Protein AF-0000000073406372 (afdb_homodimer)

Organism: Sulfolobus acidocaldarius (strain ATCC 33909 / DSM 639 / JCM 8929 / NBRC 15157 / NCIMB 11770) (NCBI:txid330779)

pLDDT: mean 92.08, std 7.54, range [37.84, 97.88]

Solvent-accessible surface area (backbone atoms only — not comparable to full-atom values): 21773 Å² total; per-residue (Å²): 127,89,70,39,40,26,34,39,38,36,35,29,38,41,55,79,32,44,52,53,70,27,79,40,62,33,34,54,60,42,52,47,81,35,71,93,77,46,26,26,40,40,31,35,40,30,46,40,91,48,53,75,44,52,61,48,56,73,65,21,53,90,17,42,32,74,42,80,74,44,76,48,76,52,90,64,33,30,38,40,34,30,33,27,42,21,76,95,28,70,69,39,52,41,41,74,67,48,40,47,37,51,46,42,33,34,54,36,43,27,40,37,41,33,33,35,37,47,54,78,49,48,61,54,52,54,57,52,45,52,73,44,26,51,70,75,42,78,48,79,43,77,51,67,53,45,66,52,81,77,68,53,73,65,23,48,52,44,45,51,48,34,59,75,53,24,42,47,40,88,78,62,69,35,54,64,65,60,50,11,57,76,68,72,49,53,48,67,57,46,52,50,34,34,36,51,42,47,39,52,53,50,50,52,48,47,64,72,71,96,127,91,71,38,39,26,34,39,38,35,34,29,39,44,56,79,31,44,52,53,71,27,79,39,61,34,36,54,61,40,52,46,81,34,72,93,77,46,27,27,38,40,30,36,39,31,48,38,90,48,54,75,45,52,59,48,56,73,65,20,53,88,16,42,34,73,43,79,74,46,76,48,79,52,92,64,33,31,39,39,34,30,33,28,43,21,75,95,28,68,67,38,52,42,40,73,68,50,41,46,37,52,46,41,34,36,53,35,43,28,40,37,40,33,33,38,38,48,54,79,50,48,61,56,51,54,57,54,46,53,72,44,29,50,70,76,43,78,47,78,43,76,52,66,53,45,66,53,82,78,67,54,71,65,23,47,51,42,46,50,48,35,58,76,54,24,42,48,40,85,78,61,68,36,54,62,65,59,52,13,56,77,68,71,48,51,48,69,58,44,52,51,34,34,36,53,42,49,38,52,52,49,49,52,47,47,67,72,70,96

Structure (mmCIF, N/CA/C/O backbone):
data_AF-0000000073406372-model_v1
#
loop_
_entity.id
_entity.type
_entity.pdbx_description
1 polymer 'Conserved Archaeal HTH DNA-binding domain protein'
#
loop_
_atom_site.group_PDB
_atom_site.id
_atom_site.type_symbol
_atom_site.label_atom_id
_atom_site.label_alt_id
_atom_site.label_comp_id
_atom_site.label_asym_id
_atom_site.label_entity_id
_atom_site.label_seq_id
_atom_site.pdbx_PDB_ins_code
_atom_site.Cartn_x
_atom_site.Cartn_y
_atom_site.Cartn_z
_atom_site.occupancy
_atom_site.B_iso_or_equiv
_atom_site.auth_seq_id
_atom_site.auth_comp_id
_atom_site.auth_asym_id
_atom_site.auth_atom_id
_atom_site.pdbx_PDB_model_num
ATOM 1 N N . MET A 1 1 ? -19.609 -1.073 17.766 1 37.97 1 MET A N 1
ATOM 2 C CA . MET A 1 1 ? -18.594 -1.944 17.203 1 37.97 1 MET A CA 1
ATOM 3 C C . MET A 1 1 ? -17.594 -1.144 16.359 1 37.97 1 MET A C 1
ATOM 5 O O . MET A 1 1 ? -18 -0.279 15.578 1 37.97 1 MET A O 1
ATOM 9 N N . LYS A 1 2 ? -16.359 -1.004 16.812 1 50.5 2 LYS A N 1
ATOM 10 C CA . LYS A 1 2 ? -15.273 -0.23 16.234 1 50.5 2 LYS A CA 1
ATOM 11 C C . LYS A 1 2 ? -15.133 -0.521 14.742 1 50.5 2 LYS A C 1
ATOM 13 O O . LYS A 1 2 ? -14.836 -1.653 14.352 1 50.5 2 LYS A O 1
ATOM 18 N N . LYS A 1 3 ? -16.078 0.186 13.844 1 57.66 3 LYS A N 1
ATOM 19 C CA . LYS A 1 3 ? -16.031 -0.003 12.398 1 57.66 3 LYS A CA 1
ATOM 20 C C . LYS A 1 3 ? -14.688 0.425 11.828 1 57.66 3 LYS A C 1
ATOM 22 O O . LYS A 1 3 ? -14.383 1.616 11.781 1 57.66 3 LYS A O 1
ATOM 27 N N . HIS A 1 4 ? -13.742 -0.7 11.781 1 79 4 HIS A N 1
ATOM 28 C CA . HIS A 1 4 ? -12.398 -0.463 11.266 1 79 4 HIS A CA 1
ATOM 29 C C . HIS A 1 4 ? -12.039 -1.478 10.18 1 79 4 HIS A C 1
ATOM 31 O O . HIS A 1 4 ? -12.664 -2.533 10.086 1 79 4 HIS A O 1
ATOM 37 N N . LEU A 1 5 ? -11.367 -0.959 9.273 1 90.56 5 LEU A N 1
ATOM 38 C CA . LEU A 1 5 ? -10.812 -1.874 8.281 1 90.56 5 LEU A CA 1
ATOM 39 C C . LEU A 1 5 ? -9.93 -2.93 8.945 1 90.56 5 LEU A C 1
ATOM 41 O O . LEU A 1 5 ? -9.234 -2.637 9.914 1 90.56 5 LEU A O 1
ATOM 45 N N . ASN A 1 6 ? -10.125 -4.094 8.461 1 93.5 6 ASN A N 1
ATOM 46 C CA . ASN A 1 6 ? -9.305 -5.195 8.953 1 93.5 6 ASN A CA 1
ATOM 47 C C . ASN A 1 6 ? -8.453 -5.805 7.844 1 93.5 6 ASN A C 1
ATOM 49 O O . ASN A 1 6 ? -8.914 -5.945 6.707 1 93.5 6 ASN A O 1
ATOM 53 N N . ARG A 1 7 ? -7.254 -6.117 8.164 1 92.56 7 ARG A N 1
ATOM 54 C CA . ARG A 1 7 ? -6.414 -6.969 7.328 1 92.56 7 ARG A CA 1
ATOM 55 C C . ARG A 1 7 ? -6.551 -8.438 7.73 1 92.56 7 ARG A C 1
ATOM 57 O O . ARG A 1 7 ? -6.441 -8.773 8.906 1 92.56 7 AR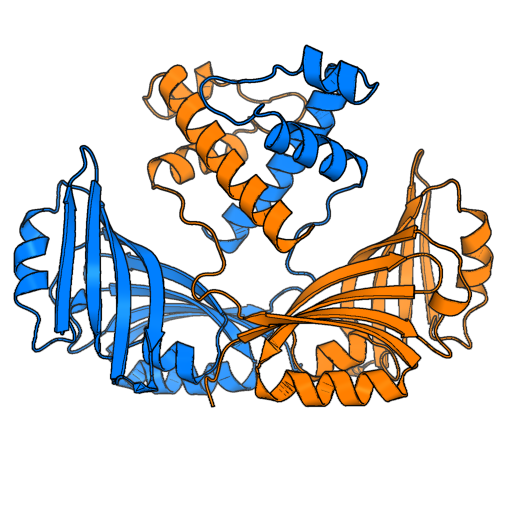G A O 1
ATOM 64 N N . VAL A 1 8 ? -6.797 -9.281 6.793 1 95.81 8 VAL A N 1
ATOM 65 C CA . VAL A 1 8 ? -7.035 -10.695 7.055 1 95.81 8 VAL A CA 1
ATOM 66 C C . VAL A 1 8 ? -6.035 -11.547 6.273 1 95.81 8 VAL A C 1
ATOM 68 O O . VAL A 1 8 ? -5.859 -11.352 5.066 1 95.81 8 VAL A O 1
ATOM 71 N N . LYS A 1 9 ? -5.344 -12.398 6.941 1 95.31 9 LYS A N 1
ATOM 72 C CA . LYS A 1 9 ? -4.484 -13.414 6.34 1 95.31 9 LYS A CA 1
ATOM 73 C C . LYS A 1 9 ? -5.059 -14.812 6.551 1 95.31 9 LYS A C 1
ATOM 75 O O . LYS A 1 9 ? -5.348 -15.211 7.684 1 95.31 9 LYS A O 1
ATOM 80 N N . VAL A 1 10 ? -5.184 -15.547 5.469 1 97.44 10 VAL A N 1
ATOM 81 C CA . VAL A 1 10 ? -5.785 -16.875 5.555 1 97.44 10 VAL A CA 1
ATOM 82 C C . VAL A 1 10 ? -4.902 -17.891 4.836 1 97.44 10 VAL A C 1
ATOM 84 O O . VAL A 1 10 ? -4.457 -17.641 3.709 1 97.44 10 VAL A O 1
ATOM 87 N N . LEU A 1 11 ? -4.559 -18.906 5.5 1 97.5 11 LEU A N 1
ATOM 88 C CA . LEU A 1 11 ? -3.992 -20.109 4.883 1 97.5 11 LEU A CA 1
ATOM 89 C C . LEU A 1 11 ? -5.047 -21.203 4.742 1 97.5 11 LEU A C 1
ATOM 91 O O . LEU A 1 11 ? -5.637 -21.625 5.738 1 97.5 11 LEU A O 1
ATOM 95 N N . ILE A 1 12 ? -5.25 -21.672 3.512 1 97.81 12 ILE A N 1
ATOM 96 C CA . ILE A 1 12 ? -6.371 -22.578 3.303 1 97.81 12 ILE A CA 1
ATOM 97 C C . ILE A 1 12 ? -5.961 -23.688 2.33 1 97.81 12 ILE A C 1
ATOM 99 O O . ILE A 1 12 ? -5.266 -23.438 1.345 1 97.81 12 ILE A O 1
ATOM 103 N N . ALA A 1 13 ? -6.324 -24.844 2.676 1 97.06 13 ALA A N 1
ATOM 104 C CA . ALA A 1 13 ? -6.336 -25.953 1.712 1 97.06 13 ALA A CA 1
ATOM 105 C C . ALA A 1 13 ? -7.668 -26.016 0.97 1 97.06 13 ALA A C 1
ATOM 107 O O . ALA A 1 13 ? -8.656 -26.516 1.506 1 97.06 13 ALA A O 1
ATOM 108 N N . HIS A 1 14 ? -7.711 -25.438 -0.203 1 96.31 14 HIS A N 1
ATOM 109 C CA . HIS A 1 14 ? -8.938 -25.234 -0.962 1 96.31 14 HIS A CA 1
ATOM 110 C C . HIS A 1 14 ? -9.344 -26.5 -1.705 1 96.31 14 HIS A C 1
ATOM 112 O O . HIS A 1 14 ? -8.625 -26.969 -2.592 1 96.31 14 HIS A O 1
ATOM 118 N N . ASP A 1 15 ? -10.555 -26.953 -1.403 1 90.12 15 ASP A N 1
ATOM 119 C CA . ASP A 1 15 ? -11.062 -28.203 -1.968 1 90.12 15 ASP A CA 1
ATOM 120 C C . ASP A 1 15 ? -11.484 -28.016 -3.424 1 90.12 15 ASP A C 1
ATOM 122 O O . ASP A 1 15 ? -12.039 -26.969 -3.785 1 90.12 15 ASP A O 1
ATOM 126 N N . LYS A 1 16 ? -11.266 -29.016 -4.191 1 87.38 16 LYS A N 1
ATOM 127 C CA . LYS A 1 16 ? -11.734 -29.047 -5.574 1 87.38 16 LYS A CA 1
ATOM 128 C C . LYS A 1 16 ? -11.172 -27.875 -6.375 1 87.38 16 LYS A C 1
ATOM 130 O O . LYS A 1 16 ? -11.875 -27.297 -7.203 1 87.38 16 LYS A O 1
ATOM 135 N N . CYS A 1 17 ? -10.062 -27.422 -6.012 1 94.12 17 CYS A N 1
ATOM 136 C CA . CYS A 1 17 ? -9.312 -26.359 -6.68 1 94.12 17 CYS A CA 1
ATOM 137 C C . CYS A 1 17 ? -8.016 -26.906 -7.273 1 94.12 17 CYS A C 1
ATOM 139 O O . CYS A 1 17 ? -7.453 -27.875 -6.766 1 94.12 17 CYS A O 1
ATOM 141 N N . TRP A 1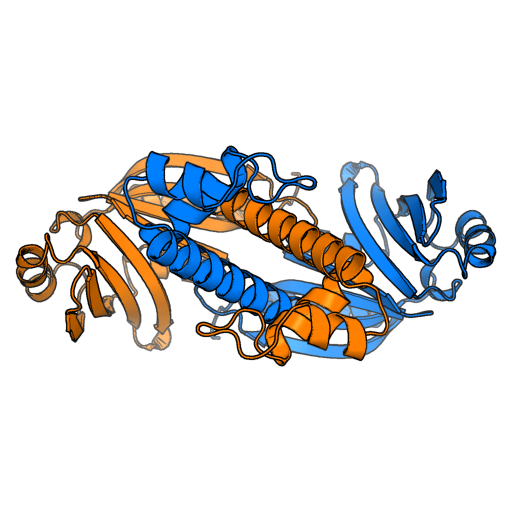 18 ? -7.625 -26.297 -8.305 1 94.88 18 TRP A N 1
ATOM 142 C CA . TRP A 1 18 ? -6.414 -26.75 -8.969 1 94.88 18 TRP A CA 1
ATOM 143 C C . TRP A 1 18 ? -5.215 -26.688 -8.031 1 94.88 18 TRP A C 1
ATOM 145 O O . TRP A 1 18 ? -4.281 -27.484 -8.148 1 94.88 18 TRP A O 1
ATOM 155 N N . THR A 1 19 ? -5.262 -25.812 -7.07 1 94.44 19 THR A N 1
ATOM 156 C CA . THR A 1 19 ? -4.125 -25.641 -6.172 1 94.44 19 THR A CA 1
ATOM 157 C C . THR A 1 19 ? -3.945 -26.859 -5.285 1 94.44 19 THR A C 1
ATOM 159 O O . THR A 1 19 ? -2.852 -27.109 -4.777 1 94.44 19 THR A O 1
ATOM 162 N N . SER A 1 20 ? -4.953 -27.625 -5.074 1 91.94 20 SER A N 1
ATOM 163 C CA . SER A 1 20 ? -4.859 -28.828 -4.262 1 91.94 20 SER A CA 1
ATOM 164 C C . SER A 1 20 ? -4.215 -29.969 -5.039 1 91.94 20 SER A C 1
ATOM 166 O O . SER A 1 20 ? -3.807 -30.984 -4.457 1 91.94 20 SER A O 1
ATOM 168 N N . SER A 1 21 ? -4.094 -29.797 -6.332 1 90.12 21 SER A N 1
ATOM 169 C CA . SER A 1 21 ? -3.58 -30.859 -7.188 1 90.12 21 SER A CA 1
ATOM 170 C C . SER A 1 21 ? -2.127 -30.609 -7.57 1 90.12 21 SER A C 1
ATOM 172 O O . SER A 1 21 ? -1.51 -31.438 -8.258 1 90.12 21 SER A O 1
ATOM 174 N N . VAL A 1 22 ? -1.708 -29.453 -7.16 1 91.81 22 VAL A N 1
ATOM 175 C CA . VAL A 1 22 ? -0.357 -29.094 -7.578 1 91.81 22 VAL A CA 1
ATOM 176 C C . VAL A 1 22 ? 0.499 -28.781 -6.348 1 91.81 22 VAL A C 1
ATOM 178 O O . VAL A 1 22 ? 0.015 -28.203 -5.375 1 91.81 22 VAL A O 1
ATOM 181 N N . ASP A 1 23 ? 1.746 -29.281 -6.434 1 90.75 23 ASP A N 1
ATOM 182 C CA . ASP A 1 23 ? 2.73 -28.953 -5.406 1 90.75 23 ASP A CA 1
ATOM 183 C C . ASP A 1 23 ? 3.637 -27.812 -5.852 1 90.75 23 ASP A C 1
ATOM 185 O O . ASP A 1 23 ? 4.762 -28.047 -6.305 1 90.75 23 ASP A O 1
ATOM 189 N N . LEU A 1 24 ? 3.104 -26.594 -5.715 1 90.56 24 LEU A N 1
ATOM 190 C CA . LEU A 1 24 ? 3.822 -25.422 -6.188 1 90.56 24 LEU A CA 1
ATOM 191 C C . LEU A 1 24 ? 4.086 -24.453 -5.039 1 90.56 24 LEU A C 1
ATOM 193 O O . LEU A 1 24 ? 3.279 -24.344 -4.113 1 90.56 24 LEU A O 1
ATOM 197 N N . SER A 1 25 ? 5.273 -23.984 -5.027 1 90.56 25 SER A N 1
ATOM 198 C CA . SER A 1 25 ? 5.566 -22.797 -4.234 1 90.56 25 SER A CA 1
ATOM 199 C C . SER A 1 25 ? 5.75 -21.562 -5.125 1 90.56 25 SER A C 1
ATOM 201 O O . SER A 1 25 ? 6.723 -21.484 -5.871 1 90.56 25 SER A O 1
ATOM 203 N N . GLY A 1 26 ? 4.73 -20.719 -5.172 1 91 26 GLY A N 1
ATOM 204 C CA . GLY A 1 26 ? 4.766 -19.562 -6.059 1 91 26 GLY A CA 1
ATOM 205 C C . GLY A 1 26 ? 3.863 -18.438 -5.602 1 91 26 GLY A C 1
ATOM 206 O O . GLY A 1 26 ? 3.488 -18.375 -4.43 1 91 26 GLY A O 1
ATOM 207 N N . TYR A 1 27 ? 3.705 -17.484 -6.543 1 91.25 27 TYR A N 1
ATOM 208 C CA . TYR A 1 27 ? 2.906 -16.297 -6.219 1 91.25 27 TYR A CA 1
ATOM 209 C C . TYR A 1 27 ? 2.023 -15.898 -7.395 1 91.25 27 TYR A C 1
ATOM 211 O O . TYR A 1 27 ? 2.365 -16.156 -8.555 1 91.25 27 TYR A O 1
ATOM 219 N N . THR A 1 28 ? 0.905 -15.297 -6.996 1 92.38 28 THR A N 1
ATOM 220 C CA . THR A 1 28 ? 0.093 -14.656 -8.023 1 92.38 28 THR A CA 1
ATOM 221 C C . THR A 1 28 ? 0.571 -13.234 -8.281 1 92.38 28 THR A C 1
ATOM 223 O O . THR A 1 28 ? 0.705 -12.438 -7.352 1 92.38 28 THR A O 1
ATOM 226 N N . ILE A 1 29 ? 0.809 -12.945 -9.5 1 89.38 29 ILE A N 1
ATOM 227 C CA . ILE A 1 29 ? 1.337 -11.648 -9.906 1 89.38 29 ILE A CA 1
ATOM 228 C C . ILE A 1 29 ? 0.187 -10.664 -10.109 1 89.38 29 ILE A C 1
ATOM 230 O O . ILE A 1 29 ? 0.305 -9.484 -9.766 1 89.38 29 ILE A O 1
ATOM 234 N N . ASN A 1 30 ? -0.823 -11.188 -10.703 1 88.56 30 ASN A N 1
ATOM 235 C CA . ASN A 1 30 ? -1.949 -10.32 -11.039 1 88.56 30 ASN A CA 1
ATOM 236 C C . ASN A 1 30 ? -3.23 -11.125 -11.25 1 88.56 30 ASN A C 1
ATOM 238 O O . ASN A 1 30 ? -3.178 -12.305 -11.594 1 88.56 30 ASN A O 1
ATOM 242 N N . TYR A 1 31 ? -4.281 -10.406 -10.953 1 89.31 31 TYR A N 1
ATOM 243 C CA . TYR A 1 31 ? -5.605 -10.922 -11.281 1 89.31 31 TYR A CA 1
ATOM 244 C C . TYR A 1 31 ? -6.383 -9.914 -12.117 1 89.31 31 TYR A C 1
ATOM 246 O O . TYR A 1 31 ? -6.219 -8.703 -11.953 1 89.31 31 TYR A O 1
ATOM 254 N N . HIS A 1 32 ? -7.129 -10.398 -13.008 1 90.88 32 HIS A N 1
ATOM 255 C CA . HIS A 1 32 ? -8.25 -9.672 -13.594 1 90.88 32 HIS A CA 1
ATOM 256 C C . HIS A 1 32 ? -9.547 -10.461 -13.469 1 90.88 32 HIS A C 1
ATOM 258 O O . HIS A 1 32 ? -9.664 -11.562 -14 1 90.88 32 HIS A O 1
ATOM 264 N N . VAL A 1 33 ? -10.484 -9.875 -12.75 1 90.75 33 VAL A N 1
ATOM 265 C CA . VAL A 1 33 ? -11.719 -10.609 -12.453 1 90.75 33 VAL A CA 1
ATOM 266 C C . VAL A 1 33 ? -12.836 -10.125 -13.367 1 90.75 33 VAL A C 1
ATOM 268 O O . VAL A 1 33 ? -13.047 -8.922 -13.516 1 90.75 33 VAL A O 1
ATOM 271 N N . TYR A 1 34 ? -13.461 -11.031 -13.984 1 92.44 34 TYR A N 1
ATOM 272 C CA . TYR A 1 34 ? -14.594 -10.773 -14.867 1 92.44 34 TYR A CA 1
ATOM 273 C C . TYR A 1 34 ? -15.828 -11.539 -14.422 1 92.44 34 TYR A C 1
ATOM 275 O O . TYR A 1 34 ? -16.219 -12.531 -15.055 1 92.44 34 TYR A O 1
ATOM 283 N N . PRO A 1 35 ? -16.469 -10.992 -13.461 1 91.25 35 PRO A N 1
ATOM 284 C CA . PRO A 1 35 ? -17.609 -11.727 -12.922 1 91.25 35 PRO A CA 1
ATOM 285 C C . PRO A 1 35 ? -18.703 -11.961 -13.953 1 91.25 35 PRO A C 1
ATOM 287 O O . PRO A 1 35 ? -19.328 -13.023 -13.977 1 91.25 35 PRO A O 1
ATOM 290 N N . GLU A 1 36 ? -18.938 -11 -14.773 1 92.94 36 GLU A N 1
ATOM 291 C CA . GLU A 1 36 ? -20 -11.078 -15.773 1 92.94 36 GLU A CA 1
ATOM 292 C C . GLU A 1 36 ? -19.719 -12.164 -16.797 1 92.94 36 GLU A C 1
ATOM 294 O O . GLU A 1 36 ? -20.641 -12.703 -17.422 1 92.94 36 GLU A O 1
ATOM 299 N N . LYS A 1 37 ? -18.5 -12.523 -16.969 1 95.69 37 LYS A N 1
ATOM 300 C CA . LYS A 1 37 ? -18.094 -13.562 -17.906 1 95.69 37 LYS A CA 1
ATOM 301 C C . LYS A 1 37 ? -17.922 -14.906 -17.219 1 95.69 37 LYS A C 1
ATOM 303 O O . LYS A 1 37 ? -17.703 -15.93 -17.875 1 95.69 37 LYS A O 1
ATOM 308 N N . GLY A 1 38 ? -17.938 -14.875 -15.906 1 96.19 38 GLY A N 1
ATOM 309 C CA . GLY A 1 38 ? -17.875 -16.094 -15.117 1 96.19 38 GLY A CA 1
ATOM 310 C C . GLY A 1 38 ? -16.453 -16.609 -14.914 1 96.19 38 GLY A C 1
ATOM 311 O O . GLY A 1 38 ? -16.25 -17.766 -14.57 1 96.19 38 GLY A O 1
ATOM 312 N N . TYR A 1 39 ? -15.484 -15.742 -15.242 1 97 39 TYR A N 1
ATOM 313 C CA . TYR A 1 39 ? -14.117 -16.203 -15.047 1 97 39 TYR A CA 1
ATOM 314 C C . TYR A 1 39 ? -13.219 -15.07 -14.57 1 97 39 TYR A C 1
ATOM 316 O O . TYR A 1 39 ? -13.664 -13.93 -14.445 1 97 39 TYR A O 1
ATOM 324 N N . LEU A 1 40 ? -12.008 -15.438 -14.125 1 95.75 40 LEU A N 1
ATOM 325 C CA . LEU A 1 40 ? -10.938 -14.477 -13.883 1 95.75 40 LEU A CA 1
ATOM 326 C C . LEU A 1 40 ? -9.656 -14.914 -14.586 1 95.75 40 LEU A C 1
ATOM 328 O O . LEU A 1 40 ? -9.516 -16.078 -14.977 1 95.75 40 LEU A O 1
ATOM 332 N N . ARG A 1 41 ? -8.875 -13.984 -14.836 1 96.19 41 ARG A N 1
ATOM 333 C CA . ARG A 1 41 ? -7.555 -14.227 -15.406 1 96.19 41 ARG A CA 1
ATOM 334 C C . ARG A 1 41 ? -6.465 -14.055 -14.352 1 96.19 41 ARG A C 1
ATOM 336 O O . ARG A 1 41 ? -6.371 -13.008 -13.711 1 96.19 41 ARG A O 1
ATOM 343 N N . ALA A 1 42 ? -5.734 -15.141 -14.164 1 95.94 42 ALA A N 1
ATOM 344 C CA . ALA A 1 42 ? -4.664 -15.109 -13.172 1 95.94 42 ALA A CA 1
ATOM 345 C C . ALA A 1 42 ? -3.301 -15.305 -13.828 1 95.94 42 ALA A C 1
ATOM 347 O O . ALA A 1 42 ? -3.182 -16.031 -14.82 1 95.94 42 ALA A O 1
ATOM 348 N N . ARG A 1 43 ? -2.336 -14.609 -13.344 1 95.19 43 ARG A N 1
ATOM 349 C CA . ARG A 1 43 ? -0.933 -14.797 -13.703 1 95.19 43 ARG A CA 1
ATOM 350 C C . ARG A 1 43 ? -0.112 -15.211 -12.484 1 95.19 43 ARG A C 1
ATOM 352 O O . ARG A 1 43 ? -0.039 -14.469 -11.5 1 95.19 43 ARG A O 1
ATOM 359 N N . VAL A 1 44 ? 0.488 -16.406 -12.617 1 95.25 44 VAL A N 1
ATOM 360 C CA . VAL A 1 44 ? 1.253 -16.906 -11.484 1 95.25 44 VAL A CA 1
ATOM 361 C C . VAL A 1 44 ? 2.699 -17.156 -11.906 1 95.25 44 VAL A C 1
ATOM 363 O O . VAL A 1 44 ? 2.988 -17.297 -13.094 1 95.25 44 VAL A O 1
ATOM 366 N N . ILE A 1 45 ? 3.57 -17.125 -10.961 1 93.62 45 ILE A N 1
ATOM 367 C CA . ILE A 1 45 ? 4.984 -17.406 -11.18 1 93.62 45 ILE A CA 1
ATOM 368 C C . ILE A 1 45 ? 5.488 -18.391 -10.133 1 93.62 45 ILE A C 1
ATOM 370 O O . ILE A 1 45 ? 5.121 -18.312 -8.961 1 93.62 45 ILE A O 1
ATOM 374 N N . PHE A 1 46 ? 6.262 -19.391 -10.586 1 93.25 46 PHE A N 1
ATOM 375 C CA . PHE A 1 46 ? 6.852 -20.375 -9.68 1 93.25 46 PHE A CA 1
ATOM 376 C C . PHE A 1 46 ? 8.188 -20.875 -10.219 1 93.25 46 PHE A C 1
ATOM 378 O O . PHE A 1 46 ? 8.523 -20.641 -11.383 1 93.25 46 PHE A O 1
ATOM 385 N N . PRO A 1 47 ? 8.938 -21.5 -9.398 1 92.31 47 PRO A N 1
ATOM 386 C CA . PRO A 1 47 ? 10.281 -21.906 -9.812 1 92.31 47 PRO A CA 1
ATOM 387 C C . PRO A 1 47 ? 10.266 -22.922 -10.953 1 92.31 47 PRO A C 1
ATOM 389 O O . PRO A 1 47 ? 9.406 -23.812 -10.984 1 92.31 47 PRO A O 1
ATOM 392 N N . SER A 1 48 ? 11.273 -22.812 -11.82 1 93.88 48 SER A N 1
ATOM 393 C CA . SER A 1 48 ? 11.398 -23.703 -12.969 1 93.88 48 SER A CA 1
ATOM 394 C C . SER A 1 48 ? 11.625 -25.141 -12.539 1 93.88 48 SER A C 1
ATOM 396 O O . SER A 1 48 ? 11.336 -26.078 -13.289 1 93.88 48 SER A O 1
ATOM 398 N N . SER A 1 49 ? 12.117 -25.328 -11.375 1 92.69 49 SER A N 1
ATOM 399 C CA . SER A 1 49 ? 12.344 -26.672 -10.844 1 92.69 49 SER A CA 1
ATOM 400 C C . SER A 1 49 ? 11.031 -27.438 -10.703 1 92.69 49 SER A C 1
ATOM 402 O O . SER A 1 49 ? 11.023 -28.656 -10.57 1 92.69 49 SER A O 1
ATOM 404 N N . LYS A 1 50 ? 9.945 -26.719 -10.75 1 93.88 50 LYS A N 1
ATOM 405 C CA . LYS A 1 50 ? 8.633 -27.359 -10.602 1 93.88 50 LYS A CA 1
ATOM 406 C C . LYS A 1 50 ? 7.918 -27.453 -11.945 1 93.88 50 LYS A C 1
ATOM 408 O O . LYS A 1 50 ? 6.688 -27.469 -12 1 93.88 50 LYS A O 1
ATOM 413 N N . LYS A 1 51 ? 8.609 -27.5 -12.992 1 94.25 51 LYS A N 1
ATOM 414 C CA . LYS A 1 51 ? 8.062 -27.531 -14.344 1 94.25 51 LYS A CA 1
ATOM 415 C C . LYS A 1 51 ? 7.094 -28.703 -14.508 1 94.25 51 LYS A C 1
ATOM 417 O O . LYS A 1 51 ? 6.102 -28.594 -15.234 1 94.25 51 LYS A O 1
ATOM 422 N N . ASN A 1 52 ? 7.328 -29.766 -13.867 1 93.69 52 ASN A N 1
ATOM 423 C CA . ASN A 1 52 ? 6.496 -30.953 -13.992 1 93.69 52 ASN A CA 1
ATOM 424 C C . ASN A 1 52 ? 5.078 -30.703 -13.492 1 93.69 52 ASN A C 1
ATOM 426 O O . ASN A 1 52 ? 4.145 -31.406 -13.883 1 93.69 52 ASN A O 1
ATOM 430 N N . GLU A 1 53 ? 4.906 -29.719 -12.648 1 94.31 53 GLU A N 1
ATOM 431 C CA . GLU A 1 53 ? 3.592 -29.406 -12.094 1 94.31 53 GLU A CA 1
ATOM 432 C C . GLU A 1 53 ? 2.697 -28.75 -13.141 1 94.31 53 GLU A C 1
ATOM 434 O O . GLU A 1 53 ? 1.476 -28.703 -12.984 1 94.31 53 GLU A O 1
ATOM 439 N N . LEU A 1 54 ? 3.26 -28.234 -14.18 1 93.5 54 LEU A N 1
ATOM 440 C CA . LEU A 1 54 ? 2.521 -27.547 -15.242 1 93.5 54 LEU A CA 1
ATOM 441 C C . LEU A 1 54 ? 1.514 -28.5 -15.891 1 93.5 54 LEU A C 1
ATOM 443 O O . LEU A 1 54 ? 0.402 -28.078 -16.234 1 93.5 54 LEU A O 1
ATOM 447 N N . SER A 1 55 ? 1.932 -29.719 -16.078 1 93.88 55 SER A N 1
ATOM 448 C CA . SER A 1 55 ? 1.037 -30.703 -16.688 1 93.88 55 SER A CA 1
ATOM 449 C C . SER A 1 55 ? -0.215 -30.906 -15.836 1 93.88 55 SER A C 1
ATOM 451 O O . SER A 1 55 ? -1.316 -31.047 -16.375 1 93.88 55 SER A O 1
ATOM 453 N N . LYS A 1 56 ? -0.001 -30.922 -14.578 1 93.56 56 LYS A N 1
ATOM 454 C CA . LYS A 1 56 ? -1.138 -31.078 -13.68 1 93.56 56 LYS A CA 1
ATOM 455 C C . LYS A 1 56 ? -2.078 -29.875 -13.781 1 93.56 56 LYS A C 1
ATOM 457 O O . LYS A 1 56 ? -3.301 -30.031 -13.758 1 93.56 56 LYS A O 1
ATOM 462 N N . MET A 1 57 ? -1.527 -28.688 -13.922 1 93.12 57 MET A N 1
ATOM 463 C CA . MET A 1 57 ? -2.336 -27.484 -14.086 1 93.12 57 MET A CA 1
ATOM 464 C C . MET A 1 57 ? -3.174 -27.562 -15.359 1 93.12 57 MET A C 1
ATOM 466 O O . MET A 1 57 ? -4.367 -27.266 -15.336 1 93.12 57 MET A O 1
ATOM 470 N N . LYS A 1 58 ? -2.578 -28.062 -16.391 1 92.81 58 LYS A N 1
ATOM 471 C CA . LYS A 1 58 ? -3.24 -28.125 -17.703 1 92.81 58 LYS A CA 1
ATOM 472 C C . LYS A 1 58 ? -4.375 -29.141 -17.688 1 92.81 58 LYS A C 1
ATOM 474 O O . LYS A 1 58 ? -5.359 -29 -18.422 1 92.81 58 LYS A O 1
ATOM 479 N N . ARG A 1 59 ? -4.262 -30.094 -16.766 1 91.81 59 ARG A N 1
ATOM 480 C CA . ARG A 1 59 ? -5.254 -31.156 -16.703 1 91.81 59 ARG A CA 1
ATOM 481 C C . ARG A 1 59 ? -6.328 -30.859 -15.664 1 91.81 59 ARG A C 1
ATOM 483 O O . ARG A 1 59 ? -7.254 -31.656 -15.477 1 91.81 59 ARG A O 1
ATOM 490 N N . ALA A 1 60 ? -6.176 -29.766 -15.008 1 92.31 60 ALA A N 1
ATOM 491 C CA . ALA A 1 60 ? -7.066 -29.469 -13.891 1 92.31 60 ALA A CA 1
ATOM 492 C C . ALA A 1 60 ? -8.32 -28.734 -14.367 1 92.31 60 ALA A C 1
ATOM 494 O O . ALA A 1 60 ? -8.766 -27.781 -13.727 1 92.31 60 ALA A O 1
ATOM 495 N N . LYS A 1 61 ? -8.93 -29.062 -15.453 1 89.94 61 LYS A N 1
ATOM 496 C CA . LYS A 1 61 ? -10.133 -28.438 -16 1 89.94 61 LYS A CA 1
ATOM 497 C C . LYS A 1 61 ? -11.32 -28.609 -15.07 1 89.94 61 LYS A C 1
ATOM 499 O O . LYS A 1 61 ? -12.164 -27.719 -14.945 1 89.94 61 LYS A O 1
ATOM 504 N N . ASP A 1 62 ? -11.305 -29.734 -14.406 1 90.81 62 ASP A N 1
ATOM 505 C CA . ASP A 1 62 ? -12.406 -30.047 -13.5 1 90.81 62 ASP A CA 1
ATOM 506 C C . ASP A 1 62 ? -12.18 -29.406 -12.133 1 90.81 62 ASP A C 1
ATOM 508 O O . ASP A 1 62 ? -13.023 -29.5 -11.242 1 90.81 62 ASP A O 1
ATOM 512 N N . LYS A 1 63 ? -11.07 -28.719 -12.016 1 94.69 63 LYS A N 1
ATOM 513 C CA . LYS A 1 63 ? -10.719 -28.125 -10.727 1 94.69 63 LYS A CA 1
ATOM 514 C C . LYS A 1 63 ? -10.523 -26.625 -10.852 1 94.69 63 LYS A C 1
ATOM 516 O O . LYS A 1 63 ? -9.711 -26.031 -10.133 1 94.69 63 LYS A O 1
ATOM 521 N N . GLY A 1 64 ? -11.203 -26 -11.812 1 94.94 64 GLY A N 1
ATOM 522 C CA . GLY A 1 64 ? -11.32 -24.547 -11.812 1 94.94 64 GLY A CA 1
ATOM 523 C C . GLY A 1 64 ? -10.5 -23.891 -12.898 1 94.94 64 GLY A C 1
ATOM 524 O O . GLY A 1 64 ? -10.711 -22.719 -13.219 1 94.94 64 GLY A O 1
ATOM 525 N N . ILE A 1 65 ? -9.531 -24.625 -13.555 1 96.81 65 ILE A N 1
ATOM 526 C CA . ILE A 1 65 ? -8.781 -24.016 -14.648 1 96.81 65 ILE A CA 1
ATOM 527 C C . ILE A 1 65 ? -9.555 -24.188 -15.953 1 96.81 65 ILE A C 1
ATOM 529 O O . ILE A 1 65 ? -9.828 -25.297 -16.391 1 96.81 65 ILE A O 1
ATOM 533 N N . LEU A 1 66 ? -9.844 -23.094 -16.547 1 97 66 LEU A N 1
ATOM 534 C CA . LEU A 1 66 ? -10.609 -23.125 -17.781 1 97 66 LEU A CA 1
ATOM 535 C C . LEU A 1 66 ? -9.688 -23.234 -19 1 97 66 LEU A C 1
ATOM 537 O O . LEU A 1 66 ? -9.984 -23.969 -19.938 1 97 66 LEU A O 1
ATOM 541 N N . ARG A 1 67 ? -8.625 -22.469 -18.969 1 96.56 67 ARG A N 1
ATOM 542 C CA . ARG A 1 67 ? -7.715 -22.438 -20.109 1 96.56 67 ARG A CA 1
ATOM 543 C C . ARG A 1 67 ? -6.371 -21.828 -19.719 1 96.56 67 ARG A C 1
ATOM 545 O O . ARG A 1 67 ? -6.324 -20.781 -19.047 1 96.56 67 ARG A O 1
ATOM 552 N N . VAL A 1 68 ? -5.344 -22.531 -20.109 1 96.81 68 VAL A N 1
ATOM 553 C CA . VAL A 1 68 ? -4.02 -21.938 -20 1 96.81 68 VAL A CA 1
ATOM 554 C C . VAL A 1 68 ? -3.725 -21.125 -21.266 1 96.81 68 VAL A C 1
ATOM 556 O O . VAL A 1 68 ? -3.686 -21.672 -22.375 1 96.81 68 VAL A O 1
ATOM 559 N N . LEU A 1 69 ? -3.521 -19.859 -21.078 1 97.44 69 LEU A N 1
ATOM 560 C CA . LEU A 1 69 ? -3.369 -18.953 -22.203 1 97.44 69 LEU A CA 1
ATOM 561 C C . LEU A 1 69 ? -1.915 -18.891 -22.656 1 97.44 69 LEU A C 1
ATOM 563 O O . LEU A 1 69 ? -1.637 -18.828 -23.859 1 97.44 69 LEU A O 1
ATOM 567 N N . GLN A 1 70 ? -1.071 -18.797 -21.75 1 97.5 70 GLN A N 1
ATOM 568 C CA . GLN A 1 70 ? 0.339 -18.625 -22.078 1 97.5 70 GLN A CA 1
ATOM 569 C C . GLN A 1 70 ? 1.234 -19.188 -20.984 1 97.5 70 GLN A C 1
ATOM 571 O O . GLN A 1 70 ? 0.914 -19.078 -19.797 1 97.5 70 GLN A O 1
ATOM 576 N N . VAL A 1 71 ? 2.33 -19.828 -21.406 1 97.12 71 VAL A N 1
ATOM 577 C CA . VAL A 1 71 ? 3.391 -20.266 -20.5 1 97.12 71 VAL A CA 1
ATOM 578 C C . VAL A 1 71 ? 4.734 -19.719 -20.984 1 97.12 71 VAL A C 1
ATOM 580 O O . VAL A 1 71 ? 5.129 -19.938 -22.125 1 97.12 71 VAL A O 1
ATOM 583 N N . ASN A 1 72 ? 5.352 -18.953 -20.156 1 96.12 72 ASN A N 1
ATOM 584 C CA . ASN A 1 72 ? 6.699 -18.469 -20.422 1 96.12 72 ASN A CA 1
ATOM 585 C C . ASN A 1 72 ? 7.711 -19.031 -19.438 1 96.12 72 ASN A C 1
ATOM 587 O O . ASN A 1 72 ? 7.59 -18.828 -18.234 1 96.12 72 ASN A O 1
ATOM 591 N N . GLN A 1 73 ? 8.617 -19.75 -19.953 1 93.06 73 GLN A N 1
ATOM 592 C CA . GLN A 1 73 ? 9.664 -20.312 -19.109 1 93.06 73 GLN A CA 1
ATOM 593 C C . GLN A 1 73 ? 10.93 -19.469 -19.156 1 93.06 73 GLN A C 1
ATOM 595 O O . GLN A 1 73 ? 11.461 -19.203 -20.234 1 93.06 73 GLN A O 1
ATOM 600 N N . PHE A 1 74 ? 11.312 -19.031 -18.047 1 89 74 PHE A N 1
ATOM 601 C CA . PHE A 1 74 ? 12.578 -18.328 -17.875 1 89 74 PHE A CA 1
ATOM 602 C C . PHE A 1 74 ? 13.617 -19.219 -17.203 1 89 74 PHE A C 1
ATOM 604 O O . PHE A 1 74 ? 13.375 -20.422 -17 1 89 74 PHE A O 1
ATOM 611 N N . ASP A 1 75 ? 14.773 -18.703 -16.984 1 86.44 75 ASP A N 1
ATOM 612 C CA . ASP A 1 75 ? 15.844 -19.516 -16.406 1 86.44 75 ASP A CA 1
ATOM 613 C C . ASP A 1 75 ? 15.469 -20.016 -15.016 1 86.44 75 ASP A C 1
ATOM 615 O O . ASP A 1 75 ? 15.602 -21.203 -14.719 1 86.44 75 ASP A O 1
ATOM 619 N N . SER A 1 76 ? 14.922 -19.188 -14.172 1 87.38 76 SER A N 1
ATOM 620 C CA . SER A 1 76 ? 14.711 -19.562 -12.781 1 87.38 76 SER A CA 1
ATOM 621 C C . SER A 1 76 ? 13.227 -19.75 -12.477 1 87.38 76 SER A C 1
ATOM 623 O O . SER A 1 76 ? 12.867 -20.344 -11.453 1 87.38 76 SER A O 1
ATOM 625 N N . ASP A 1 77 ? 12.445 -19.25 -13.445 1 91.75 77 ASP A N 1
ATOM 626 C CA . ASP A 1 77 ? 11.023 -19.219 -13.094 1 91.75 77 ASP A CA 1
ATOM 627 C C . ASP A 1 77 ? 10.156 -19.562 -14.297 1 91.75 77 ASP A C 1
ATOM 629 O O . ASP A 1 77 ? 10.609 -19.484 -15.445 1 91.75 77 ASP A O 1
ATOM 633 N N . ILE A 1 78 ? 8.977 -19.969 -13.969 1 95.12 78 ILE A N 1
ATOM 634 C CA . ILE A 1 78 ? 7.934 -20.203 -14.969 1 95.12 78 ILE A CA 1
ATOM 635 C C . ILE A 1 78 ? 6.754 -19.266 -14.703 1 95.12 78 ILE A C 1
ATOM 637 O O . ILE A 1 78 ? 6.328 -19.109 -13.555 1 95.12 78 ILE A O 1
ATOM 641 N N . TYR A 1 79 ? 6.355 -18.594 -15.727 1 94.81 79 TYR A N 1
ATOM 642 C CA . TYR A 1 79 ? 5.207 -17.688 -15.719 1 94.81 79 TYR A CA 1
ATOM 643 C C . TYR A 1 79 ? 4.023 -18.312 -16.453 1 94.81 79 TYR A C 1
ATOM 645 O O . TYR A 1 79 ? 4.148 -18.75 -17.594 1 94.81 79 TYR A O 1
ATOM 653 N N . VAL A 1 80 ? 2.879 -18.422 -15.734 1 96.94 80 VAL A N 1
ATOM 654 C CA . VAL A 1 80 ? 1.699 -19.031 -16.344 1 96.94 80 VAL A CA 1
ATOM 655 C C . VAL A 1 80 ? 0.536 -18.031 -16.312 1 96.94 80 VAL A C 1
ATOM 657 O O . VAL A 1 80 ? 0.213 -17.484 -15.258 1 96.94 80 VAL A O 1
ATOM 660 N N . ASP A 1 81 ? 0.016 -17.75 -17.438 1 97.5 81 ASP A N 1
ATOM 661 C CA . ASP A 1 81 ? -1.19 -16.953 -17.656 1 97.5 81 ASP A CA 1
ATOM 662 C C . ASP A 1 81 ? -2.387 -17.844 -17.969 1 97.5 81 ASP A C 1
ATOM 664 O O . ASP A 1 81 ? -2.357 -18.609 -18.938 1 97.5 81 ASP A O 1
ATOM 668 N N . PHE A 1 82 ? -3.455 -17.797 -17.156 1 97.81 82 PHE A N 1
ATOM 669 C CA . PHE A 1 82 ? -4.539 -18.75 -17.359 1 97.81 82 PHE A CA 1
ATOM 670 C C . PHE A 1 82 ? -5.867 -18.172 -16.906 1 97.81 82 PHE A C 1
ATOM 672 O O . PHE A 1 82 ? -5.898 -17.188 -16.156 1 97.81 82 PHE A O 1
ATOM 679 N N . LEU A 1 83 ? -6.934 -18.703 -17.375 1 97.69 83 LEU A N 1
ATOM 680 C CA . LEU A 1 83 ? -8.297 -18.391 -16.969 1 97.69 83 LEU A CA 1
ATOM 681 C C . LEU A 1 83 ? -8.797 -19.406 -15.945 1 97.69 83 LEU A C 1
ATOM 683 O O . LEU A 1 83 ? -8.617 -20.609 -16.125 1 97.69 83 LEU A O 1
ATOM 687 N N . ASN A 1 84 ? -9.344 -18.984 -14.922 1 96.31 84 ASN A N 1
ATOM 688 C CA . ASN A 1 84 ? -9.977 -19.859 -13.945 1 96.31 84 ASN A CA 1
ATOM 689 C C . ASN A 1 84 ? -11.422 -19.453 -13.664 1 96.31 84 ASN A C 1
ATOM 691 O O . ASN A 1 84 ? -11.82 -18.328 -13.992 1 96.31 84 ASN A O 1
ATOM 695 N N . THR A 1 85 ? -12.164 -20.359 -13.117 1 96.69 85 THR A N 1
ATOM 696 C CA . THR A 1 85 ? -13.57 -20.094 -12.836 1 96.69 85 THR A CA 1
ATOM 697 C C . THR A 1 85 ? -13.727 -19.031 -11.758 1 96.69 85 THR A C 1
ATOM 699 O O . THR A 1 85 ? -12.906 -18.938 -10.844 1 96.69 85 THR A O 1
ATOM 702 N N . TYR A 1 86 ? -14.734 -18.25 -11.992 1 95.81 86 TYR A N 1
ATOM 703 C CA . TYR A 1 86 ? -15.078 -17.25 -11 1 95.81 86 TYR A CA 1
ATOM 704 C C . TYR A 1 86 ? -15.773 -17.891 -9.805 1 95.81 86 TYR A C 1
ATOM 706 O O . TYR A 1 86 ? -15.375 -17.672 -8.656 1 95.81 86 TYR A O 1
ATOM 714 N N . ARG A 1 87 ? -16.766 -18.688 -10.133 1 93.88 87 ARG A N 1
ATOM 715 C CA . ARG A 1 87 ? -17.531 -19.344 -9.086 1 93.88 87 ARG A CA 1
ATOM 716 C C . ARG A 1 87 ? -16.688 -20.391 -8.367 1 93.88 87 ARG A C 1
ATOM 718 O O . ARG A 1 87 ? -15.914 -21.109 -8.992 1 93.88 87 ARG A O 1
ATOM 725 N N . ASN A 1 88 ? -16.766 -20.438 -7.09 1 92.38 88 ASN A N 1
ATOM 726 C CA . ASN A 1 88 ? -16.094 -21.391 -6.215 1 92.38 88 ASN A CA 1
ATOM 727 C C . ASN A 1 88 ? -14.586 -21.109 -6.152 1 92.38 88 ASN A C 1
ATOM 729 O O . ASN A 1 88 ? -13.805 -22 -5.816 1 92.38 88 ASN A O 1
ATOM 733 N N . SER A 1 89 ? -14.18 -20 -6.617 1 95.69 89 SER A N 1
ATOM 734 C CA . SER A 1 89 ? -12.797 -19.578 -6.402 1 95.69 89 SER A CA 1
ATOM 735 C C . SER A 1 89 ? -12.68 -18.625 -5.219 1 95.69 89 SER A C 1
ATOM 737 O O . SER A 1 89 ? -13.617 -17.875 -4.93 1 95.69 89 SER A O 1
ATOM 739 N N . ILE A 1 90 ? -11.547 -18.688 -4.609 1 96.88 90 ILE A N 1
ATOM 740 C CA . ILE A 1 90 ? -11.336 -17.781 -3.477 1 96.88 90 ILE A CA 1
ATOM 741 C C . ILE A 1 90 ? -11.211 -16.344 -3.969 1 96.88 90 ILE A C 1
ATOM 743 O O . ILE A 1 90 ? -11.758 -15.43 -3.357 1 96.88 90 ILE A O 1
ATOM 747 N N . ALA A 1 91 ? -10.5 -16.141 -5.09 1 95.06 91 ALA A N 1
ATOM 748 C CA . ALA A 1 91 ? -10.406 -14.82 -5.684 1 95.06 91 ALA A CA 1
ATOM 749 C C . ALA A 1 91 ? -11.781 -14.25 -5.992 1 95.06 91 ALA A C 1
ATOM 751 O O . ALA A 1 91 ? -12.047 -13.07 -5.742 1 95.06 91 ALA A O 1
ATOM 752 N N . GLY A 1 92 ? -12.641 -15.07 -6.566 1 94.5 92 GLY A N 1
ATOM 753 C CA . GLY A 1 92 ? -14 -14.641 -6.848 1 94.5 92 GLY A CA 1
ATOM 754 C C . GLY A 1 92 ? -14.773 -14.242 -5.605 1 94.5 92 GLY A C 1
ATOM 755 O O . GLY A 1 92 ? -15.469 -13.227 -5.598 1 94.5 92 GLY A O 1
ATOM 756 N N . LEU A 1 93 ? -14.648 -15.07 -4.598 1 95.94 93 LEU A N 1
ATOM 757 C CA . LEU A 1 93 ? -15.305 -14.781 -3.33 1 95.94 93 LEU A CA 1
ATOM 758 C C . LEU A 1 93 ? -14.852 -13.438 -2.779 1 95.94 93 LEU A C 1
ATOM 760 O O . LEU A 1 93 ? -15.68 -12.602 -2.406 1 95.94 93 LEU A O 1
ATOM 764 N N . LEU A 1 94 ? -13.562 -13.273 -2.729 1 95.19 94 LEU A N 1
ATOM 765 C CA . LEU A 1 94 ? -13 -12.047 -2.166 1 95.19 94 LEU A CA 1
ATOM 766 C C . LEU A 1 94 ? -13.391 -10.836 -3.004 1 95.19 94 LEU A C 1
ATOM 768 O O . LEU A 1 94 ? -13.602 -9.75 -2.467 1 95.19 94 LEU A O 1
ATOM 772 N N . TYR A 1 95 ? -13.398 -11.062 -4.273 1 93.44 95 TYR A N 1
ATOM 773 C CA . TYR A 1 95 ? -13.867 -10.008 -5.168 1 93.44 95 TYR A CA 1
ATOM 774 C C . TYR A 1 95 ? -15.305 -9.617 -4.852 1 93.44 95 TYR A C 1
ATOM 776 O O . TYR A 1 95 ? -15.641 -8.43 -4.801 1 93.44 95 TYR A O 1
ATOM 784 N N . ASP A 1 96 ? -16.156 -10.562 -4.617 1 93.31 96 ASP A N 1
ATOM 785 C CA . ASP A 1 96 ? -17.578 -10.336 -4.324 1 93.31 96 ASP A CA 1
ATOM 786 C C . ASP A 1 96 ? -17.734 -9.477 -3.074 1 93.31 96 ASP A C 1
ATOM 788 O O . ASP A 1 96 ? -18.672 -8.68 -2.982 1 93.31 96 ASP A O 1
ATOM 792 N N . TYR A 1 97 ? -16.844 -9.648 -2.229 1 93.12 97 TYR A N 1
ATOM 793 C CA . TYR A 1 97 ? -16.938 -8.891 -0.987 1 93.12 97 TYR A CA 1
ATOM 794 C C . TYR A 1 97 ? -16.188 -7.574 -1.099 1 93.12 97 TYR A C 1
ATOM 796 O O . TYR A 1 97 ? -16.016 -6.859 -0.107 1 93.12 97 TYR A O 1
ATOM 804 N N . GLU A 1 98 ? -15.703 -7.262 -2.266 1 91.38 98 GLU A N 1
ATOM 805 C CA . GLU A 1 98 ? -15.008 -6.008 -2.543 1 91.38 98 GLU A CA 1
ATOM 806 C C . GLU A 1 98 ? -13.836 -5.809 -1.589 1 91.38 98 GLU A C 1
ATOM 808 O O . GLU A 1 98 ? -13.695 -4.742 -0.986 1 91.38 98 GLU A O 1
ATOM 813 N N . THR A 1 99 ? -13.023 -6.855 -1.425 1 93.5 99 THR A N 1
ATOM 814 C CA . THR A 1 99 ? -11.82 -6.777 -0.603 1 93.5 99 THR A CA 1
ATOM 815 C C . THR A 1 99 ? -10.648 -6.215 -1.406 1 93.5 99 THR A C 1
ATOM 817 O O . THR A 1 99 ? -10.664 -6.254 -2.639 1 93.5 99 THR A O 1
ATOM 820 N N . LEU A 1 100 ? -9.758 -5.605 -0.768 1 91.69 100 LEU A N 1
ATOM 821 C CA . LEU A 1 100 ? -8.508 -5.199 -1.398 1 91.69 100 LEU A CA 1
ATOM 822 C C . LEU A 1 100 ? -7.473 -6.32 -1.326 1 91.69 100 LEU A C 1
ATOM 824 O O . LEU A 1 100 ? -6.984 -6.652 -0.244 1 91.69 100 LEU A O 1
ATOM 828 N N . PHE A 1 101 ? -7.098 -6.816 -2.488 1 90.94 101 PHE A N 1
ATOM 829 C CA . PHE A 1 101 ? -6.082 -7.859 -2.545 1 90.94 101 PHE A CA 1
ATOM 830 C C . PHE A 1 101 ? -4.699 -7.285 -2.258 1 90.94 101 PHE A C 1
ATOM 832 O O . PHE A 1 101 ? -4.281 -6.316 -2.893 1 90.94 101 PHE A O 1
ATOM 839 N N . LEU A 1 102 ? -4.098 -7.977 -1.297 1 88.88 102 LEU A N 1
ATOM 840 C CA . LEU A 1 102 ? -2.723 -7.559 -1.042 1 88.88 102 LEU A CA 1
ATOM 841 C C . LEU A 1 102 ? -1.733 -8.562 -1.62 1 88.88 102 LEU A C 1
ATOM 843 O O . LEU A 1 102 ? -0.748 -8.18 -2.254 1 88.88 102 LEU A O 1
ATOM 847 N N . ARG A 1 103 ? -2.041 -9.906 -1.368 1 89.25 103 ARG A N 1
ATOM 848 C CA . ARG A 1 103 ? -1.107 -10.945 -1.789 1 89.25 103 ARG A CA 1
ATOM 849 C C . ARG A 1 103 ? -1.799 -12.305 -1.863 1 89.25 103 ARG A C 1
ATOM 851 O O . ARG A 1 103 ? -2.719 -12.586 -1.091 1 89.25 103 ARG A O 1
ATOM 858 N N . ASN A 1 104 ? -1.348 -13.023 -2.754 1 93 104 ASN A N 1
ATOM 859 C CA . ASN A 1 104 ? -1.711 -14.43 -2.859 1 93 104 ASN A CA 1
ATOM 860 C C . ASN A 1 104 ? -0.49 -15.305 -3.131 1 93 104 ASN A C 1
ATOM 862 O O . ASN A 1 104 ? 0.263 -15.055 -4.074 1 93 104 ASN A O 1
ATOM 866 N N . GLU A 1 105 ? -0.286 -16.25 -2.281 1 92.31 105 GLU A N 1
ATOM 867 C CA . GLU A 1 105 ? 0.83 -17.172 -2.426 1 92.31 105 GLU A CA 1
ATOM 868 C C . GLU A 1 105 ? 0.342 -18.625 -2.49 1 92.31 105 GLU A C 1
ATOM 870 O O . GLU A 1 105 ? -0.579 -19 -1.765 1 92.31 105 GLU A O 1
ATOM 875 N N . LEU A 1 106 ? 1.021 -19.281 -3.381 1 94 106 LEU A N 1
ATOM 876 C CA . LEU A 1 106 ? 0.835 -20.734 -3.434 1 94 106 LEU A CA 1
ATOM 877 C C . LEU A 1 106 ? 1.872 -21.438 -2.57 1 94 106 LEU A C 1
ATOM 879 O O . LEU A 1 106 ? 3.076 -21.266 -2.771 1 94 106 LEU A O 1
ATOM 883 N N . LYS A 1 107 ? 1.389 -22.156 -1.584 1 93.12 107 LYS A N 1
ATOM 884 C CA . LYS A 1 107 ? 2.254 -22.891 -0.676 1 93.12 107 LYS A CA 1
ATOM 885 C C . LYS A 1 107 ? 1.957 -24.391 -0.739 1 93.12 107 LYS A C 1
ATOM 887 O O . LYS A 1 107 ? 1.21 -24.922 0.089 1 93.12 107 LYS A O 1
ATOM 892 N N . GLU A 1 108 ? 2.688 -25.016 -1.693 1 91.44 108 GLU A N 1
ATOM 893 C CA . GLU A 1 108 ? 2.41 -26.422 -1.957 1 91.44 108 GLU A CA 1
ATOM 894 C C . GLU A 1 108 ? 0.945 -26.641 -2.328 1 91.44 108 GLU A C 1
ATOM 896 O O . GLU A 1 108 ? 0.453 -26.047 -3.297 1 91.44 108 GLU A O 1
ATOM 901 N N . GLU A 1 109 ? 0.189 -27.312 -1.479 1 92.81 109 GLU A N 1
ATOM 902 C CA . GLU A 1 109 ? -1.199 -27.609 -1.829 1 92.81 109 GLU A CA 1
ATOM 903 C C . GLU A 1 109 ? -2.154 -26.641 -1.139 1 92.81 109 GLU A C 1
ATOM 905 O O . GLU A 1 109 ? -3.359 -26.891 -1.063 1 92.81 109 GLU A O 1
ATOM 910 N N . LYS A 1 110 ? -1.531 -25.547 -0.608 1 96.38 110 LYS A N 1
ATOM 911 C CA . LYS A 1 110 ? -2.33 -24.547 0.103 1 96.38 110 LYS A CA 1
ATOM 912 C C . LYS A 1 110 ? -2.232 -23.188 -0.569 1 96.38 110 LYS A C 1
ATOM 914 O O . LYS A 1 110 ? -1.359 -22.969 -1.412 1 96.38 110 LYS A O 1
ATOM 919 N N . GLU A 1 111 ? -3.203 -22.344 -0.219 1 96.44 111 GLU A N 1
ATOM 920 C CA . GLU A 1 111 ? -3.234 -20.953 -0.679 1 96.44 111 GLU A CA 1
ATOM 921 C C . GLU A 1 111 ? -3.154 -19.984 0.494 1 96.44 111 GLU A C 1
ATOM 923 O O . GLU A 1 111 ? -3.881 -20.125 1.479 1 96.44 111 GLU A O 1
ATOM 928 N N . LEU A 1 112 ? -2.236 -19.078 0.396 1 95.38 112 LEU A N 1
ATOM 929 C CA . LEU A 1 112 ? -2.174 -17.984 1.35 1 95.38 112 LEU A CA 1
ATOM 930 C C . LEU A 1 112 ? -2.766 -16.703 0.75 1 95.38 112 LEU A C 1
ATOM 932 O O . LEU A 1 112 ? -2.318 -16.25 -0.304 1 95.38 112 LEU A O 1
ATOM 936 N N . TRP A 1 113 ? -3.785 -16.188 1.388 1 95.44 113 TRP A N 1
ATOM 937 C CA . TRP A 1 113 ? -4.434 -14.953 0.955 1 95.44 113 TRP A CA 1
ATOM 938 C C . TRP A 1 113 ? -4.262 -13.852 1.995 1 95.44 113 TRP A C 1
ATOM 940 O O . TRP A 1 113 ? -4.402 -14.094 3.195 1 95.44 113 TRP A O 1
ATOM 950 N N . ASP A 1 114 ? -3.887 -12.688 1.548 1 94.19 114 ASP A N 1
ATOM 951 C CA . ASP A 1 114 ? -3.762 -11.469 2.342 1 94.19 114 ASP A CA 1
ATOM 952 C C . ASP A 1 114 ? -4.605 -10.344 1.752 1 94.19 114 ASP A C 1
ATOM 954 O O . ASP A 1 114 ? -4.402 -9.945 0.601 1 94.19 114 ASP A O 1
ATOM 958 N N . PHE A 1 115 ? -5.617 -9.844 2.516 1 93.75 115 PHE A N 1
ATOM 959 C CA . PHE A 1 115 ? -6.539 -8.859 1.958 1 93.75 115 PHE A CA 1
ATOM 960 C C . PHE A 1 115 ? -7.078 -7.945 3.051 1 93.75 115 PHE A C 1
ATOM 962 O O . PHE A 1 115 ? -6.996 -8.266 4.238 1 93.75 115 PHE A O 1
ATOM 969 N N . ILE A 1 116 ? -7.516 -6.805 2.645 1 92.94 116 ILE A N 1
ATOM 970 C CA . ILE A 1 116 ? -8.156 -5.848 3.541 1 92.94 116 ILE A CA 1
ATOM 971 C C . ILE A 1 116 ? -9.664 -5.824 3.275 1 92.94 116 ILE A C 1
ATOM 973 O O . ILE A 1 116 ? -10.094 -5.836 2.119 1 92.94 116 ILE A O 1
ATOM 977 N N . THR A 1 117 ? -10.453 -5.824 4.355 1 94.12 117 THR A N 1
ATOM 978 C CA . THR A 1 117 ? -11.906 -5.773 4.246 1 94.12 117 THR A CA 1
ATOM 979 C C . THR A 1 117 ? -12.516 -5.066 5.453 1 94.12 117 THR A C 1
ATOM 981 O O . THR A 1 117 ? -11.797 -4.613 6.344 1 94.12 117 THR A O 1
ATOM 984 N N . THR A 1 118 ? -13.805 -4.902 5.352 1 91.38 118 THR A N 1
ATOM 985 C CA . THR A 1 118 ? -14.508 -4.258 6.453 1 91.38 118 THR A CA 1
ATOM 986 C C . THR A 1 118 ? -14.703 -5.227 7.613 1 91.38 118 THR A C 1
ATOM 988 O O . THR A 1 118 ? -14.719 -6.445 7.418 1 91.38 118 THR A O 1
ATOM 991 N N . SER A 1 119 ? -14.906 -4.68 8.773 1 89.56 119 SER A N 1
ATOM 992 C CA . SER A 1 119 ? -15.086 -5.496 9.969 1 89.56 119 SER A CA 1
ATOM 993 C C . SER A 1 119 ? -16.312 -6.391 9.852 1 89.56 119 SER A C 1
ATOM 995 O O . SER A 1 119 ? -16.297 -7.531 10.312 1 89.56 119 SER A O 1
ATOM 997 N N . THR A 1 120 ? -17.281 -5.922 9.211 1 89.31 120 THR A N 1
ATOM 998 C CA . THR A 1 120 ? -18.531 -6.676 9.109 1 89.31 120 THR A CA 1
ATOM 999 C C . THR A 1 120 ? -18.375 -7.828 8.117 1 89.31 120 THR A C 1
ATOM 1001 O O . THR A 1 120 ? -19.031 -8.859 8.25 1 89.31 120 THR A O 1
ATOM 1004 N N . ALA A 1 121 ? -17.5 -7.66 7.191 1 94.12 121 ALA A N 1
ATOM 1005 C CA . ALA A 1 121 ? -17.359 -8.672 6.145 1 94.12 121 ALA A CA 1
ATOM 1006 C C . ALA A 1 121 ? -16.453 -9.805 6.598 1 94.12 121 ALA A C 1
ATOM 1008 O O . ALA A 1 121 ? -16.484 -10.906 6.035 1 94.12 121 ALA A O 1
ATOM 1009 N N . VAL A 1 122 ? -15.609 -9.578 7.598 1 96.31 122 VAL A N 1
ATOM 1010 C CA . VAL A 1 122 ? -14.586 -10.531 8 1 96.31 122 VAL A CA 1
ATOM 1011 C C . VAL A 1 122 ? -15.234 -11.867 8.359 1 96.31 122 VAL A C 1
ATOM 1013 O O . VAL A 1 122 ? -14.891 -12.906 7.785 1 96.31 122 VAL A O 1
ATOM 1016 N N . ASN A 1 123 ? -16.203 -11.812 9.227 1 96.19 123 ASN A N 1
ATOM 1017 C CA . ASN A 1 123 ? -16.812 -13.055 9.695 1 96.19 123 ASN A CA 1
ATOM 1018 C C . ASN A 1 123 ? -17.547 -13.781 8.57 1 96.19 123 ASN A C 1
ATOM 1020 O O . ASN A 1 123 ? -17.484 -15.008 8.477 1 96.19 123 ASN A O 1
ATOM 1024 N N . GLU A 1 124 ? -18.172 -13 7.766 1 97.25 124 GLU A N 1
ATOM 1025 C CA . GLU A 1 124 ? -18.891 -13.609 6.645 1 97.25 124 GLU A CA 1
ATOM 1026 C C . GLU A 1 124 ? -17.938 -14.297 5.684 1 97.25 124 GLU A C 1
ATOM 1028 O O . GLU A 1 124 ? -18.188 -15.422 5.238 1 97.25 124 GLU A O 1
ATOM 1033 N N . ILE A 1 125 ? -16.875 -13.688 5.363 1 97.81 125 ILE A N 1
ATOM 1034 C CA . ILE A 1 125 ? -15.883 -14.234 4.441 1 97.81 125 ILE A CA 1
ATOM 1035 C C . ILE A 1 125 ? -15.281 -15.508 5.035 1 97.81 125 ILE A C 1
ATOM 1037 O O . ILE A 1 125 ? -15.195 -16.531 4.355 1 97.81 125 ILE A O 1
ATOM 1041 N N . VAL A 1 126 ? -14.898 -15.438 6.293 1 97.81 126 VAL A N 1
ATOM 1042 C CA . VAL A 1 126 ? -14.273 -16.578 6.965 1 97.81 126 VAL A CA 1
ATOM 1043 C C . VAL A 1 126 ? -15.234 -17.75 6.984 1 97.81 126 VAL A C 1
ATOM 1045 O O . VAL A 1 126 ? -14.836 -18.891 6.727 1 97.81 126 VAL A O 1
ATOM 1048 N N . ASP A 1 127 ? -16.484 -17.453 7.273 1 97.19 127 ASP A N 1
ATOM 1049 C CA . ASP A 1 127 ? -17.5 -18.516 7.293 1 97.19 127 ASP A CA 1
ATOM 1050 C C . ASP A 1 127 ? -17.641 -19.156 5.918 1 97.19 127 ASP A C 1
ATOM 1052 O O . ASP A 1 127 ? -17.766 -20.391 5.809 1 97.19 127 ASP A O 1
ATOM 1056 N N . GLN A 1 128 ? -17.672 -18.391 4.914 1 97.12 128 GLN A N 1
ATOM 1057 C CA . GLN A 1 128 ? -17.75 -18.922 3.559 1 97.12 128 GLN A CA 1
ATOM 1058 C C . GLN A 1 128 ? -16.516 -19.75 3.213 1 97.12 128 GLN A C 1
ATOM 1060 O O . GLN A 1 128 ? -16.625 -20.797 2.58 1 97.12 128 GLN A O 1
ATOM 1065 N N . LEU A 1 129 ? -15.359 -19.297 3.604 1 97.69 129 LEU A N 1
ATOM 1066 C CA . LEU A 1 129 ? -14.109 -19.984 3.311 1 97.69 129 LEU A CA 1
ATOM 1067 C C . LEU A 1 129 ? -14.102 -21.375 3.951 1 97.69 129 LEU A C 1
ATOM 1069 O O . LEU A 1 129 ? -13.516 -22.312 3.404 1 97.69 129 LEU A O 1
ATOM 1073 N N . LYS A 1 130 ? -14.773 -21.484 5.062 1 96.56 130 LYS A N 1
ATOM 1074 C CA . LYS A 1 130 ? -14.867 -22.781 5.73 1 96.56 130 LYS A CA 1
ATOM 1075 C C . LYS A 1 130 ? -15.547 -23.812 4.836 1 96.56 130 LYS A C 1
ATOM 1077 O O . LYS A 1 130 ? -15.266 -25.016 4.926 1 96.56 130 LYS A O 1
ATOM 1082 N N . SER A 1 131 ? -16.375 -23.281 4.035 1 95.94 131 SER A N 1
ATOM 1083 C CA . SER A 1 131 ? -17.094 -24.188 3.139 1 95.94 131 SER A CA 1
ATOM 1084 C C . SER A 1 131 ? -16.25 -24.531 1.912 1 95.94 131 SER A C 1
ATOM 1086 O O . SER A 1 131 ? -16.562 -25.469 1.172 1 95.94 131 SER A O 1
ATOM 1088 N N . TYR A 1 132 ? -15.258 -23.812 1.635 1 96 132 TYR A N 1
ATOM 1089 C CA . TYR A 1 132 ? -14.414 -24 0.462 1 96 132 TYR A CA 1
ATOM 1090 C C . TYR A 1 132 ? -13.32 -25.047 0.733 1 96 132 TYR A C 1
ATOM 1092 O O . TYR A 1 132 ? -12.758 -25.609 -0.2 1 96 132 TYR A O 1
ATOM 1100 N N . GLY A 1 133 ? -12.953 -25.203 1.962 1 96.12 133 GLY A N 1
ATOM 1101 C CA . GLY A 1 133 ? -11.898 -26.141 2.324 1 96.12 133 GLY A CA 1
ATOM 1102 C C . GLY A 1 133 ? -11.445 -26 3.766 1 96.12 133 GLY A C 1
ATOM 1103 O O . GLY A 1 133 ? -12.18 -25.469 4.602 1 96.12 133 GLY A O 1
ATOM 1104 N N . GLU A 1 134 ? -10.281 -26.578 4.023 1 96.69 134 GLU A N 1
ATOM 1105 C CA . GLU A 1 134 ? -9.742 -26.547 5.379 1 96.69 134 GLU A CA 1
ATOM 1106 C C . GLU A 1 134 ? -9.039 -25.219 5.652 1 96.69 134 GLU A C 1
ATOM 1108 O O . GLU A 1 134 ? -8.008 -24.922 5.043 1 96.69 134 GLU A O 1
ATOM 1113 N N . LEU A 1 135 ? -9.609 -24.484 6.547 1 96.69 135 LEU A N 1
ATOM 1114 C CA . LEU A 1 135 ? -8.984 -23.234 6.992 1 96.69 135 LEU A CA 1
ATOM 1115 C C . LEU A 1 135 ? -7.906 -23.516 8.031 1 96.69 135 LEU A C 1
ATOM 1117 O O . LEU A 1 135 ? -8.211 -23.797 9.195 1 96.69 135 LEU A O 1
ATOM 1121 N N . ILE A 1 136 ? -6.68 -23.422 7.648 1 97.44 136 ILE A N 1
ATOM 1122 C CA . ILE A 1 136 ? -5.543 -23.797 8.484 1 97.44 136 ILE A CA 1
ATOM 1123 C C . ILE A 1 136 ? -5.223 -22.656 9.453 1 97.44 136 ILE A C 1
ATOM 1125 O O . ILE A 1 136 ? -4.93 -22.906 10.625 1 97.44 136 ILE A O 1
ATOM 1129 N N . GLU A 1 137 ? -5.207 -21.5 8.977 1 97.5 137 GLU A N 1
ATOM 1130 C CA . GLU A 1 137 ? -4.895 -20.328 9.789 1 97.5 137 GLU A CA 1
ATOM 1131 C C . GLU A 1 137 ? -5.68 -19.094 9.328 1 97.5 137 GLU A C 1
ATOM 1133 O O . GLU A 1 137 ? -5.875 -18.906 8.125 1 97.5 137 GLU A O 1
ATOM 1138 N N . VAL A 1 138 ? -6.184 -18.391 10.312 1 97.56 138 VAL A N 1
ATOM 1139 C CA . VAL A 1 138 ? -6.793 -17.078 10.062 1 97.56 138 VAL A CA 1
ATOM 1140 C C . VAL A 1 138 ? -6.23 -16.062 11.047 1 97.56 138 VAL A C 1
ATOM 1142 O O . VAL A 1 138 ? -6.289 -16.266 12.258 1 97.56 138 VAL A O 1
ATOM 1145 N N . LYS A 1 139 ? -5.613 -15.07 10.492 1 96.19 139 LYS A N 1
ATOM 1146 C CA . LYS A 1 139 ? -5.141 -13.953 11.305 1 96.19 139 LYS A CA 1
ATOM 1147 C C . LYS A 1 139 ? -5.844 -12.656 10.914 1 96.19 139 LYS A C 1
ATOM 1149 O O . LYS A 1 139 ? -5.93 -12.32 9.734 1 96.19 139 LYS A O 1
ATOM 1154 N N . VAL A 1 140 ? -6.371 -11.961 11.867 1 94.88 140 VAL A N 1
ATOM 1155 C CA . VAL A 1 140 ? -7.07 -10.703 11.633 1 94.88 140 VAL A CA 1
ATOM 1156 C C . VAL A 1 140 ? -6.414 -9.586 12.445 1 94.88 140 VAL A C 1
ATOM 1158 O O . VAL A 1 140 ? -6.25 -9.711 13.664 1 94.88 140 VAL A O 1
ATOM 1161 N N . ASP A 1 141 ? -5.996 -8.539 11.734 1 91.31 141 ASP A N 1
ATOM 1162 C CA . ASP A 1 141 ? -5.414 -7.363 12.383 1 91.31 141 ASP A CA 1
ATOM 1163 C C . ASP A 1 141 ? -6.152 -6.09 11.977 1 91.31 141 ASP A C 1
ATOM 1165 O O . ASP A 1 141 ? -6.68 -5.996 10.867 1 91.31 141 ASP A O 1
ATOM 1169 N N . GLN A 1 142 ? -6.129 -5.172 12.852 1 87.06 142 GLN A N 1
ATOM 1170 C CA . GLN A 1 142 ? -6.691 -3.867 12.508 1 87.06 142 GLN A CA 1
ATOM 1171 C C . GLN A 1 142 ? -5.727 -3.062 11.648 1 87.06 142 GLN A C 1
ATOM 1173 O O . GLN A 1 142 ? -4.52 -3.053 11.898 1 87.06 142 GLN A O 1
ATOM 1178 N N . VAL A 1 143 ? -6.285 -2.477 10.578 1 86.06 143 VAL A N 1
ATOM 1179 C CA . VAL A 1 143 ? -5.473 -1.644 9.695 1 86.06 143 VAL A CA 1
ATOM 1180 C C . VAL A 1 143 ? -5.309 -0.254 10.305 1 86.06 143 VAL A C 1
ATOM 1182 O O . VAL A 1 143 ? -6.27 0.319 10.828 1 86.06 143 VAL A O 1
ATOM 1185 N N . ASP A 1 144 ? -4.09 0.179 10.203 1 75.88 144 ASP A N 1
ATOM 1186 C CA . ASP A 1 144 ? -3.838 1.544 10.656 1 75.88 144 ASP A CA 1
ATOM 1187 C C . ASP A 1 144 ? -4.633 2.553 9.836 1 75.88 144 ASP A C 1
ATOM 1189 O O . ASP A 1 144 ? -5.051 2.252 8.711 1 75.88 144 ASP A O 1
ATOM 1193 N N . ASP A 1 145 ? -4.789 3.65 10.383 1 71.62 145 ASP A N 1
ATOM 1194 C CA . ASP A 1 145 ? -5.598 4.676 9.734 1 71.62 145 ASP A CA 1
ATOM 1195 C C . ASP A 1 145 ? -4.898 5.223 8.484 1 71.62 145 ASP A C 1
ATOM 1197 O O . ASP A 1 145 ? -5.543 5.477 7.469 1 71.62 145 ASP A O 1
ATOM 1201 N N . MET A 1 146 ? -3.662 5.406 8.594 1 76.69 146 MET A N 1
ATOM 1202 C CA . MET A 1 146 ? -2.932 5.785 7.383 1 76.69 146 MET A CA 1
ATOM 1203 C C . MET A 1 146 ? -2.154 4.598 6.824 1 76.69 146 MET A C 1
ATOM 1205 O O . MET A 1 146 ? -1.308 4.023 7.512 1 76.69 146 MET A O 1
ATOM 1209 N N . PHE A 1 147 ? -2.432 4.324 5.578 1 80.62 147 PHE A N 1
ATOM 1210 C CA . PHE A 1 147 ? -1.912 3.084 5.012 1 80.62 147 PHE A CA 1
ATOM 1211 C C . PHE A 1 147 ? -0.456 3.248 4.594 1 80.62 147 PHE A C 1
ATOM 1213 O O . PHE A 1 147 ? 0.389 2.414 4.93 1 80.62 147 PHE A O 1
ATOM 1220 N N . PHE A 1 148 ? -0.111 4.375 3.898 1 83.75 148 PHE A N 1
ATOM 1221 C CA . PHE A 1 148 ? 1.243 4.59 3.4 1 83.75 148 PHE A CA 1
ATOM 1222 C C . PHE A 1 148 ? 2.092 5.32 4.434 1 83.75 148 PHE A C 1
ATOM 1224 O O . PHE A 1 148 ? 1.582 6.148 5.191 1 83.75 148 PHE A O 1
ATOM 1231 N N . PRO A 1 149 ? 3.363 5.027 4.359 1 85 149 PRO A N 1
ATOM 1232 C CA . PRO A 1 149 ? 4.242 5.797 5.242 1 85 149 PRO A CA 1
ATOM 1233 C C . PRO A 1 149 ? 4.402 7.25 4.805 1 85 149 PRO A C 1
ATOM 1235 O O . PRO A 1 149 ? 4.359 7.543 3.605 1 85 149 PRO A O 1
ATOM 1238 N N . TYR A 1 150 ? 4.617 8.055 5.773 1 83.19 150 TYR A N 1
ATOM 1239 C CA . TYR A 1 150 ? 4.891 9.453 5.496 1 83.19 150 TYR A CA 1
ATOM 1240 C C . TYR A 1 150 ? 6.316 9.648 4.992 1 83.19 150 TYR A C 1
ATOM 1242 O O . TYR A 1 150 ? 7.266 9.148 5.598 1 83.19 150 TYR A O 1
ATOM 1250 N N . LEU A 1 151 ? 6.418 10.32 3.893 1 89.38 151 LEU A N 1
ATOM 1251 C CA . LEU A 1 151 ? 7.703 10.82 3.408 1 89.38 151 LEU A CA 1
ATOM 1252 C C . LEU A 1 151 ? 7.734 12.344 3.424 1 89.38 151 LEU A C 1
ATOM 1254 O O . LEU A 1 151 ? 6.773 12.992 3.012 1 89.38 151 LEU A O 1
ATOM 1258 N N . SER A 1 152 ? 8.844 12.875 3.883 1 85.88 152 SER A N 1
ATOM 1259 C CA . SER A 1 152 ? 9 14.328 3.879 1 85.88 152 SER A CA 1
ATOM 1260 C C . SER A 1 152 ? 9.086 14.867 2.457 1 85.88 152 SER A C 1
ATOM 1262 O O . SER A 1 152 ? 9.383 14.125 1.521 1 85.88 152 SER A O 1
ATOM 1264 N N . PRO A 1 153 ? 8.805 16.156 2.316 1 84.38 153 PRO A N 1
ATOM 1265 C CA . PRO A 1 153 ? 8.922 16.766 0.989 1 84.38 153 PRO A CA 1
ATOM 1266 C C . PRO A 1 153 ? 10.289 16.531 0.348 1 84.38 153 PRO A C 1
ATOM 1268 O O . PRO A 1 153 ? 10.367 16.266 -0.854 1 84.38 153 PRO A O 1
ATOM 1271 N N . SER A 1 154 ? 11.336 16.625 1.149 1 90.44 154 SER A N 1
ATOM 1272 C CA . SER A 1 154 ? 12.672 16.375 0.625 1 90.44 154 SER A CA 1
ATOM 1273 C C . SER A 1 154 ? 12.836 14.938 0.156 1 90.44 154 SER A C 1
ATOM 1275 O O . SER A 1 154 ? 13.453 14.688 -0.881 1 90.44 154 SER A O 1
ATOM 1277 N N . GLN A 1 155 ? 12.258 14.039 0.909 1 92.44 155 GLN A N 1
ATOM 1278 C CA . GLN A 1 155 ? 12.32 12.625 0.539 1 92.44 155 GLN A CA 1
ATOM 1279 C C . GLN A 1 155 ? 11.57 12.367 -0.768 1 92.44 155 GLN A C 1
ATOM 1281 O O . GLN A 1 155 ? 12.086 11.68 -1.653 1 92.44 155 GLN A O 1
ATOM 1286 N N . VAL A 1 156 ? 10.461 12.93 -0.862 1 91.19 156 VAL A N 1
ATOM 1287 C CA . VAL A 1 156 ? 9.664 12.766 -2.072 1 91.19 156 VAL A CA 1
ATOM 1288 C C . VAL A 1 156 ? 10.398 13.375 -3.264 1 91.19 156 VAL A C 1
ATOM 1290 O O . VAL A 1 156 ? 10.438 12.781 -4.348 1 91.19 156 VAL A O 1
ATOM 1293 N N . ARG A 1 157 ? 10.898 14.531 -3.014 1 92.69 157 ARG A N 1
ATOM 1294 C CA . ARG A 1 157 ? 11.602 15.266 -4.062 1 92.69 157 ARG A CA 1
ATOM 1295 C C . ARG A 1 157 ? 12.75 14.438 -4.637 1 92.69 157 ARG A C 1
ATOM 1297 O O . ARG A 1 157 ? 12.867 14.289 -5.855 1 92.69 157 ARG A O 1
ATOM 1304 N N . VAL A 1 158 ? 13.547 13.883 -3.801 1 96.19 158 VAL A N 1
ATOM 1305 C CA . VAL A 1 158 ? 14.711 13.133 -4.277 1 96.19 158 VAL A CA 1
ATOM 1306 C C . VAL A 1 158 ? 14.258 11.812 -4.891 1 96.19 158 VAL A C 1
ATOM 1308 O O . VAL A 1 158 ? 14.867 11.32 -5.844 1 96.19 158 VAL A O 1
ATOM 1311 N N . LEU A 1 159 ? 13.25 11.18 -4.328 1 95.38 159 LEU A N 1
ATOM 1312 C CA . LEU A 1 159 ? 12.711 9.938 -4.875 1 95.38 159 LEU A CA 1
ATOM 1313 C C . LEU A 1 159 ? 12.219 10.141 -6.301 1 95.38 159 LEU A C 1
ATOM 1315 O O . LEU A 1 159 ? 12.492 9.32 -7.18 1 95.38 159 LEU A O 1
ATOM 1319 N N . LYS A 1 160 ? 11.477 11.211 -6.508 1 95 160 LYS A N 1
ATOM 1320 C CA . LYS A 1 160 ? 10.969 11.539 -7.836 1 95 160 LYS A CA 1
ATOM 1321 C C . LYS A 1 160 ? 12.109 11.727 -8.836 1 95 160 LYS A C 1
ATOM 1323 O O . LYS A 1 160 ? 12.062 11.188 -9.945 1 95 160 LYS A O 1
ATOM 1328 N N . ALA A 1 161 ? 13.078 12.469 -8.461 1 96.12 161 ALA A N 1
ATOM 1329 C CA . ALA A 1 161 ? 14.227 12.703 -9.336 1 96.12 161 ALA A CA 1
ATOM 1330 C C . ALA A 1 161 ? 14.945 11.398 -9.664 1 96.12 161 ALA A C 1
ATOM 1332 O O . ALA A 1 161 ? 15.281 11.141 -10.82 1 96.12 161 ALA A O 1
ATOM 1333 N N . ALA A 1 162 ? 15.211 10.609 -8.609 1 96 162 ALA A N 1
ATOM 1334 C CA . ALA A 1 162 ? 15.906 9.336 -8.797 1 96 162 ALA A CA 1
ATOM 1335 C C . ALA A 1 162 ? 15.156 8.445 -9.789 1 96 162 ALA A C 1
ATOM 1337 O O . ALA A 1 162 ? 15.781 7.777 -10.609 1 96 162 ALA A O 1
ATOM 1338 N N . PHE A 1 163 ? 13.883 8.461 -9.695 1 95.06 163 PHE A N 1
ATOM 1339 C CA . PHE A 1 163 ? 13.055 7.637 -10.57 1 95.06 163 PHE A CA 1
ATOM 1340 C C . PHE A 1 163 ? 13.016 8.219 -11.977 1 95.06 163 PHE A C 1
ATOM 1342 O O . PHE A 1 163 ? 13.234 7.5 -12.961 1 95.06 163 PHE A O 1
ATOM 1349 N N . GLU A 1 164 ? 12.758 9.445 -12.094 1 93.88 164 GLU A N 1
ATOM 1350 C CA . GLU A 1 164 ? 12.539 10.117 -13.367 1 93.88 164 GLU A CA 1
ATOM 1351 C C . GLU A 1 164 ? 13.812 10.148 -14.203 1 93.88 164 GLU A C 1
ATOM 1353 O O . GLU A 1 164 ? 13.766 9.992 -15.43 1 93.88 164 GLU A O 1
ATOM 1358 N N . TYR A 1 165 ? 14.906 10.32 -13.555 1 95.62 165 TYR A N 1
ATOM 1359 C CA . TYR A 1 165 ? 16.141 10.523 -14.297 1 95.62 165 TYR A CA 1
ATOM 1360 C C . TYR A 1 165 ? 16.969 9.234 -14.359 1 95.62 165 TYR A C 1
ATOM 1362 O O . TYR A 1 165 ? 18.109 9.242 -14.82 1 95.62 165 TYR A O 1
ATOM 1370 N N . GLY A 1 166 ? 16.469 8.156 -13.789 1 94.31 166 GLY A N 1
ATOM 1371 C CA . GLY A 1 166 ? 17.016 6.836 -14.055 1 94.31 166 GLY A CA 1
ATOM 1372 C C . GLY A 1 166 ? 18.109 6.438 -13.078 1 94.31 166 GLY A C 1
ATOM 1373 O O . GLY A 1 166 ? 19 5.656 -13.414 1 94.31 166 GLY A O 1
ATOM 1374 N N . TYR A 1 167 ? 18.188 7.074 -11.953 1 94.25 167 TYR A N 1
ATOM 1375 C CA . TYR A 1 167 ? 19.125 6.664 -10.906 1 94.25 167 TYR A CA 1
ATOM 1376 C C . TYR A 1 167 ? 18.859 5.227 -10.477 1 94.25 167 TYR A C 1
ATOM 1378 O O . TYR A 1 167 ? 19.781 4.504 -10.109 1 94.25 167 TYR A O 1
ATOM 1386 N N . LEU A 1 168 ? 17.719 4.738 -10.57 1 92.94 168 LEU A N 1
ATOM 1387 C CA . LEU A 1 168 ? 17.312 3.416 -10.102 1 92.94 168 LEU A CA 1
ATOM 1388 C C . LEU A 1 168 ? 17.328 2.404 -11.242 1 92.94 168 LEU A C 1
ATOM 1390 O O . LEU A 1 168 ? 16.969 1.237 -11.047 1 92.94 168 LEU A O 1
ATOM 1394 N N . ASP A 1 169 ? 17.719 2.861 -12.305 1 90.62 169 ASP A N 1
ATOM 1395 C CA . ASP A 1 169 ? 17.781 1.967 -13.461 1 90.62 169 ASP A CA 1
ATOM 1396 C C . ASP A 1 169 ? 19.047 1.122 -13.422 1 90.62 169 ASP A C 1
ATOM 1398 O O . ASP A 1 169 ? 19.984 1.432 -12.68 1 90.62 169 ASP A O 1
ATOM 1402 N N . TYR A 1 170 ? 19.047 0.055 -14.109 1 83.31 170 TYR A N 1
ATOM 1403 C CA . TYR A 1 170 ? 20.219 -0.786 -14.297 1 83.31 170 TYR A CA 1
ATOM 1404 C C . TYR A 1 170 ? 20.469 -1.063 -15.773 1 83.31 170 TYR A C 1
ATOM 1406 O O . TYR A 1 170 ? 19.672 -1.76 -16.422 1 83.31 170 TYR A O 1
ATOM 1414 N N . PRO A 1 171 ? 21.703 -0.579 -16.375 1 85.25 171 PRO A N 1
ATOM 1415 C CA . PRO A 1 171 ? 22.672 0.27 -15.688 1 85.25 171 PRO A CA 1
ATOM 1416 C C . PRO A 1 171 ? 22.125 1.648 -15.336 1 85.25 171 PRO A C 1
ATOM 1418 O O . PRO A 1 171 ? 21.078 2.043 -15.859 1 85.25 171 PRO A O 1
ATOM 1421 N N . ARG A 1 172 ? 22.734 2.32 -14.367 1 87.25 172 ARG A N 1
ATOM 1422 C CA . ARG A 1 172 ? 22.312 3.645 -13.922 1 87.25 172 ARG A CA 1
ATOM 1423 C C . ARG A 1 172 ? 22.422 4.664 -15.047 1 87.25 172 ARG A C 1
ATOM 1425 O O . ARG A 1 172 ? 23.422 4.688 -15.773 1 87.25 172 ARG A O 1
ATOM 1432 N N . GLU A 1 173 ? 21.391 5.441 -15.203 1 89.31 173 GLU A N 1
ATOM 1433 C CA . GLU A 1 173 ? 21.406 6.473 -16.234 1 89.31 173 GLU A CA 1
ATOM 1434 C C . GLU A 1 173 ? 2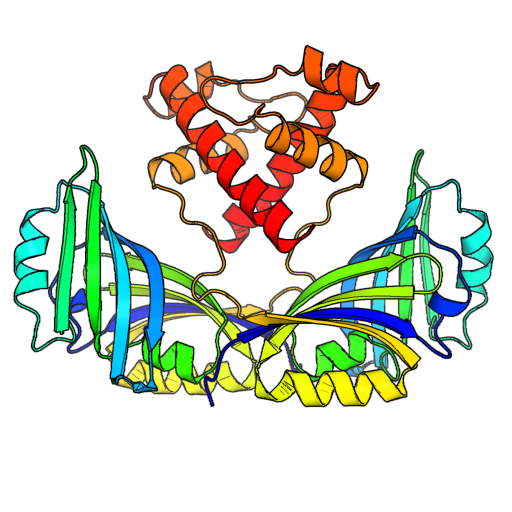1.953 7.789 -15.695 1 89.31 173 GLU A C 1
ATOM 1436 O O . GLU A 1 173 ? 22.5 8.594 -16.453 1 89.31 173 GLU A O 1
ATOM 1441 N N . ALA A 1 174 ? 21.672 8.094 -14.461 1 91.94 174 ALA A N 1
ATOM 1442 C CA . ALA A 1 174 ? 22.203 9.281 -13.797 1 91.94 174 ALA A CA 1
ATOM 1443 C C . ALA A 1 174 ? 22.797 8.922 -12.43 1 91.94 174 ALA A C 1
ATOM 1445 O O . ALA A 1 174 ? 22.25 8.078 -11.719 1 91.94 174 ALA A O 1
ATOM 1446 N N . ASN A 1 175 ? 23.859 9.562 -12.156 1 93.94 175 ASN A N 1
ATOM 1447 C CA . ASN A 1 175 ? 24.469 9.281 -10.859 1 93.94 175 ASN A CA 1
ATOM 1448 C C . ASN A 1 175 ? 24.078 10.336 -9.82 1 93.94 175 ASN A C 1
ATOM 1450 O O . ASN A 1 175 ? 23.375 11.289 -10.133 1 93.94 175 ASN A O 1
ATOM 1454 N N . ALA A 1 176 ? 24.516 10.07 -8.578 1 94.5 176 ALA A N 1
ATOM 1455 C CA . ALA A 1 176 ? 24.109 10.898 -7.449 1 94.5 176 ALA A CA 1
ATOM 1456 C C . ALA A 1 176 ? 24.625 12.328 -7.605 1 94.5 176 ALA A C 1
ATOM 1458 O O . ALA A 1 176 ? 23.938 13.281 -7.219 1 94.5 176 ALA A O 1
ATOM 1459 N N . ASP A 1 177 ? 25.828 12.453 -8.219 1 96.31 177 ASP A N 1
ATOM 1460 C CA . ASP A 1 177 ? 26.422 13.773 -8.406 1 96.31 177 ASP A CA 1
ATOM 1461 C C . ASP A 1 177 ? 25.562 14.641 -9.328 1 96.31 177 ASP A C 1
ATOM 1463 O O . ASP A 1 177 ? 25.281 15.797 -9.016 1 96.31 177 ASP A O 1
ATOM 1467 N N . ILE A 1 178 ? 25.156 14.055 -10.375 1 96.06 178 ILE A N 1
ATOM 1468 C CA . ILE A 1 178 ? 24.359 14.75 -11.383 1 96.06 178 ILE A CA 1
ATOM 1469 C C . ILE A 1 178 ? 23.016 15.148 -10.781 1 96.06 178 ILE A C 1
ATOM 1471 O O . ILE A 1 178 ? 22.562 16.281 -10.961 1 96.06 178 ILE A O 1
ATOM 1475 N N . LEU A 1 179 ? 22.359 14.281 -10.078 1 96.88 179 LEU A N 1
ATOM 1476 C CA . LEU A 1 179 ? 21.047 14.547 -9.523 1 96.88 179 LEU A CA 1
ATOM 1477 C C . LEU A 1 179 ? 21.109 15.594 -8.414 1 96.88 179 LEU A C 1
ATOM 1479 O O . LEU A 1 179 ? 20.234 16.453 -8.312 1 96.88 179 LEU A O 1
ATOM 1483 N N . ALA A 1 180 ? 22.141 15.453 -7.566 1 97.31 180 ALA A N 1
ATOM 1484 C CA . ALA A 1 180 ? 22.328 16.438 -6.512 1 97.31 180 ALA A CA 1
ATOM 1485 C C . ALA A 1 180 ? 22.453 17.844 -7.094 1 97.31 180 ALA A C 1
ATOM 1487 O O . ALA A 1 180 ? 21.859 18.797 -6.582 1 97.31 180 ALA A O 1
ATOM 1488 N N . GLU A 1 181 ? 23.203 17.969 -8.18 1 96.88 181 GLU A N 1
ATOM 1489 C CA . GLU A 1 181 ? 23.375 19.234 -8.859 1 96.88 181 GLU A CA 1
ATOM 1490 C C . GLU A 1 181 ? 22.062 19.766 -9.422 1 96.88 181 GLU A C 1
ATOM 1492 O O . GLU A 1 181 ? 21.734 20.938 -9.273 1 96.88 181 GLU A O 1
ATOM 1497 N N . LYS A 1 182 ? 21.297 18.922 -10.055 1 96.31 182 LYS A N 1
ATOM 1498 C CA . LYS A 1 182 ? 20.016 19.297 -10.641 1 96.31 182 LYS A CA 1
ATOM 1499 C C . LYS A 1 182 ? 19.062 19.812 -9.57 1 96.31 182 LYS A C 1
ATOM 1501 O O . LYS A 1 182 ? 18.234 20.688 -9.836 1 96.31 182 LYS A O 1
ATOM 1506 N N . LEU A 1 183 ? 19.141 19.25 -8.406 1 96.94 183 LEU A N 1
ATOM 1507 C CA . LEU A 1 183 ? 18.234 19.594 -7.32 1 96.94 183 LEU A CA 1
ATOM 1508 C C . LEU A 1 183 ? 18.812 20.703 -6.449 1 96.94 183 LEU A C 1
ATOM 1510 O O . LEU A 1 183 ? 18.172 21.172 -5.508 1 96.94 183 LEU A O 1
ATOM 1514 N N . ASN A 1 184 ? 20 21.078 -6.727 1 97.06 184 ASN A N 1
ATOM 1515 C CA . ASN A 1 184 ? 20.703 22.141 -6 1 97.06 184 ASN A CA 1
ATOM 1516 C C . ASN A 1 184 ? 20.875 21.781 -4.527 1 97.06 184 ASN A C 1
ATOM 1518 O O . ASN A 1 184 ? 20.547 22.578 -3.645 1 97.06 184 ASN A O 1
ATOM 1522 N N . ILE A 1 185 ? 21.344 20.531 -4.266 1 97.19 185 ILE A N 1
ATOM 1523 C CA . ILE A 1 185 ? 21.719 20.062 -2.936 1 97.19 185 ILE A CA 1
ATOM 1524 C C . ILE A 1 185 ? 23.031 19.281 -3.014 1 97.19 185 ILE A C 1
ATOM 1526 O O . ILE A 1 185 ? 23.516 18.984 -4.105 1 97.19 185 ILE A O 1
ATOM 1530 N N . SER A 1 186 ? 23.641 19.047 -1.862 1 97 186 SER A N 1
ATOM 1531 C CA . SER A 1 186 ? 24.875 18.266 -1.857 1 97 186 SER A CA 1
ATOM 1532 C C . SER A 1 186 ? 24.609 16.797 -2.146 1 97 186 SER A C 1
ATOM 1534 O O . SER A 1 186 ? 23.5 16.297 -1.901 1 97 186 SER A O 1
ATOM 1536 N N . LYS A 1 187 ? 25.594 16.156 -2.645 1 96.12 187 LYS A N 1
ATOM 1537 C CA . LYS A 1 187 ? 25.5 14.727 -2.889 1 96.12 187 LYS A CA 1
ATOM 1538 C C . LYS A 1 187 ? 25.172 13.969 -1.604 1 96.12 187 LYS A C 1
ATOM 1540 O O . LYS A 1 187 ? 24.359 13.055 -1.609 1 96.12 187 LYS A O 1
ATOM 1545 N N . VAL A 1 188 ? 25.797 14.352 -0.531 1 94.5 188 VAL A N 1
ATOM 1546 C CA . VAL A 1 188 ? 25.578 13.719 0.766 1 94.5 188 VAL A CA 1
ATOM 1547 C C . VAL A 1 188 ? 24.109 13.875 1.181 1 94.5 188 VAL A C 1
ATOM 1549 O O . VAL A 1 188 ? 23.484 12.914 1.613 1 94.5 188 VAL A O 1
ATOM 1552 N N . THR A 1 189 ? 23.594 15.031 1.025 1 95.06 189 THR A N 1
ATOM 1553 C CA . THR A 1 189 ? 22.203 15.312 1.362 1 95.06 189 THR A CA 1
ATOM 1554 C C . THR A 1 189 ? 21.25 14.508 0.48 1 95.06 189 THR A C 1
ATOM 1556 O O . THR A 1 189 ? 20.266 13.945 0.968 1 95.06 189 THR A O 1
ATOM 1559 N N . PHE A 1 190 ? 21.531 14.508 -0.809 1 96.38 190 PHE A N 1
ATOM 1560 C CA . PHE A 1 190 ? 20.734 13.719 -1.744 1 96.38 190 PHE A CA 1
ATOM 1561 C C . PHE A 1 190 ? 20.672 12.266 -1.311 1 96.38 190 PHE A C 1
ATOM 1563 O O . PHE A 1 190 ? 19.594 11.688 -1.189 1 96.38 190 PHE A O 1
ATOM 1570 N N . LEU A 1 191 ? 21.828 11.727 -1.051 1 93.69 191 LEU A N 1
ATOM 1571 C CA . LEU A 1 191 ? 21.922 10.312 -0.7 1 93.69 191 LEU A CA 1
ATOM 1572 C C . LEU A 1 191 ? 21.234 10.039 0.631 1 93.69 191 LEU A C 1
ATOM 1574 O O . LEU A 1 191 ? 20.609 8.992 0.803 1 93.69 191 LEU A O 1
ATOM 1578 N N . TYR A 1 192 ? 21.375 10.906 1.525 1 94.31 192 TYR A N 1
ATOM 1579 C CA . TYR A 1 192 ? 20.719 10.758 2.82 1 94.31 192 TYR A CA 1
ATOM 1580 C C . TYR A 1 192 ? 19.203 10.672 2.66 1 94.31 192 TYR A C 1
ATOM 1582 O O . TYR A 1 192 ? 18.562 9.742 3.168 1 94.31 192 TYR A O 1
ATOM 1590 N N . HIS A 1 193 ? 18.594 11.57 1.997 1 94.94 193 HIS A N 1
ATOM 1591 C CA . HIS A 1 193 ? 17.141 11.602 1.81 1 94.94 193 HIS A CA 1
ATOM 1592 C C . HIS A 1 193 ? 16.672 10.406 0.992 1 94.94 193 HIS A C 1
ATOM 1594 O O . HIS A 1 193 ? 15.609 9.836 1.275 1 94.94 193 HIS A O 1
ATOM 1600 N N . LEU A 1 194 ? 17.438 10.109 0.005 1 94.69 194 LEU A N 1
ATOM 1601 C CA . LEU A 1 194 ? 17.047 8.984 -0.843 1 94.69 194 LEU A CA 1
ATOM 1602 C C . LEU A 1 194 ? 17.031 7.684 -0.047 1 94.69 194 LEU A C 1
ATOM 1604 O O . LEU A 1 194 ? 16.047 6.941 -0.088 1 94.69 194 LEU A O 1
ATOM 1608 N N . ARG A 1 195 ? 18.031 7.426 0.653 1 93.06 195 ARG A N 1
ATOM 1609 C CA . ARG A 1 195 ? 18.141 6.203 1.44 1 93.06 195 ARG A CA 1
ATOM 1610 C C . ARG A 1 195 ? 17.078 6.152 2.531 1 93.06 195 ARG A C 1
ATOM 1612 O O . ARG A 1 195 ? 16.5 5.102 2.785 1 93.06 195 ARG A O 1
ATOM 1619 N N . SER A 1 196 ? 16.875 7.238 3.184 1 94.12 196 SER A N 1
ATOM 1620 C CA . SER A 1 196 ? 15.852 7.316 4.211 1 94.12 196 SER A CA 1
ATOM 1621 C C . SER A 1 196 ? 14.469 7.004 3.639 1 94.12 196 SER A C 1
ATOM 1623 O O . SER A 1 196 ? 13.688 6.27 4.25 1 94.12 196 SER A O 1
ATOM 1625 N N . ALA A 1 197 ? 14.227 7.562 2.496 1 94.56 197 ALA A N 1
ATOM 1626 C CA . ALA A 1 197 ? 12.953 7.305 1.824 1 94.56 197 ALA A CA 1
ATOM 1627 C C . ALA A 1 197 ? 12.828 5.832 1.438 1 94.56 197 ALA A C 1
ATOM 1629 O O . ALA A 1 197 ? 11.797 5.207 1.685 1 94.56 197 ALA A O 1
ATOM 1630 N N . GLU A 1 198 ? 13.836 5.328 0.85 1 95.06 198 GLU A N 1
ATOM 1631 C CA . GLU A 1 198 ? 13.844 3.926 0.437 1 95.06 198 GLU A CA 1
ATOM 1632 C C . GLU A 1 198 ? 13.656 2.998 1.634 1 95.06 198 GLU A C 1
ATOM 1634 O O . GLU A 1 198 ? 12.922 2.008 1.55 1 95.06 198 GLU A O 1
ATOM 1639 N N . LYS A 1 199 ? 14.344 3.303 2.686 1 94.94 199 LYS A N 1
ATOM 1640 C CA . LYS A 1 199 ? 14.227 2.477 3.885 1 94.94 199 LYS A CA 1
ATOM 1641 C C . LYS A 1 199 ? 12.781 2.426 4.379 1 94.94 199 LYS A C 1
ATOM 1643 O O . LYS A 1 199 ? 12.273 1.354 4.719 1 94.94 199 LYS A O 1
ATOM 1648 N N . LYS A 1 200 ? 12.148 3.531 4.43 1 93 200 LYS A N 1
ATOM 1649 C CA . LYS A 1 200 ? 10.758 3.596 4.867 1 93 200 LYS A CA 1
ATOM 1650 C C . LYS A 1 200 ? 9.852 2.77 3.955 1 93 200 LYS A C 1
ATOM 1652 O O . LYS A 1 200 ? 8.961 2.066 4.43 1 93 200 LYS A O 1
ATOM 1657 N N . LEU A 1 201 ? 10.109 2.887 2.652 1 93.31 201 LEU A N 1
ATOM 1658 C CA . LEU A 1 201 ? 9.305 2.137 1.691 1 93.31 201 LEU A CA 1
ATOM 1659 C C . LEU A 1 201 ? 9.547 0.638 1.832 1 93.31 201 LEU A C 1
ATOM 1661 O O . LEU A 1 201 ? 8.609 -0.157 1.766 1 93.31 201 LEU A O 1
ATOM 1665 N N . VAL A 1 202 ? 10.797 0.331 2.023 1 93.88 202 VAL A N 1
ATOM 1666 C CA . VAL A 1 202 ? 11.156 -1.075 2.182 1 93.88 202 VAL A CA 1
ATOM 1667 C C . VAL A 1 202 ? 10.539 -1.621 3.469 1 93.88 202 VAL A C 1
ATOM 1669 O O . VAL A 1 202 ? 9.953 -2.709 3.475 1 93.88 202 VAL A O 1
ATOM 1672 N N . GLU A 1 203 ? 10.641 -0.918 4.535 1 91.69 203 GLU A N 1
ATOM 1673 C CA . GLU A 1 203 ? 10.039 -1.325 5.801 1 91.69 203 GLU A CA 1
ATOM 1674 C C . GLU A 1 203 ? 8.531 -1.504 5.664 1 91.69 203 GLU A C 1
ATOM 1676 O O . GLU A 1 203 ? 7.969 -2.486 6.156 1 91.69 203 GLU A O 1
ATOM 1681 N N . PHE A 1 204 ? 7.941 -0.571 5.098 1 88.81 204 PHE A N 1
ATOM 1682 C CA . PHE A 1 204 ? 6.508 -0.637 4.855 1 88.81 204 PHE A CA 1
ATOM 1683 C C . PHE A 1 204 ? 6.145 -1.903 4.086 1 88.81 204 PHE A C 1
ATOM 1685 O O . PHE A 1 204 ? 5.238 -2.637 4.484 1 88.81 204 PHE A O 1
ATOM 1692 N N . TYR A 1 205 ? 6.793 -2.162 3.031 1 88.75 205 TYR A N 1
ATOM 1693 C CA . TYR A 1 205 ? 6.531 -3.328 2.195 1 88.75 205 TYR A CA 1
ATOM 1694 C C . TYR A 1 205 ? 6.738 -4.617 2.98 1 88.75 205 TYR A C 1
ATOM 1696 O O . TYR A 1 205 ? 5.879 -5.504 2.965 1 88.75 205 TYR A O 1
ATOM 1704 N N . LEU A 1 206 ? 7.875 -4.684 3.641 1 87.81 206 LEU A N 1
ATOM 1705 C CA . LEU A 1 206 ? 8.227 -5.91 4.352 1 87.81 206 LEU A CA 1
ATOM 1706 C C . LEU A 1 206 ? 7.27 -6.156 5.512 1 87.81 206 LEU A C 1
ATOM 1708 O O . LEU A 1 206 ? 6.973 -7.309 5.84 1 87.81 206 LEU A O 1
ATOM 1712 N N . THR A 1 207 ? 6.809 -5.109 6.145 1 80.62 207 THR A N 1
ATOM 1713 C CA . THR A 1 207 ? 5.871 -5.242 7.254 1 80.62 207 THR A CA 1
ATOM 1714 C C . THR A 1 207 ? 4.512 -5.723 6.758 1 80.62 207 THR A C 1
ATOM 1716 O O . THR A 1 207 ? 3.805 -6.445 7.465 1 80.62 207 THR A O 1
ATOM 1719 N N . HIS A 1 208 ? 4.18 -5.305 5.586 1 73.62 208 HIS A N 1
ATOM 1720 C CA . HIS A 1 208 ? 2.848 -5.629 5.094 1 73.62 208 HIS A CA 1
ATOM 1721 C C . HIS A 1 208 ? 2.883 -6.844 4.172 1 73.62 208 HIS A C 1
ATOM 1723 O O . HIS A 1 208 ? 1.846 -7.457 3.906 1 73.62 208 HIS A O 1
ATOM 1729 N N . LEU A 1 209 ? 3.988 -7.117 3.68 1 66.5 209 LEU A N 1
ATOM 1730 C CA . LEU A 1 209 ? 3.943 -8.203 2.711 1 66.5 209 LEU A CA 1
ATOM 1731 C C . LEU A 1 209 ? 4.656 -9.438 3.248 1 66.5 209 LEU A C 1
ATOM 1733 O O . LEU A 1 209 ? 4.488 -10.539 2.719 1 66.5 209 LEU A O 1
ATOM 1737 N N . THR A 1 210 ? 5.547 -9.266 4.199 1 57.28 210 THR A N 1
ATOM 1738 C CA . THR A 1 210 ? 6.18 -10.484 4.695 1 57.28 210 THR A CA 1
ATOM 1739 C C . THR A 1 210 ? 5.652 -10.844 6.078 1 57.28 210 THR A C 1
ATOM 1741 O O . THR A 1 210 ? 5.285 -9.969 6.859 1 57.28 210 THR A O 1
ATOM 1744 N N . MET B 1 1 ? -23.578 -4.246 -11.93 1 37.84 1 MET B N 1
ATOM 1745 C CA . MET B 1 1 ? -22.688 -3.125 -11.648 1 37.84 1 MET B CA 1
ATOM 1746 C C . MET B 1 1 ? -21.328 -3.615 -11.156 1 37.84 1 MET B C 1
ATOM 1748 O O . MET B 1 1 ? -21.266 -4.523 -10.328 1 37.84 1 MET B O 1
ATOM 1752 N N . LYS B 1 2 ? -20.266 -3.459 -11.969 1 50.09 2 LYS B N 1
ATOM 1753 C CA . LYS B 1 2 ? -18.891 -3.924 -11.75 1 50.09 2 LYS B CA 1
ATOM 1754 C C . LYS B 1 2 ? -18.406 -3.564 -10.352 1 50.09 2 LYS B C 1
ATOM 1756 O O . LYS B 1 2 ? -18.312 -2.387 -10.008 1 50.09 2 LYS B O 1
ATOM 1761 N N . LYS B 1 3 ? -18.875 -4.422 -9.219 1 57.38 3 LYS B N 1
ATOM 1762 C CA . LYS B 1 3 ? -18.484 -4.199 -7.828 1 57.38 3 LYS B CA 1
ATOM 1763 C C . LYS B 1 3 ? -16.969 -4.289 -7.656 1 57.38 3 LYS B C 1
ATOM 1765 O O . LYS B 1 3 ? -16.391 -5.371 -7.75 1 57.38 3 LYS B O 1
ATOM 1770 N N . HIS B 1 4 ? -16.297 -2.951 -7.871 1 78.88 4 HIS B N 1
ATOM 1771 C CA . HIS B 1 4 ? -14.844 -2.854 -7.746 1 78.88 4 HIS B CA 1
ATOM 1772 C C . HIS B 1 4 ? -14.445 -1.751 -6.77 1 78.88 4 HIS B C 1
ATOM 1774 O O . HIS B 1 4 ? -15.242 -0.859 -6.477 1 78.88 4 HIS B O 1
ATOM 1780 N N . LEU B 1 5 ? -13.461 -2.084 -6.086 1 90.44 5 LEU B N 1
ATOM 1781 C CA . LEU B 1 5 ? -12.883 -1.032 -5.258 1 90.44 5 LEU B CA 1
ATOM 1782 C C . LEU B 1 5 ? -12.5 0.177 -6.105 1 90.44 5 LEU B C 1
ATOM 1784 O O . LEU B 1 5 ? -12.055 0.026 -7.246 1 90.44 5 LEU B O 1
ATOM 1788 N N . ASN B 1 6 ? -12.82 1.279 -5.551 1 93.62 6 ASN B N 1
ATOM 1789 C CA . ASN B 1 6 ? -12.453 2.525 -6.215 1 93.62 6 ASN B CA 1
ATOM 1790 C C . ASN B 1 6 ? -11.5 3.354 -5.363 1 93.62 6 ASN B C 1
ATOM 1792 O O . ASN B 1 6 ? -11.641 3.416 -4.145 1 93.62 6 ASN B O 1
ATOM 1796 N N . ARG B 1 7 ? -10.547 3.922 -5.996 1 92.62 7 ARG B N 1
ATOM 1797 C CA . ARG B 1 7 ? -9.734 4.977 -5.398 1 92.62 7 ARG B CA 1
ATOM 1798 C C . ARG B 1 7 ? -10.32 6.352 -5.699 1 92.62 7 ARG B C 1
ATOM 1800 O O . ARG B 1 7 ? -10.633 6.668 -6.848 1 92.62 7 ARG B O 1
ATOM 1807 N N . VAL B 1 8 ? -10.484 7.152 -4.691 1 95.81 8 VAL B N 1
ATOM 1808 C CA . VAL B 1 8 ? -11.117 8.461 -4.832 1 95.81 8 VAL B CA 1
ATOM 1809 C C . VAL B 1 8 ? -10.172 9.547 -4.332 1 95.81 8 VAL B C 1
ATOM 1811 O O . VAL B 1 8 ? -9.625 9.445 -3.23 1 95.81 8 VAL B O 1
ATOM 1814 N N . LYS B 1 9 ? -9.914 10.523 -5.141 1 95.38 9 LYS B N 1
ATOM 1815 C CA . LYS B 1 9 ? -9.188 11.734 -4.77 1 95.38 9 LYS B CA 1
ATOM 1816 C C . LYS B 1 9 ? -10.109 12.945 -4.762 1 95.38 9 LYS B C 1
ATOM 1818 O O . LYS B 1 9 ? -10.789 13.227 -5.754 1 95.38 9 LYS B O 1
ATOM 1823 N N . VAL B 1 10 ? -10.094 13.672 -3.652 1 97.5 10 VAL B N 1
ATOM 1824 C CA . VAL B 1 10 ? -10.992 14.812 -3.516 1 97.5 10 VAL B CA 1
ATOM 1825 C C . VAL B 1 10 ? -10.211 16.031 -3.039 1 97.5 10 VAL B C 1
ATOM 1827 O O . VAL B 1 10 ? -9.43 15.945 -2.09 1 97.5 10 VAL B O 1
ATOM 1830 N N . LEU B 1 11 ? -10.32 17.078 -3.742 1 97.5 11 LEU B N 1
ATOM 1831 C CA . LEU B 1 11 ? -9.906 18.391 -3.266 1 97.5 11 LEU B CA 1
ATOM 1832 C C . LEU B 1 11 ? -11.109 19.203 -2.797 1 97.5 11 LEU B C 1
ATOM 1834 O O . LEU B 1 11 ? -12.039 19.453 -3.572 1 97.5 11 LEU B O 1
ATOM 1838 N N . ILE B 1 12 ? -11.062 19.656 -1.534 1 97.81 12 ILE B N 1
ATOM 1839 C CA . ILE B 1 12 ? -12.266 20.281 -0.987 1 97.81 12 ILE B CA 1
ATOM 1840 C C . ILE B 1 12 ? -11.875 21.484 -0.13 1 97.81 12 ILE B C 1
ATOM 1842 O O . ILE B 1 12 ? -10.891 21.438 0.61 1 97.81 12 ILE B O 1
ATOM 1846 N N . ALA B 1 13 ? -12.578 22.516 -0.328 1 97.12 13 ALA B N 1
ATOM 1847 C CA . ALA B 1 13 ? -12.578 23.609 0.637 1 97.12 13 ALA B CA 1
ATOM 1848 C C . ALA B 1 13 ? -13.633 23.375 1.722 1 97.12 13 ALA B C 1
ATOM 1850 O O . ALA B 1 13 ? -14.82 23.609 1.498 1 97.12 13 ALA B O 1
ATOM 1851 N N . HIS B 1 14 ? -13.211 22.875 2.852 1 96.25 14 HIS B N 1
ATOM 1852 C CA . HIS B 1 14 ? -14.094 22.406 3.918 1 96.25 14 HIS B CA 1
ATOM 1853 C C . HIS B 1 14 ? -14.555 23.562 4.793 1 96.25 14 HIS B C 1
ATOM 1855 O O . HIS B 1 14 ? -13.742 24.219 5.457 1 96.25 14 HIS B O 1
ATOM 1861 N N . ASP B 1 15 ? -15.867 23.719 4.848 1 90.12 15 ASP B N 1
ATOM 1862 C CA . ASP B 1 15 ? -16.484 24.812 5.582 1 90.12 15 ASP B CA 1
ATOM 1863 C C . ASP B 1 15 ? -16.422 24.578 7.086 1 90.12 15 ASP B C 1
ATOM 1865 O O . ASP B 1 15 ? -16.578 23.453 7.547 1 90.12 15 ASP B O 1
ATOM 1869 N N . LYS B 1 16 ? -16.25 25.625 7.805 1 87.12 16 LYS B N 1
ATOM 1870 C CA . LYS B 1 16 ? -16.312 25.594 9.266 1 87.12 16 LYS B CA 1
ATOM 1871 C C . LYS B 1 16 ? -15.281 24.609 9.828 1 87.12 16 LYS B C 1
ATOM 1873 O O . LYS B 1 16 ? -15.57 23.891 10.789 1 87.12 16 LYS B O 1
ATOM 1878 N N . CYS B 1 17 ? -14.25 24.422 9.156 1 94.12 17 CYS B N 1
ATOM 1879 C CA . CYS B 1 17 ? -13.117 23.594 9.547 1 94.12 17 CYS B CA 1
ATOM 1880 C C . CYS B 1 17 ? -11.867 24.453 9.773 1 94.12 17 CYS B C 1
ATOM 1882 O O . CYS B 1 17 ? -11.719 25.516 9.172 1 94.12 17 CYS B O 1
ATOM 1884 N N . TRP B 1 18 ? -11.07 23.969 10.633 1 94.88 18 TRP B N 1
ATOM 1885 C CA . TRP B 1 18 ? -9.867 24.734 10.953 1 94.88 18 TRP B CA 1
ATOM 1886 C C . TRP B 1 18 ? -9 24.922 9.711 1 94.88 18 TRP B C 1
ATOM 1888 O O . TRP B 1 18 ? -8.281 25.922 9.594 1 94.88 18 TRP B O 1
ATOM 1898 N N . THR B 1 19 ? -9.109 24.016 8.758 1 94.5 19 THR B N 1
ATOM 1899 C CA . THR B 1 19 ? -8.266 24.094 7.578 1 94.5 19 THR B CA 1
ATOM 1900 C C . THR B 1 19 ? -8.633 25.297 6.723 1 94.5 19 THR B C 1
ATOM 1902 O O . THR B 1 19 ? -7.809 25.781 5.941 1 94.5 19 THR B O 1
ATOM 1905 N N . SER B 1 20 ? -9.805 25.797 6.832 1 91.94 20 SER B N 1
ATOM 1906 C CA . SER B 1 20 ? -10.227 26.969 6.074 1 91.94 20 SER B CA 1
ATOM 1907 C C . SER B 1 20 ? -9.68 28.25 6.684 1 91.94 20 SER B C 1
ATOM 1909 O O . SER B 1 20 ? -9.695 29.312 6.047 1 91.94 20 SER B O 1
ATOM 1911 N N . SER B 1 21 ? -9.172 28.156 7.879 1 90.12 21 SER B N 1
ATOM 1912 C CA . SER B 1 21 ? -8.703 29.328 8.602 1 90.12 21 SER B CA 1
ATOM 1913 C C . SER B 1 21 ? -7.184 29.453 8.547 1 90.12 21 SER B C 1
ATOM 1915 O O . SER B 1 21 ? -6.613 30.406 9.062 1 90.12 21 SER B O 1
ATOM 1917 N N . VAL B 1 22 ? -6.625 28.422 7.988 1 91.75 22 VAL B N 1
ATOM 1918 C CA . VAL B 1 22 ? -5.168 28.391 8 1 91.75 22 VAL B CA 1
ATOM 1919 C C . VAL B 1 22 ? -4.645 28.266 6.57 1 91.75 22 VAL B C 1
ATOM 1921 O O . VAL B 1 22 ? -5.227 27.562 5.75 1 91.75 22 VAL B O 1
ATOM 1924 N N . ASP B 1 23 ? -3.582 29.047 6.324 1 90.81 23 ASP B N 1
ATOM 1925 C CA . ASP B 1 23 ? -2.877 28.938 5.047 1 90.81 23 ASP B CA 1
ATOM 1926 C C . ASP B 1 23 ?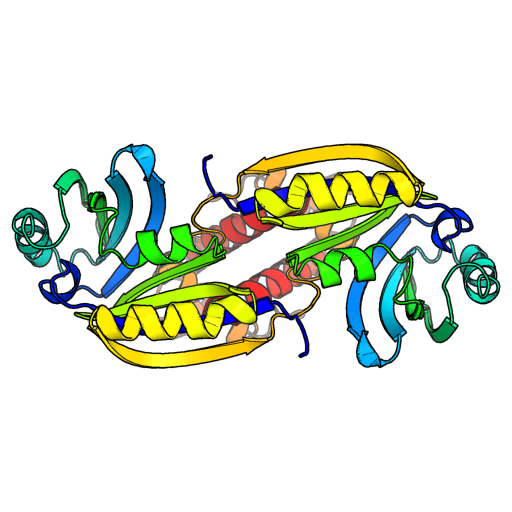 -1.64 28.047 5.18 1 90.81 23 ASP B C 1
ATOM 1928 O O . ASP B 1 23 ? -0.521 28.547 5.305 1 90.81 23 ASP B O 1
ATOM 1932 N N . LEU B 1 24 ? -1.884 26.734 5.145 1 90.5 24 LEU B N 1
ATOM 1933 C CA . LEU B 1 24 ? -0.809 25.781 5.355 1 90.5 24 LEU B CA 1
ATOM 1934 C C . LEU B 1 24 ? -0.662 24.844 4.152 1 90.5 24 LEU B C 1
ATOM 1936 O O . LEU B 1 24 ? -1.653 24.5 3.504 1 90.5 24 LEU B O 1
ATOM 1940 N N . SER B 1 25 ? 0.552 24.703 3.789 1 90.69 25 SER B N 1
ATOM 1941 C CA . SER B 1 25 ? 0.88 23.578 2.914 1 90.69 25 SER B CA 1
ATOM 1942 C C . SER B 1 25 ? 1.591 22.469 3.68 1 90.69 25 SER B C 1
ATOM 1944 O O . SER B 1 25 ? 2.723 22.656 4.137 1 90.69 25 SER B O 1
ATOM 1946 N N . GLY B 1 26 ? 0.874 21.406 3.971 1 91.12 26 GLY B N 1
ATOM 1947 C CA . GLY B 1 26 ? 1.427 20.328 4.773 1 91.12 26 GLY B CA 1
ATOM 1948 C C . GLY B 1 26 ? 0.735 18.984 4.543 1 91.12 26 GLY B C 1
ATOM 1949 O O . GLY B 1 26 ? 0.074 18.797 3.52 1 91.12 26 GLY B O 1
ATOM 1950 N N . TYR B 1 27 ? 1.087 18.047 5.465 1 91.56 27 TYR B N 1
ATOM 1951 C CA . TYR B 1 27 ? 0.547 16.703 5.336 1 91.56 27 TYR B CA 1
ATOM 1952 C C . TYR B 1 27 ? 0.133 16.156 6.695 1 91.56 27 TYR B C 1
ATOM 1954 O O . TYR B 1 27 ? 0.712 16.516 7.723 1 91.56 27 TYR B O 1
ATOM 1962 N N . THR B 1 28 ? -0.88 15.289 6.594 1 92.5 28 THR B N 1
ATOM 1963 C CA . THR B 1 28 ? -1.2 14.508 7.785 1 92.5 28 THR B CA 1
ATOM 1964 C C . THR B 1 28 ? -0.346 13.25 7.848 1 92.5 28 THR B C 1
ATOM 1966 O O . THR B 1 28 ? -0.302 12.477 6.891 1 92.5 28 THR B O 1
ATOM 1969 N N . ILE B 1 29 ? 0.277 13.07 8.938 1 89.5 29 ILE B N 1
ATOM 1970 C CA . ILE B 1 29 ? 1.187 11.945 9.133 1 89.5 29 ILE B CA 1
ATOM 1971 C C . ILE B 1 29 ? 0.403 10.727 9.602 1 89.5 29 ILE B C 1
ATOM 1973 O O . ILE B 1 29 ? 0.694 9.594 9.203 1 89.5 29 ILE B O 1
ATOM 1977 N N . ASN B 1 30 ? -0.488 11.008 10.492 1 88.62 30 ASN B N 1
ATOM 1978 C CA . ASN B 1 30 ? -1.242 9.914 11.086 1 88.62 30 ASN B CA 1
ATOM 1979 C C . ASN B 1 30 ? -2.562 10.398 11.68 1 88.62 30 ASN B C 1
ATOM 1981 O O . ASN B 1 30 ? -2.695 11.57 12.039 1 88.62 30 ASN B O 1
ATOM 1985 N N . TYR B 1 31 ? -3.457 9.438 11.672 1 89.44 31 TYR B N 1
ATOM 1986 C CA . TYR B 1 31 ? -4.715 9.633 12.383 1 89.44 31 TYR B CA 1
ATOM 1987 C C . TYR B 1 31 ? -4.957 8.5 13.375 1 89.44 31 TYR B C 1
ATOM 1989 O O . TYR B 1 31 ? -4.559 7.355 13.133 1 89.44 31 TYR B O 1
ATOM 1997 N N . HIS B 1 32 ? -5.523 8.836 14.453 1 91 32 HIS B N 1
ATOM 1998 C CA . HIS B 1 32 ? -6.219 7.879 15.305 1 91 32 HIS B CA 1
ATOM 1999 C C . HIS B 1 32 ? -7.652 8.328 15.578 1 91 32 HIS B C 1
ATOM 2001 O O . HIS B 1 32 ? -7.871 9.398 16.156 1 91 32 HIS B O 1
ATOM 2007 N N . VAL B 1 33 ? -8.586 7.496 15.141 1 90.69 33 VAL B N 1
ATOM 2008 C CA . VAL B 1 33 ? -9.984 7.898 15.219 1 90.69 33 VAL B CA 1
ATOM 2009 C C . VAL B 1 33 ? -10.656 7.199 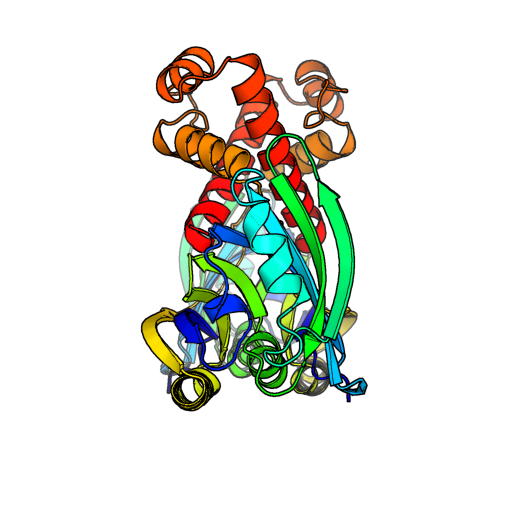16.406 1 90.69 33 VAL B C 1
ATOM 2011 O O . VAL B 1 33 ? -10.523 5.984 16.562 1 90.69 33 VAL B O 1
ATOM 2014 N N . TYR B 1 34 ? -11.281 7.957 17.203 1 92.38 34 TYR B N 1
ATOM 2015 C CA . TYR B 1 34 ? -12.023 7.473 18.359 1 92.38 34 TYR B CA 1
ATOM 2016 C C . TYR B 1 34 ? -13.484 7.906 18.297 1 92.38 34 TYR B C 1
ATOM 2018 O O . TYR B 1 34 ? -13.906 8.789 19.047 1 92.38 34 TYR B O 1
ATOM 2026 N N . PRO B 1 35 ? -14.211 7.188 17.531 1 91.12 35 PRO B N 1
ATOM 2027 C CA . PRO B 1 35 ? -15.602 7.613 17.344 1 91.12 35 PRO B CA 1
ATOM 2028 C C . PRO B 1 35 ? -16.391 7.617 18.656 1 91.12 35 PRO B C 1
ATOM 2030 O O . PRO B 1 35 ? -17.203 8.516 18.875 1 91.12 35 PRO B O 1
ATOM 2033 N N . GLU B 1 36 ? -16.156 6.664 19.469 1 92.88 36 GLU B N 1
ATOM 2034 C CA . GLU B 1 36 ? -16.875 6.527 20.734 1 92.88 36 GLU B CA 1
ATOM 2035 C C . GLU B 1 36 ? -16.578 7.691 21.672 1 92.88 36 GLU B C 1
ATOM 2037 O O . GLU B 1 36 ? -17.406 8.023 22.531 1 92.88 36 GLU B O 1
ATOM 2042 N N . LYS B 1 37 ? -15.492 8.32 21.516 1 95.62 37 LYS B N 1
ATOM 2043 C CA . LYS B 1 37 ? -15.102 9.453 22.344 1 95.62 37 LYS B CA 1
ATOM 2044 C C . LYS B 1 37 ? -15.461 10.773 21.672 1 95.62 37 LYS B C 1
ATOM 2046 O O . LYS B 1 37 ? -15.312 11.844 22.266 1 95.62 37 LYS B O 1
ATOM 2051 N N . GLY B 1 38 ? -15.828 10.703 20.391 1 96.19 38 GLY B N 1
ATOM 2052 C CA . GLY B 1 38 ? -16.281 11.875 19.656 1 96.19 38 GLY B CA 1
ATOM 2053 C C . GLY B 1 38 ? -15.141 12.703 19.094 1 96.19 38 GLY B C 1
ATOM 2054 O O . GLY B 1 38 ? -15.32 13.875 18.75 1 96.19 38 GLY B O 1
ATOM 2055 N N . TYR B 1 39 ? -13.93 12.102 19.125 1 96.94 39 TYR B N 1
ATOM 2056 C CA . TYR B 1 39 ? -12.82 12.867 18.562 1 96.94 39 TYR B CA 1
ATOM 2057 C C . TYR B 1 39 ? -11.844 11.969 17.828 1 96.94 39 TYR B C 1
ATOM 2059 O O . TYR B 1 39 ? -12.023 10.75 17.781 1 96.94 39 TYR B O 1
ATOM 2067 N N . LEU B 1 40 ? -10.938 12.602 17.047 1 95.75 40 LEU B N 1
ATOM 2068 C CA . LEU B 1 40 ? -9.781 11.922 16.484 1 95.75 40 LEU B CA 1
ATOM 2069 C C . LEU B 1 40 ? -8.492 12.672 16.812 1 95.75 40 LEU B C 1
ATOM 2071 O O . LEU B 1 40 ? -8.539 13.844 17.203 1 95.75 40 LEU B O 1
ATOM 2075 N N . ARG B 1 41 ? -7.477 11.953 16.812 1 96.19 41 ARG B N 1
ATOM 2076 C CA . ARG B 1 41 ? -6.145 12.523 17 1 96.19 41 ARG B CA 1
ATOM 2077 C C . ARG B 1 41 ? -5.387 12.578 15.688 1 96.19 41 ARG B C 1
ATOM 2079 O O . ARG B 1 41 ? -5.227 11.562 15.008 1 96.19 41 ARG B O 1
ATOM 2086 N N . ALA B 1 42 ? -5.023 13.797 15.336 1 95.94 42 ALA B N 1
ATOM 2087 C CA . ALA B 1 42 ? -4.301 13.992 14.086 1 95.94 42 ALA B CA 1
ATOM 2088 C C . ALA B 1 42 ? -2.893 14.523 14.344 1 95.94 42 ALA B C 1
ATOM 2090 O O . ALA B 1 42 ? -2.674 15.289 15.289 1 95.94 42 ALA B O 1
ATOM 2091 N N . ARG B 1 43 ? -1.966 14.062 13.578 1 95.19 43 ARG B N 1
ATOM 2092 C CA . ARG B 1 43 ? -0.608 14.594 13.531 1 95.19 43 ARG B CA 1
ATOM 2093 C C . ARG B 1 43 ? -0.283 15.148 12.141 1 95.19 43 ARG B C 1
ATOM 2095 O O . ARG B 1 43 ? -0.322 14.414 11.156 1 95.19 43 ARG B O 1
ATOM 2102 N N . VAL B 1 44 ? 0.032 16.438 12.148 1 95.31 44 VAL B N 1
ATOM 2103 C CA . VAL B 1 44 ? 0.306 17.078 10.859 1 95.31 44 VAL B CA 1
ATOM 2104 C C . VAL B 1 44 ? 1.71 17.672 10.867 1 95.31 44 VAL B C 1
ATOM 2106 O O . VAL B 1 44 ? 2.281 17.922 11.938 1 95.31 44 VAL B O 1
ATOM 2109 N N . ILE B 1 45 ? 2.266 17.828 9.719 1 93.75 45 ILE B N 1
ATOM 2110 C CA . ILE B 1 45 ? 3.576 18.453 9.547 1 93.75 45 ILE B CA 1
ATOM 2111 C C . ILE B 1 45 ? 3.518 19.484 8.438 1 93.75 45 ILE B C 1
ATOM 2113 O O . ILE B 1 45 ? 2.869 19.281 7.41 1 93.75 45 ILE B O 1
ATOM 2117 N N . PHE B 1 46 ? 4.125 20.641 8.688 1 93.38 46 PHE B N 1
ATOM 2118 C CA . PHE B 1 46 ? 4.188 21.719 7.691 1 93.38 46 PHE B CA 1
ATOM 2119 C C . PHE B 1 46 ? 5.465 22.531 7.852 1 93.38 46 PHE B C 1
ATOM 2121 O O . PHE B 1 46 ? 6.156 22.422 8.867 1 93.38 46 PHE B O 1
ATOM 2128 N N . PRO B 1 47 ? 5.793 23.297 6.879 1 92.44 47 PRO B N 1
ATOM 2129 C CA . PRO B 1 47 ? 7.059 24.016 6.918 1 92.44 47 PRO B CA 1
ATOM 2130 C C . PRO B 1 47 ? 7.117 25.047 8.055 1 92.44 47 PRO B C 1
ATOM 2132 O O . PRO B 1 47 ? 6.117 25.703 8.344 1 92.44 47 PRO B O 1
ATOM 2135 N N . SER B 1 48 ? 8.328 25.203 8.594 1 93.94 48 SER B N 1
ATOM 2136 C CA . SER B 1 48 ? 8.547 26.141 9.695 1 93.94 48 SER B CA 1
ATOM 2137 C C . SER B 1 48 ? 8.297 27.578 9.266 1 93.94 48 SER B C 1
ATOM 2139 O O . SER B 1 48 ? 8.016 28.438 10.102 1 93.94 48 SER B O 1
ATOM 2141 N N . SER B 1 49 ? 8.383 27.828 8.023 1 92.69 49 SER B N 1
ATOM 2142 C CA . SER B 1 49 ? 8.117 29.172 7.5 1 92.69 49 SER B CA 1
ATOM 2143 C C . SER B 1 49 ? 6.68 29.594 7.762 1 92.69 49 SER B C 1
ATOM 2145 O O . SER B 1 49 ? 6.348 30.781 7.684 1 92.69 49 SER B O 1
ATOM 2147 N N . LYS B 1 50 ? 5.852 28.656 8.086 1 94 50 LYS B N 1
ATOM 2148 C CA . LYS B 1 50 ? 4.441 28.938 8.328 1 94 50 LYS B CA 1
ATOM 2149 C C . LYS B 1 50 ? 4.129 28.906 9.82 1 94 50 LYS B C 1
ATOM 2151 O O . LYS B 1 50 ? 2.992 28.641 10.219 1 94 50 LYS B O 1
ATOM 2156 N N . LYS B 1 51 ? 5.043 29.156 10.625 1 94.31 51 LYS B N 1
ATOM 2157 C CA . LYS B 1 51 ? 4.906 29.109 12.078 1 94.31 51 LYS B CA 1
ATOM 2158 C C . LYS B 1 51 ? 3.771 30.016 12.555 1 94.31 51 LYS B C 1
ATOM 2160 O O . LYS B 1 51 ? 3.078 29.688 13.523 1 94.31 51 LYS B O 1
ATOM 2165 N N . ASN B 1 52 ? 3.555 31.078 11.914 1 93.62 52 ASN B N 1
ATOM 2166 C CA . ASN B 1 52 ? 2.529 32.031 12.312 1 93.62 52 ASN B CA 1
ATOM 2167 C C . ASN B 1 52 ? 1.131 31.438 12.219 1 93.62 52 ASN B C 1
ATOM 2169 O O . ASN B 1 52 ? 0.203 31.906 12.883 1 93.62 52 ASN B O 1
ATOM 2173 N N . GLU B 1 53 ? 0.977 30.406 11.414 1 94.31 53 GLU B N 1
ATOM 2174 C CA . GLU B 1 53 ? -0.322 29.766 11.242 1 94.31 53 GLU B CA 1
ATOM 2175 C C . GLU B 1 53 ? -0.703 28.953 12.477 1 94.31 53 GLU B C 1
ATOM 2177 O O . GLU B 1 53 ? -1.873 28.625 12.664 1 94.31 53 GLU B O 1
ATOM 2182 N N . LEU B 1 54 ? 0.239 28.625 13.297 1 93.62 54 LEU B N 1
ATOM 2183 C CA . LEU B 1 54 ? 0.012 27.828 14.492 1 93.62 54 LEU B CA 1
ATOM 2184 C C . LEU B 1 54 ? -0.968 28.531 15.43 1 93.62 54 LEU B C 1
ATOM 2186 O O . LEU B 1 54 ? -1.81 27.875 16.047 1 93.62 54 LEU B O 1
ATOM 2190 N N . SER B 1 55 ? -0.828 29.828 15.539 1 93.88 55 SER B N 1
ATOM 2191 C CA . SER B 1 55 ? -1.722 30.578 16.406 1 93.88 55 SER B CA 1
ATOM 2192 C C . SER B 1 55 ? -3.172 30.453 15.953 1 93.88 55 SER B C 1
ATOM 2194 O O . SER B 1 55 ? -4.082 30.359 16.781 1 93.88 55 SER B O 1
ATOM 2196 N N . LYS B 1 56 ? -3.322 30.484 14.68 1 93.56 56 LYS B N 1
ATOM 2197 C CA . LYS B 1 56 ? -4.668 30.328 14.141 1 93.56 56 LYS B CA 1
ATOM 2198 C C . LYS B 1 56 ? -5.227 28.938 14.461 1 93.56 56 LYS B C 1
ATOM 2200 O O . LYS B 1 56 ? -6.41 28.812 14.781 1 93.56 56 LYS B O 1
ATOM 2205 N N . MET B 1 57 ? -4.395 27.938 14.398 1 93.25 57 MET B N 1
ATOM 2206 C CA . MET B 1 57 ? -4.816 26.578 14.742 1 93.25 57 MET B CA 1
ATOM 2207 C C . MET B 1 57 ? -5.262 26.5 16.203 1 93.25 57 MET B C 1
ATOM 2209 O O . MET B 1 57 ? -6.309 25.922 16.5 1 93.25 57 MET B O 1
ATOM 2213 N N . LYS B 1 58 ? -4.547 27.156 17.062 1 92.88 58 LYS B N 1
ATOM 2214 C CA . LYS B 1 58 ? -4.816 27.109 18.484 1 92.88 58 LYS B CA 1
ATOM 2215 C C . LYS B 1 58 ? -6.121 27.828 18.828 1 92.88 58 LYS B C 1
ATOM 2217 O O . LYS B 1 58 ? -6.797 27.469 19.797 1 92.88 58 LYS B O 1
ATOM 2222 N N . ARG B 1 59 ? -6.492 28.734 17.953 1 91.75 59 ARG B N 1
ATOM 2223 C CA . ARG B 1 59 ? -7.684 29.531 18.203 1 91.75 59 ARG B CA 1
ATOM 2224 C C . ARG B 1 59 ? -8.898 28.953 17.5 1 91.75 59 ARG B C 1
ATOM 2226 O O . ARG B 1 59 ? -10 29.5 17.594 1 91.75 59 ARG B O 1
ATOM 2233 N N . ALA B 1 60 ? -8.68 27.906 16.781 1 92.31 60 ALA B N 1
ATOM 2234 C CA . ALA B 1 60 ? -9.75 27.375 15.945 1 92.31 60 ALA B CA 1
ATOM 2235 C C . ALA B 1 60 ? -10.609 26.375 16.734 1 92.31 60 ALA B C 1
ATOM 2237 O O . ALA B 1 60 ? -10.977 25.328 16.203 1 92.31 60 ALA B O 1
ATOM 2238 N N . LYS B 1 61 ? -10.953 26.609 17.953 1 89.88 61 LYS B N 1
ATOM 2239 C CA . LYS B 1 61 ? -11.766 25.719 18.797 1 89.88 61 LYS B CA 1
ATOM 2240 C C . LYS B 1 61 ? -13.18 25.578 18.234 1 89.88 61 LYS B C 1
ATOM 2242 O O . LYS B 1 61 ? -13.781 24.516 18.328 1 89.88 61 LYS B O 1
ATOM 2247 N N . ASP B 1 62 ? -13.609 26.656 17.641 1 90.88 62 ASP B N 1
ATOM 2248 C CA . ASP B 1 62 ? -14.961 26.656 17.094 1 90.88 62 ASP B CA 1
ATOM 2249 C C . ASP B 1 62 ? -14.977 26.047 15.688 1 90.88 62 ASP B C 1
ATOM 2251 O O . ASP B 1 62 ? -16.031 25.891 15.078 1 90.88 62 ASP B O 1
ATOM 2255 N N . LYS B 1 63 ? -13.82 25.641 15.242 1 94.69 63 LYS B N 1
ATOM 2256 C CA . LYS B 1 63 ? -13.703 25.109 13.883 1 94.69 63 LYS B CA 1
ATOM 2257 C C . LYS B 1 63 ? -13.133 23.703 13.898 1 94.69 63 LYS B C 1
ATOM 2259 O O . LYS B 1 63 ? -12.43 23.297 12.969 1 94.69 63 LYS B O 1
ATOM 2264 N N . GLY B 1 64 ? -13.352 22.969 14.992 1 95 64 GLY B N 1
ATOM 2265 C CA . GLY B 1 64 ? -13.125 21.531 14.977 1 95 64 GLY B CA 1
ATOM 2266 C C . GLY B 1 64 ? -11.898 21.109 15.766 1 95 64 GLY B C 1
ATOM 2267 O O . GLY B 1 64 ? -11.734 19.938 16.094 1 95 64 GLY B O 1
ATOM 2268 N N . ILE B 1 65 ? -10.984 22.094 16.141 1 96.81 65 ILE B N 1
ATOM 2269 C CA . ILE B 1 65 ? -9.836 21.719 16.953 1 96.81 65 ILE B CA 1
ATOM 2270 C C . ILE B 1 65 ? -10.227 21.734 18.422 1 96.81 65 ILE B C 1
ATOM 2272 O O . ILE B 1 65 ? -10.609 22.781 18.969 1 96.81 65 ILE B O 1
ATOM 2276 N N . LEU B 1 66 ? -10.078 20.625 19.047 1 96.94 66 LEU B N 1
ATOM 2277 C CA . LEU B 1 66 ? -10.445 20.516 20.453 1 96.94 66 LEU B CA 1
ATOM 2278 C C . LEU B 1 66 ? -9.281 20.891 21.359 1 96.94 66 LEU B C 1
ATOM 2280 O O . LEU B 1 66 ? -9.461 21.562 22.375 1 96.94 66 LEU B O 1
ATOM 2284 N N . ARG B 1 67 ? -8.109 20.391 21 1 96.56 67 ARG B N 1
ATOM 2285 C CA . ARG B 1 67 ? -6.938 20.625 21.828 1 96.56 67 ARG B CA 1
ATOM 2286 C C . ARG B 1 67 ? -5.652 20.328 21.062 1 96.56 67 ARG B C 1
ATOM 2288 O O . ARG B 1 67 ? -5.551 19.312 20.375 1 96.56 67 ARG B O 1
ATOM 2295 N N . VAL B 1 68 ? -4.754 21.281 21.172 1 96.88 68 VAL B N 1
ATOM 2296 C CA . VAL B 1 68 ? -3.406 21 20.688 1 96.88 68 VAL B CA 1
ATOM 2297 C C . VAL B 1 68 ? -2.588 20.328 21.781 1 96.88 68 VAL B C 1
ATOM 2299 O O . VAL B 1 68 ? -2.371 20.906 22.859 1 96.88 68 VAL B O 1
ATOM 2302 N N . LEU B 1 69 ? -2.154 19.141 21.5 1 97.5 69 LEU B N 1
ATOM 2303 C CA . LEU B 1 69 ? -1.479 18.328 22.516 1 97.5 69 LEU B CA 1
ATOM 2304 C C . LEU B 1 69 ? 0.015 18.641 22.547 1 97.5 69 LEU B C 1
ATOM 2306 O O . LEU B 1 69 ? 0.622 18.688 23.609 1 97.5 69 LEU B O 1
ATOM 2310 N N . GLN B 1 70 ? 0.564 18.719 21.438 1 97.5 70 GLN B N 1
ATOM 2311 C CA . GLN B 1 70 ? 2.012 18.875 21.344 1 97.5 70 GLN B CA 1
ATOM 2312 C C . GLN B 1 70 ? 2.404 19.609 20.062 1 97.5 70 GLN B C 1
ATOM 2314 O O . GLN B 1 70 ? 1.801 19.391 19 1 97.5 70 GLN B O 1
ATOM 2319 N N . VAL B 1 71 ? 3.383 20.5 20.188 1 97.19 71 VAL B N 1
ATOM 2320 C CA . VAL B 1 71 ? 4.016 21.156 19.047 1 97.19 71 VAL B CA 1
ATOM 2321 C C . VAL B 1 71 ? 5.527 20.953 19.109 1 97.19 71 VAL B C 1
ATOM 2323 O O . VAL B 1 71 ? 6.164 21.297 20.109 1 97.19 71 VAL B O 1
ATOM 2326 N N . ASN B 1 72 ? 6.055 20.328 18.109 1 96.12 72 ASN B N 1
ATOM 2327 C CA . ASN B 1 72 ? 7.5 20.188 17.969 1 96.12 72 ASN B CA 1
ATOM 2328 C C . ASN B 1 72 ? 8.031 20.953 16.766 1 96.12 72 ASN B C 1
ATOM 2330 O O . ASN B 1 72 ? 7.633 20.688 15.633 1 96.12 72 ASN B O 1
ATOM 2334 N N . GLN B 1 73 ? 8.836 21.875 17.031 1 93.19 73 GLN B N 1
ATOM 2335 C CA . GLN B 1 73 ? 9.438 22.656 15.945 1 93.19 73 GLN B CA 1
ATOM 2336 C C . GLN B 1 73 ? 10.836 22.141 15.609 1 93.19 73 GLN B C 1
ATOM 2338 O O . GLN B 1 73 ? 11.695 22.031 16.484 1 93.19 73 GLN B O 1
ATOM 2343 N N . PHE B 1 74 ? 10.984 21.781 14.414 1 89 74 PHE B N 1
ATOM 2344 C CA . PHE B 1 74 ? 12.289 21.391 13.883 1 89 74 PHE B CA 1
ATOM 2345 C C . PHE B 1 74 ? 12.844 22.484 12.977 1 89 74 PHE B C 1
ATOM 2347 O O . PHE B 1 74 ? 12.281 23.562 12.883 1 89 74 PHE B O 1
ATOM 2354 N N . ASP B 1 75 ? 13.992 22.25 12.43 1 86.62 75 ASP B N 1
ATOM 2355 C CA . ASP B 1 75 ? 14.633 23.281 11.602 1 86.62 75 ASP B CA 1
ATOM 2356 C C . ASP B 1 75 ? 13.773 23.609 10.391 1 86.62 75 ASP B C 1
ATOM 2358 O O . ASP B 1 75 ? 13.523 24.781 10.109 1 86.62 75 ASP B O 1
ATOM 2362 N N . SER B 1 76 ? 13.227 22.656 9.711 1 87.62 76 SER B N 1
ATOM 2363 C CA . SER B 1 76 ? 12.547 22.906 8.445 1 87.62 76 SER B CA 1
ATOM 2364 C C . SER B 1 76 ? 11.039 22.734 8.578 1 87.62 76 SER B C 1
ATOM 2366 O O . SER B 1 76 ? 10.281 23.172 7.715 1 87.62 76 SER B O 1
ATOM 2368 N N . ASP B 1 77 ? 10.695 22.078 9.695 1 91.94 77 ASP B N 1
ATOM 2369 C CA . ASP B 1 77 ? 9.289 21.688 9.758 1 91.94 77 ASP B CA 1
ATOM 2370 C C . ASP B 1 77 ? 8.734 21.859 11.172 1 91.94 77 ASP B C 1
ATOM 2372 O O . ASP B 1 77 ? 9.5 21.938 12.141 1 91.94 77 ASP B O 1
ATOM 2376 N N . ILE B 1 78 ? 7.449 21.969 11.203 1 95.25 78 ILE B N 1
ATOM 2377 C CA . ILE B 1 78 ? 6.711 21.969 12.461 1 95.25 78 ILE B CA 1
ATOM 2378 C C . ILE B 1 78 ? 5.758 20.781 12.5 1 95.25 78 ILE B C 1
ATOM 2380 O O . ILE B 1 78 ? 5.078 20.484 11.508 1 95.25 78 ILE B O 1
ATOM 2384 N N . TYR B 1 79 ? 5.844 20.062 13.578 1 94.81 79 TYR B N 1
ATOM 2385 C CA . TYR B 1 79 ? 4.984 18.922 13.859 1 94.81 79 TYR B CA 1
ATOM 2386 C C . TYR B 1 79 ? 3.938 19.266 14.906 1 94.81 79 TYR B C 1
ATOM 2388 O O . TYR B 1 79 ? 4.277 19.75 15.992 1 94.81 79 TYR B O 1
ATOM 2396 N N . VAL B 1 80 ? 2.648 19.062 14.547 1 96.94 80 VAL B N 1
ATOM 2397 C CA . VAL B 1 80 ? 1.579 19.391 15.484 1 96.94 80 VAL B CA 1
ATOM 2398 C C . VAL B 1 80 ? 0.722 18.156 15.742 1 96.94 80 VAL B C 1
ATOM 2400 O O . VAL B 1 80 ? 0.262 17.5 14.805 1 96.94 80 VAL B O 1
ATOM 2403 N N . ASP B 1 81 ? 0.623 17.797 16.953 1 97.5 81 ASP B N 1
ATOM 2404 C CA . ASP B 1 81 ? -0.253 16.75 17.469 1 97.5 81 ASP B CA 1
ATOM 2405 C C . ASP B 1 81 ? -1.486 17.344 18.141 1 97.5 81 ASP B C 1
ATOM 2407 O O . ASP B 1 81 ? -1.366 18.109 19.094 1 97.5 81 ASP B O 1
ATOM 2411 N N . PHE B 1 82 ? -2.695 17.016 17.656 1 97.88 82 PHE B N 1
ATOM 2412 C CA . PHE B 1 82 ? -3.873 17.703 18.188 1 97.88 82 PHE B CA 1
ATOM 2413 C C . PHE B 1 82 ? -5.102 16.797 18.109 1 97.88 82 PHE B C 1
ATOM 2415 O O . PHE B 1 82 ? -5.105 15.812 17.359 1 97.88 82 PHE B O 1
ATOM 2422 N N . LEU B 1 83 ? -6.086 17.078 18.875 1 97.75 83 LEU B N 1
ATOM 2423 C CA . LEU B 1 83 ? -7.398 16.438 18.844 1 97.75 83 LEU B CA 1
ATOM 2424 C C . LEU B 1 83 ? -8.391 17.266 18.047 1 97.75 83 LEU B C 1
ATOM 2426 O O . LEU B 1 83 ? -8.461 18.484 18.219 1 97.75 83 LEU B O 1
ATOM 2430 N N . ASN B 1 84 ? -9.086 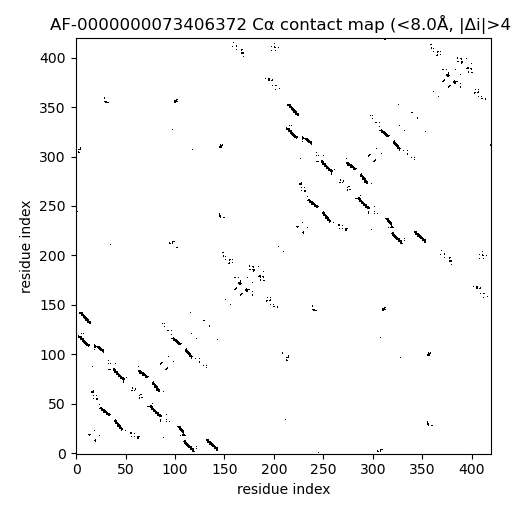16.688 17.203 1 96.25 84 ASN B N 1
ATOM 2431 C CA . ASN B 1 84 ? -10.156 17.375 16.469 1 96.25 84 ASN B CA 1
ATOM 2432 C C . ASN B 1 84 ? -11.477 16.609 16.578 1 96.25 84 ASN B C 1
ATOM 2434 O O . ASN B 1 84 ? -11.492 15.445 16.969 1 96.25 84 ASN B O 1
ATOM 2438 N N . THR B 1 85 ? -12.531 17.297 16.297 1 96.62 85 THR B N 1
ATOM 2439 C CA . THR B 1 85 ? -13.859 16.703 16.406 1 96.62 85 THR B CA 1
ATOM 2440 C C . THR B 1 85 ? -14.047 15.594 15.383 1 96.62 85 THR B C 1
ATOM 2442 O O . THR B 1 85 ? -13.516 15.672 14.273 1 96.62 85 THR B O 1
ATOM 2445 N N . TYR B 1 86 ? -14.742 14.609 15.859 1 95.81 86 TYR B N 1
ATOM 2446 C CA . TYR B 1 86 ? -15.109 13.516 14.969 1 95.81 86 TYR B CA 1
ATOM 2447 C C . TYR B 1 86 ? -16.25 13.93 14.039 1 95.81 86 TYR B C 1
ATOM 2449 O O . TYR B 1 86 ? -16.141 13.773 12.82 1 95.81 86 TYR B O 1
ATOM 2457 N N . ARG B 1 87 ? -17.25 14.484 14.672 1 93.88 87 ARG B N 1
ATOM 2458 C CA . ARG B 1 87 ? -18.422 14.914 13.906 1 93.88 87 ARG B CA 1
ATOM 2459 C C . ARG B 1 87 ? -18.078 16.094 13.008 1 93.88 87 ARG B C 1
ATOM 2461 O O . ARG B 1 87 ? -17.359 17 13.414 1 93.88 87 ARG B O 1
ATOM 2468 N N . ASN B 1 88 ? -18.531 16.078 11.805 1 92.38 88 ASN B N 1
ATOM 2469 C CA . ASN B 1 88 ? -18.359 17.125 10.812 1 92.38 88 ASN B CA 1
ATOM 2470 C C . ASN B 1 88 ? -16.922 17.219 10.32 1 92.38 88 ASN B C 1
ATOM 2472 O O . ASN B 1 88 ? -16.5 18.266 9.82 1 92.38 88 ASN B O 1
ATOM 2476 N N . SER B 1 89 ? -16.141 16.25 10.609 1 95.69 89 SER B N 1
ATOM 2477 C CA . SER B 1 89 ? -14.82 16.172 10 1 95.69 89 SER B CA 1
ATOM 2478 C C . SER B 1 89 ? -14.82 15.234 8.797 1 95.69 89 SER B C 1
ATOM 2480 O O . SER B 1 89 ? -15.578 14.266 8.758 1 95.69 89 SER B O 1
ATOM 2482 N N . ILE B 1 90 ? -13.945 15.531 7.902 1 96.88 90 ILE B N 1
ATOM 2483 C CA . ILE B 1 90 ? -13.852 14.68 6.723 1 96.88 90 ILE B CA 1
ATOM 2484 C C . ILE B 1 90 ? -13.258 13.328 7.109 1 96.88 90 ILE B C 1
ATOM 2486 O O . ILE B 1 90 ? -13.711 12.281 6.645 1 96.88 90 ILE B O 1
ATOM 2490 N N . ALA B 1 91 ? -12.234 13.336 7.977 1 95.12 91 ALA B N 1
ATOM 2491 C CA . ALA B 1 91 ? -11.664 12.086 8.477 1 95.12 91 ALA B CA 1
ATOM 2492 C C . ALA B 1 91 ? -12.727 11.219 9.141 1 95.12 91 ALA B C 1
ATOM 2494 O O . ALA B 1 91 ? -12.766 10.008 8.93 1 95.12 91 ALA B O 1
ATOM 2495 N N . GLY B 1 92 ? -13.555 11.836 9.961 1 94.5 92 GLY B N 1
ATOM 2496 C CA . GLY B 1 92 ? -14.641 11.109 10.602 1 94.5 92 GLY B CA 1
ATOM 2497 C C . GLY B 1 92 ? -15.609 10.5 9.609 1 94.5 92 GLY B C 1
ATOM 2498 O O . GLY B 1 92 ? -16.016 9.344 9.758 1 94.5 92 GLY B O 1
ATOM 2499 N N . LEU B 1 93 ? -15.977 11.289 8.633 1 95.94 93 LEU B N 1
ATOM 2500 C CA . LEU B 1 93 ? -16.875 10.805 7.594 1 95.94 93 LEU B CA 1
ATOM 2501 C C . LEU B 1 93 ? -16.281 9.586 6.891 1 95.94 93 LEU B C 1
ATOM 2503 O O . LEU B 1 93 ? -16.953 8.57 6.738 1 95.94 93 LEU B O 1
ATOM 2507 N N . LEU B 1 94 ? -15.062 9.742 6.469 1 95.19 94 LEU B N 1
ATOM 2508 C CA . LEU B 1 94 ? -14.406 8.664 5.73 1 95.19 94 LEU B CA 1
ATOM 2509 C C . LEU B 1 94 ? -14.25 7.426 6.602 1 95.19 94 LEU B C 1
ATOM 2511 O O . LEU B 1 94 ? -14.336 6.301 6.109 1 95.19 94 LEU B O 1
ATOM 2515 N N . TYR B 1 95 ? -13.945 7.68 7.836 1 93.44 95 TYR B N 1
ATOM 2516 C CA . TYR B 1 95 ? -13.883 6.578 8.789 1 93.44 95 TYR B CA 1
ATOM 2517 C C . TYR B 1 95 ? -15.219 5.848 8.875 1 93.44 95 TYR B C 1
ATOM 2519 O O . TYR B 1 95 ? -15.258 4.613 8.875 1 93.44 95 TYR B O 1
ATOM 2527 N N . ASP B 1 96 ? -16.297 6.566 8.914 1 93.31 96 ASP B N 1
ATOM 2528 C CA . ASP B 1 96 ? -17.641 5.992 9.023 1 93.31 96 ASP B CA 1
ATOM 2529 C C . ASP B 1 96 ? -17.938 5.078 7.84 1 93.31 96 ASP B C 1
ATOM 2531 O O . ASP B 1 96 ? -18.641 4.078 7.984 1 93.31 96 ASP B O 1
ATOM 2535 N N . TYR B 1 97 ? -17.391 5.43 6.785 1 93.06 97 TYR B N 1
ATOM 2536 C CA . TYR B 1 97 ? -17.641 4.629 5.59 1 93.06 97 TYR B CA 1
ATOM 2537 C C . TYR B 1 97 ? -16.594 3.533 5.438 1 93.06 97 TYR B C 1
ATOM 2539 O O . TYR B 1 97 ? -16.547 2.854 4.41 1 93.06 97 TYR B O 1
ATOM 2547 N N . GLU B 1 98 ? -15.758 3.375 6.41 1 91.44 98 GLU B N 1
ATOM 2548 C CA . GLU B 1 98 ? -14.734 2.332 6.438 1 91.44 98 GLU B CA 1
ATOM 2549 C C . GLU B 1 98 ? -13.867 2.387 5.184 1 91.44 98 GLU B C 1
ATOM 2551 O O . GLU B 1 98 ? -13.648 1.365 4.527 1 91.44 98 GLU B O 1
ATOM 2556 N N . THR B 1 99 ? -13.414 3.592 4.844 1 93.56 99 THR B N 1
ATOM 2557 C CA . THR B 1 99 ? -12.5 3.775 3.715 1 93.56 99 THR B CA 1
ATOM 2558 C C . THR B 1 99 ? -11.055 3.533 4.141 1 93.56 99 THR B C 1
ATOM 2560 O O . THR B 1 99 ? -10.734 3.611 5.328 1 93.56 99 THR B O 1
ATOM 2563 N N . LEU B 1 100 ? -10.25 3.139 3.254 1 91.69 100 LEU B N 1
ATOM 2564 C CA . LEU B 1 100 ? -8.812 3.062 3.494 1 91.69 100 LEU B CA 1
ATOM 2565 C C . LEU B 1 100 ? -8.133 4.395 3.178 1 91.69 100 LEU B C 1
ATOM 2567 O O . LEU B 1 100 ? -8.07 4.797 2.014 1 91.69 100 LEU B O 1
ATOM 2571 N N . PHE B 1 101 ? -7.582 4.988 4.211 1 91 101 PHE B N 1
ATOM 2572 C CA . PHE B 1 101 ? -6.871 6.246 4.02 1 91 101 PHE B CA 1
ATOM 2573 C C . PHE B 1 101 ? -5.531 6.008 3.332 1 91 101 PHE B C 1
ATOM 2575 O O . PHE B 1 101 ? -4.73 5.191 3.787 1 91 101 PHE B O 1
ATOM 2582 N N . LEU B 1 102 ? -5.402 6.797 2.264 1 88.94 102 LEU B N 1
ATOM 2583 C CA . LEU B 1 102 ? -4.098 6.707 1.617 1 88.94 102 LEU B CA 1
ATOM 2584 C C . LEU B 1 102 ? -3.252 7.938 1.928 1 88.94 102 LEU B C 1
ATOM 2586 O O . LEU B 1 102 ? -2.064 7.816 2.236 1 88.94 102 LEU B O 1
ATOM 2590 N N . ARG B 1 103 ? -3.928 9.148 1.807 1 89.38 103 ARG B N 1
ATOM 2591 C CA . ARG B 1 103 ? -3.188 10.398 1.98 1 89.38 103 ARG B CA 1
ATOM 2592 C C . ARG B 1 103 ? -4.129 11.555 2.297 1 89.38 103 ARG B C 1
ATOM 2594 O O . ARG B 1 103 ? -5.27 11.578 1.831 1 89.38 103 ARG B O 1
ATOM 2601 N N . ASN B 1 104 ? -3.625 12.391 3.062 1 93.12 104 ASN B N 1
ATOM 2602 C CA . ASN B 1 104 ? -4.27 13.672 3.32 1 93.12 104 ASN B CA 1
ATOM 2603 C C . ASN B 1 104 ? -3.266 14.828 3.275 1 93.12 104 ASN B C 1
ATOM 2605 O O . ASN B 1 104 ? -2.244 14.789 3.965 1 93.12 104 ASN B O 1
ATOM 2609 N N . GLU B 1 105 ? -3.535 15.75 2.436 1 92.38 105 GLU B N 1
ATOM 2610 C CA . GLU B 1 105 ? -2.674 16.922 2.293 1 92.38 105 GLU B CA 1
ATOM 2611 C C . GLU B 1 105 ? -3.453 18.203 2.539 1 92.38 105 GLU B C 1
ATOM 2613 O O . GLU B 1 105 ? -4.602 18.344 2.111 1 92.38 105 GLU B O 1
ATOM 2618 N N . LEU B 1 106 ? -2.738 19.047 3.232 1 94.06 106 LEU B N 1
ATOM 2619 C CA . LEU B 1 106 ? -3.242 20.406 3.385 1 94.06 106 LEU B CA 1
ATOM 2620 C C . LEU B 1 106 ? -2.684 21.328 2.293 1 94.06 106 LEU B C 1
ATOM 2622 O O . LEU B 1 106 ? -1.467 21.438 2.137 1 94.06 106 LEU B O 1
ATOM 2626 N N . LYS B 1 107 ? -3.574 21.859 1.521 1 93.25 107 LYS B N 1
ATOM 2627 C CA . LYS B 1 107 ? -3.201 22.766 0.437 1 93.25 107 LYS B CA 1
ATOM 2628 C C . LYS B 1 107 ? -3.816 24.156 0.635 1 93.25 107 LYS B C 1
ATOM 2630 O O . LYS B 1 107 ? -4.867 24.453 0.069 1 93.25 107 LYS B O 1
ATOM 2635 N N . GLU B 1 108 ? -3.016 24.969 1.365 1 91.56 108 GLU B N 1
ATOM 2636 C CA . GLU B 1 108 ? -3.533 26.281 1.745 1 91.56 108 GLU B CA 1
ATOM 2637 C C . GLU B 1 108 ? -4.844 26.156 2.514 1 91.56 108 GLU B C 1
ATOM 2639 O O . GLU B 1 108 ? -4.898 25.5 3.559 1 91.56 108 GLU B O 1
ATOM 2644 N N . GLU B 1 109 ? -5.953 26.594 1.934 1 92.81 109 GLU B N 1
ATOM 2645 C CA . GLU B 1 109 ? -7.219 26.562 2.664 1 92.81 109 GLU B CA 1
ATOM 2646 C C . GLU B 1 109 ? -8.07 25.375 2.232 1 92.81 109 GLU B C 1
ATOM 2648 O O . GLU B 1 109 ? -9.266 25.328 2.508 1 92.81 109 GLU B O 1
ATOM 2653 N N . LYS B 1 110 ? -7.371 24.453 1.515 1 96.38 110 LYS B N 1
ATOM 2654 C CA . LYS B 1 110 ? -8.07 23.281 1.019 1 96.38 110 LYS B CA 1
ATOM 2655 C C . LYS B 1 110 ? -7.469 22 1.59 1 96.38 110 LYS B C 1
ATOM 2657 O O . LYS B 1 110 ? -6.375 22.016 2.158 1 96.38 110 LYS B O 1
ATOM 2662 N N . GLU B 1 111 ? -8.273 20.922 1.487 1 96.5 111 GLU B N 1
ATOM 2663 C CA . GLU B 1 111 ? -7.848 19.594 1.89 1 96.5 111 GLU B CA 1
ATOM 2664 C C . GLU B 1 111 ? -7.867 18.625 0.708 1 96.5 111 GLU B C 1
ATOM 2666 O O . GLU B 1 111 ? -8.852 18.562 -0.029 1 96.5 111 GLU B O 1
ATOM 2671 N N . LEU B 1 112 ? -6.773 17.969 0.515 1 95.44 112 LEU B N 1
ATOM 2672 C CA . LEU B 1 112 ? -6.719 16.891 -0.457 1 95.44 112 LEU B CA 1
ATOM 2673 C C . LEU B 1 112 ? -6.801 15.531 0.238 1 95.44 112 LEU B C 1
ATOM 2675 O O . LEU B 1 112 ? -5.977 15.227 1.105 1 95.44 112 LEU B O 1
ATOM 2679 N N . TRP B 1 113 ? -7.809 14.75 -0.11 1 95.5 113 TRP B N 1
ATOM 2680 C CA . TRP B 1 113 ? -8 13.414 0.445 1 95.5 113 TRP B CA 1
ATOM 2681 C C . TRP B 1 113 ? -7.867 12.352 -0.64 1 95.5 113 TRP B C 1
ATOM 2683 O 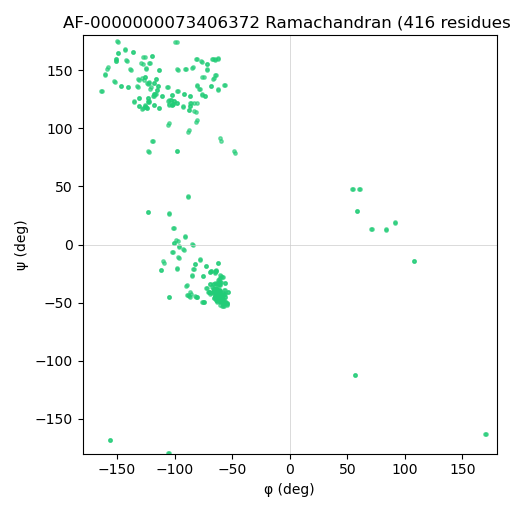O . TRP B 1 113 ? -8.391 12.516 -1.743 1 95.5 113 TRP B O 1
ATOM 2693 N N . ASP B 1 114 ? -7.113 11.328 -0.356 1 94.25 114 ASP B N 1
ATOM 2694 C CA . ASP B 1 114 ? -6.93 10.148 -1.194 1 94.25 114 ASP B CA 1
ATOM 2695 C C . ASP B 1 114 ? -7.285 8.875 -0.432 1 94.25 114 ASP B C 1
ATOM 2697 O O . ASP B 1 114 ? -6.68 8.57 0.6 1 94.25 114 ASP B O 1
ATOM 2701 N N . PHE B 1 115 ? -8.328 8.125 -0.901 1 93.81 115 PHE B N 1
ATOM 2702 C CA . PHE B 1 115 ? -8.789 6.969 -0.143 1 93.81 115 PHE B CA 1
ATOM 2703 C C . PHE B 1 115 ? -9.383 5.918 -1.072 1 93.81 115 PHE B C 1
ATOM 2705 O O . PHE B 1 115 ? -9.719 6.211 -2.223 1 93.81 115 PHE B O 1
ATOM 2712 N N . ILE B 1 116 ? -9.406 4.715 -0.598 1 92.94 116 ILE B N 1
ATOM 2713 C CA . ILE B 1 116 ? -10.031 3.607 -1.312 1 92.94 116 ILE B CA 1
ATOM 2714 C C . ILE B 1 116 ? -11.352 3.24 -0.639 1 92.94 116 ILE B C 1
ATOM 2716 O O . ILE B 1 116 ? -11.438 3.189 0.59 1 92.94 116 ILE B O 1
ATOM 2720 N N . THR B 1 117 ? -12.391 3.021 -1.45 1 94.06 117 THR B N 1
ATOM 2721 C CA . THR B 1 117 ? -13.703 2.635 -0.941 1 94.06 117 THR B CA 1
ATOM 2722 C C . THR B 1 117 ? -14.438 1.761 -1.952 1 94.06 117 THR B C 1
ATOM 2724 O O . THR B 1 117 ? -13.914 1.467 -3.027 1 94.06 117 THR B O 1
ATOM 2727 N N . THR B 1 118 ? -15.562 1.291 -1.501 1 91.44 118 THR B N 1
ATOM 2728 C CA . THR B 1 118 ? -16.375 0.459 -2.381 1 91.44 118 THR B CA 1
ATOM 2729 C C . THR B 1 118 ? -17.109 1.315 -3.41 1 91.44 118 THR B C 1
ATOM 2731 O O . THR B 1 118 ? -17.359 2.502 -3.18 1 91.44 118 THR B O 1
ATOM 2734 N N . SER B 1 119 ? -17.469 0.69 -4.484 1 89.88 119 SER B N 1
ATOM 2735 C CA . SER B 1 119 ? -18.156 1.4 -5.559 1 89.88 119 SER B CA 1
ATOM 2736 C C . SER B 1 119 ? -19.484 1.983 -5.078 1 89.88 119 SER B C 1
ATOM 2738 O O . SER B 1 119 ? -19.875 3.08 -5.488 1 89.88 119 SER B O 1
ATOM 2740 N N . THR B 1 120 ? -20.109 1.322 -4.219 1 89.44 120 THR B N 1
ATOM 2741 C CA . THR B 1 120 ? -21.422 1.767 -3.75 1 89.44 120 THR B CA 1
ATOM 2742 C C . THR B 1 120 ? -21.281 2.949 -2.797 1 89.44 120 THR B C 1
ATOM 2744 O O . THR B 1 120 ? -22.172 3.797 -2.715 1 89.44 120 THR B O 1
ATOM 2747 N N . ALA B 1 121 ? -20.156 3.016 -2.152 1 94.12 121 ALA B N 1
ATOM 2748 C CA . ALA B 1 121 ? -19.969 4.062 -1.15 1 94.12 121 ALA B CA 1
ATOM 2749 C C . ALA B 1 121 ? -19.531 5.367 -1.798 1 94.12 121 ALA B C 1
ATOM 2751 O O . ALA B 1 121 ? -19.656 6.441 -1.203 1 94.12 121 ALA B O 1
ATOM 2752 N N . VAL B 1 122 ? -18.984 5.312 -3.008 1 96.38 122 VAL B N 1
ATOM 2753 C CA . VAL B 1 122 ? -18.359 6.473 -3.648 1 96.38 122 VAL B CA 1
ATOM 2754 C C . VAL B 1 122 ? -19.391 7.602 -3.756 1 96.38 122 VAL B C 1
ATOM 2756 O O . VAL B 1 122 ? -19.156 8.711 -3.266 1 96.38 122 VAL B O 1
ATOM 2759 N N . ASN B 1 123 ? -20.5 7.293 -4.316 1 96.25 123 ASN B N 1
ATOM 2760 C CA . ASN B 1 123 ? -21.5 8.336 -4.551 1 96.25 123 ASN B CA 1
ATOM 2761 C C . ASN B 1 123 ? -22.047 8.898 -3.24 1 96.25 123 ASN B C 1
ATOM 2763 O O . ASN B 1 123 ? -22.25 10.109 -3.121 1 96.25 123 ASN B O 1
ATOM 2767 N N . GLU B 1 124 ? -22.219 8.016 -2.314 1 97.25 124 GLU B N 1
ATOM 2768 C CA . GLU B 1 124 ? -22.719 8.469 -1.018 1 97.25 124 GLU B CA 1
ATOM 2769 C C . GLU B 1 124 ? -21.719 9.398 -0.338 1 97.25 124 GLU B C 1
ATOM 2771 O O . GLU B 1 124 ? -22.094 10.438 0.204 1 97.25 124 GLU B O 1
ATOM 2776 N N . ILE B 1 125 ? -20.5 9.078 -0.346 1 97.88 125 ILE B N 1
ATOM 2777 C CA . ILE B 1 125 ? -19.453 9.875 0.279 1 97.88 125 ILE B CA 1
ATOM 2778 C C . ILE B 1 125 ? -19.359 11.234 -0.41 1 97.88 125 ILE B C 1
ATOM 2780 O O . ILE B 1 125 ? -19.328 12.273 0.254 1 97.88 125 ILE B O 1
ATOM 2784 N N . VAL B 1 126 ? -19.344 11.219 -1.729 1 97.81 126 VAL B N 1
ATOM 2785 C CA . VAL B 1 126 ? -19.219 12.453 -2.502 1 97.81 126 VAL B CA 1
ATOM 2786 C C . VAL B 1 126 ? -20.406 13.367 -2.211 1 97.81 126 VAL B C 1
ATOM 2788 O O . VAL B 1 126 ? -20.234 14.578 -2.035 1 97.81 126 VAL B O 1
ATOM 2791 N N . ASP B 1 127 ? -21.562 12.773 -2.146 1 97.25 127 ASP B N 1
ATOM 2792 C CA . ASP B 1 127 ? -22.766 13.547 -1.842 1 97.25 127 ASP B CA 1
ATOM 2793 C C . ASP B 1 127 ? -22.672 14.188 -0.458 1 97.25 127 ASP B C 1
ATOM 2795 O O . ASP B 1 127 ? -23.047 15.344 -0.277 1 97.25 127 ASP B O 1
ATOM 2799 N N . GLN B 1 128 ? -22.234 13.461 0.483 1 97.12 128 GLN B N 1
ATOM 2800 C CA . GLN B 1 128 ? -22.062 14 1.826 1 97.12 128 GLN B CA 1
ATOM 2801 C C . GLN B 1 128 ? -21 15.109 1.842 1 97.12 128 GLN B C 1
ATOM 2803 O O . GLN B 1 128 ? -21.172 16.125 2.52 1 97.12 128 GLN B O 1
ATOM 2808 N N . LEU B 1 129 ? -19.938 14.938 1.127 1 97.69 129 LEU B N 1
ATOM 2809 C CA . LEU B 1 129 ? -18.859 15.922 1.083 1 97.69 129 LEU B CA 1
ATOM 2810 C C . LEU B 1 129 ? -19.359 17.25 0.515 1 97.69 129 LEU B C 1
ATOM 2812 O O . LEU B 1 129 ? -18.875 18.312 0.909 1 97.69 129 LEU B O 1
ATOM 2816 N N . LYS B 1 130 ? -20.328 17.172 -0.36 1 96.56 130 LYS B N 1
ATOM 2817 C CA . LYS B 1 130 ? -20.906 18.375 -0.928 1 96.56 130 LYS B CA 1
ATOM 2818 C C . LYS B 1 130 ? -21.531 19.25 0.158 1 96.56 130 LYS B C 1
ATOM 2820 O O . LYS B 1 130 ? -21.578 20.469 0.033 1 96.56 130 LYS B O 1
ATOM 2825 N N . SER B 1 131 ? -21.953 18.562 1.141 1 95.94 131 SER B N 1
ATOM 2826 C CA . SER B 1 131 ? -22.578 19.297 2.232 1 95.94 131 SER B CA 1
ATOM 2827 C C . SER B 1 131 ? -21.531 19.875 3.186 1 95.94 131 SER B C 1
ATOM 2829 O O . SER B 1 131 ? -21.828 20.734 4.016 1 95.94 131 SER B O 1
ATOM 2831 N N . TYR B 1 132 ? -20.359 19.422 3.141 1 96 132 TYR B N 1
ATOM 2832 C CA . TYR B 1 132 ? -19.281 19.844 4.035 1 96 132 TYR B CA 1
ATOM 2833 C C . TYR B 1 132 ? -18.594 21.109 3.504 1 96 132 TYR B C 1
ATOM 2835 O O . TYR B 1 132 ? -17.938 21.828 4.262 1 96 132 TYR B O 1
ATOM 2843 N N . GLY B 1 133 ? -18.625 21.312 2.23 1 96.19 133 GLY B N 1
ATOM 2844 C CA . GLY B 1 133 ? -17.969 22.469 1.623 1 96.19 133 GLY B CA 1
ATOM 2845 C C . GLY B 1 133 ? -17.938 22.391 0.108 1 96.19 133 GLY B C 1
ATOM 2846 O O . GLY B 1 133 ? -18.734 21.688 -0.508 1 96.19 133 GLY B O 1
ATOM 2847 N N . GLU B 1 134 ? -17.062 23.203 -0.44 1 96.81 134 GLU B N 1
ATOM 2848 C CA . GLU B 1 134 ? -16.938 23.25 -1.894 1 96.81 134 GLU B CA 1
ATOM 2849 C C . GLU B 1 134 ? -16.031 22.125 -2.406 1 96.81 134 GLU B C 1
ATOM 2851 O O . GLU B 1 134 ? -14.836 22.109 -2.115 1 96.81 134 GLU B O 1
ATOM 2856 N N . LEU B 1 135 ? -16.641 21.234 -3.145 1 96.69 135 LEU B N 1
ATOM 2857 C CA . LEU B 1 135 ? -15.875 20.172 -3.797 1 96.69 135 LEU B CA 1
ATOM 2858 C C . LEU B 1 135 ? -15.227 20.688 -5.082 1 96.69 135 LEU B C 1
ATOM 2860 O O . LEU B 1 135 ? -15.906 20.875 -6.094 1 96.69 135 LEU B O 1
ATOM 2864 N N . ILE B 1 136 ? -13.945 20.875 -5.059 1 97.44 136 ILE B N 1
ATOM 2865 C CA . ILE B 1 136 ? -13.211 21.484 -6.16 1 97.44 136 ILE B CA 1
ATOM 2866 C C . ILE B 1 136 ? -12.914 20.438 -7.227 1 97.44 136 ILE B C 1
ATOM 2868 O O . ILE B 1 136 ? -13.023 20.703 -8.422 1 97.44 136 ILE B O 1
ATOM 2872 N N . GLU B 1 137 ? -12.5 19.328 -6.816 1 97.56 137 GLU B N 1
ATOM 2873 C CA . GLU B 1 137 ? -12.156 18.234 -7.727 1 97.56 137 GLU B CA 1
ATOM 2874 C C . GLU B 1 137 ? -12.469 16.875 -7.102 1 97.56 137 GLU B C 1
ATOM 2876 O O . GLU B 1 137 ? -12.266 16.672 -5.902 1 97.56 137 GLU B O 1
ATOM 2881 N N . VAL B 1 138 ? -13.047 16.031 -7.93 1 97.62 138 VAL B N 1
ATOM 2882 C CA . VAL B 1 138 ? -13.242 14.625 -7.566 1 97.62 138 VAL B CA 1
ATOM 2883 C C . VAL B 1 138 ? -12.75 13.727 -8.703 1 97.62 138 VAL B C 1
ATOM 2885 O O . VAL B 1 138 ? -13.195 13.859 -9.844 1 97.62 138 VAL B O 1
ATOM 2888 N N . LYS B 1 139 ? -11.789 12.938 -8.383 1 96.19 139 LYS B N 1
ATOM 2889 C CA . LYS B 1 139 ? -11.312 11.93 -9.328 1 96.19 139 LYS B CA 1
ATOM 2890 C C . LYS B 1 139 ? -11.555 10.523 -8.805 1 96.19 139 LYS B C 1
ATOM 2892 O O . LYS B 1 139 ? -11.219 10.211 -7.66 1 96.19 139 LYS B O 1
ATOM 2897 N N . VAL B 1 140 ? -12.141 9.688 -9.594 1 94.94 140 VAL B N 1
ATOM 2898 C CA . VAL B 1 140 ? -12.43 8.312 -9.227 1 94.94 140 VAL B CA 1
ATOM 2899 C C . VAL B 1 140 ? -11.781 7.359 -10.227 1 94.94 140 VAL B C 1
ATOM 2901 O O . VAL B 1 140 ? -12 7.473 -11.43 1 94.94 140 VAL B O 1
ATOM 2904 N N . ASP B 1 141 ? -10.945 6.457 -9.695 1 91.44 141 ASP B N 1
ATOM 2905 C CA . ASP B 1 141 ? -10.305 5.434 -10.516 1 91.44 141 ASP B CA 1
ATOM 2906 C C . ASP B 1 141 ? -10.586 4.035 -9.969 1 91.44 141 ASP B C 1
ATOM 2908 O O . ASP B 1 141 ? -10.727 3.855 -8.758 1 91.44 141 ASP B O 1
ATOM 2912 N N . GLN B 1 142 ? -10.586 3.123 -10.844 1 87.31 142 GLN B N 1
ATOM 2913 C CA . GLN B 1 142 ? -10.703 1.737 -10.406 1 87.31 142 GLN B CA 1
ATOM 2914 C C . GLN B 1 142 ? -9.375 1.211 -9.883 1 87.31 142 GLN B C 1
ATOM 2916 O O . GLN B 1 142 ? -8.32 1.476 -10.469 1 87.31 142 GLN B O 1
ATOM 2921 N N . VAL B 1 143 ? -9.445 0.541 -8.719 1 86.12 143 VAL B N 1
ATOM 2922 C CA . VAL B 1 143 ? -8.25 -0.049 -8.141 1 86.12 143 VAL B CA 1
ATOM 2923 C C . VAL B 1 143 ? -7.945 -1.385 -8.812 1 86.12 143 VAL B C 1
ATOM 2925 O O . VAL B 1 143 ? -8.859 -2.18 -9.062 1 86.12 143 VAL B O 1
ATOM 2928 N N . ASP B 1 144 ? -6.672 -1.521 -9.07 1 76.06 144 ASP B N 1
ATOM 2929 C CA . ASP B 1 144 ? -6.254 -2.809 -9.617 1 76.06 144 ASP B CA 1
ATOM 2930 C C . ASP B 1 144 ? -6.531 -3.939 -8.633 1 76.06 144 ASP B C 1
ATOM 2932 O O . ASP B 1 144 ? -6.688 -3.699 -7.434 1 76.06 144 ASP B O 1
ATOM 2936 N N . ASP B 1 145 ? -6.562 -5.07 -9.156 1 71.81 145 ASP B N 1
ATOM 2937 C CA . ASP B 1 145 ? -6.891 -6.23 -8.328 1 71.81 145 ASP B CA 1
ATOM 2938 C C . ASP B 1 145 ? -5.766 -6.539 -7.348 1 71.81 145 ASP B C 1
ATOM 2940 O O . ASP B 1 145 ? -6.02 -6.883 -6.191 1 71.81 145 ASP B O 1
ATOM 2944 N N . MET B 1 146 ? -4.605 -6.438 -7.793 1 76.69 146 MET B N 1
ATOM 2945 C CA . MET B 1 146 ? -3.496 -6.594 -6.855 1 76.69 146 MET B CA 1
ATOM 2946 C C . MET B 1 146 ? -2.889 -5.238 -6.5 1 76.69 146 MET B C 1
ATOM 2948 O O . MET B 1 146 ? -2.428 -4.512 -7.379 1 76.69 146 MET B O 1
ATOM 2952 N N . PHE B 1 147 ? -2.855 -4.98 -5.211 1 80.44 147 PHE B N 1
ATOM 2953 C CA . PHE B 1 147 ? -2.502 -3.637 -4.77 1 80.44 147 PHE B CA 1
ATOM 2954 C C . PHE B 1 147 ? -0.99 -3.441 -4.789 1 80.44 147 PHE B C 1
ATOM 2956 O O . PHE B 1 147 ? -0.495 -2.438 -5.305 1 80.44 147 PHE B O 1
ATOM 2963 N N . PHE B 1 148 ? -0.206 -4.434 -4.277 1 83.56 148 PHE B N 1
ATOM 2964 C CA . PHE B 1 148 ? 1.244 -4.309 -4.184 1 83.56 148 PHE B CA 1
ATOM 2965 C C . PHE B 1 148 ? 1.915 -4.852 -5.441 1 83.56 148 PHE B C 1
ATOM 2967 O O . PHE B 1 148 ? 1.419 -5.797 -6.055 1 83.56 148 PHE B O 1
ATOM 2974 N N . PRO B 1 149 ? 3.055 -4.27 -5.703 1 85 149 PRO B N 1
ATOM 2975 C CA . PRO B 1 149 ? 3.805 -4.836 -6.824 1 85 149 PRO B CA 1
ATOM 2976 C C . PRO B 1 149 ? 4.418 -6.195 -6.5 1 85 149 PRO B C 1
ATOM 2978 O O . PRO B 1 149 ? 4.781 -6.453 -5.348 1 85 149 PRO B O 1
ATOM 2981 N N . TYR B 1 150 ? 4.539 -6.949 -7.52 1 83.06 150 TYR B N 1
ATOM 2982 C CA . TYR B 1 150 ? 5.203 -8.242 -7.379 1 83.06 150 TYR B CA 1
ATOM 2983 C C . TYR B 1 150 ? 6.715 -8.07 -7.297 1 83.06 150 TYR B C 1
ATOM 2985 O O . TYR B 1 150 ? 7.312 -7.379 -8.125 1 83.06 150 TYR B O 1
ATOM 2993 N N . LEU B 1 151 ? 7.277 -8.672 -6.305 1 89.25 151 LEU B N 1
ATOM 2994 C CA . LEU B 1 151 ? 8.727 -8.836 -6.215 1 89.25 151 LEU B CA 1
ATOM 2995 C C . LEU B 1 151 ? 9.109 -10.312 -6.293 1 89.25 151 LEU B C 1
ATOM 2997 O O . LEU B 1 151 ? 8.484 -11.156 -5.652 1 89.25 151 LEU B O 1
ATOM 3001 N N . SER B 1 152 ? 10.133 -10.586 -7.055 1 85.75 152 SER B N 1
ATOM 3002 C CA . SER B 1 152 ? 10.625 -11.953 -7.141 1 85.75 152 SER B CA 1
ATOM 3003 C C . SER B 1 152 ? 11.227 -12.414 -5.82 1 85.75 152 SER B C 1
ATOM 3005 O O . SER B 1 152 ? 11.586 -11.586 -4.977 1 85.75 152 SER B O 1
ATOM 3007 N N . PRO B 1 153 ? 11.32 -13.734 -5.656 1 84.31 153 PRO B N 1
ATOM 3008 C CA . PRO B 1 153 ? 11.938 -14.25 -4.434 1 84.31 153 PRO B CA 1
ATOM 3009 C C . PRO B 1 153 ? 13.328 -13.672 -4.188 1 84.31 153 PRO B C 1
ATOM 3011 O O . PRO B 1 153 ? 13.68 -13.352 -3.049 1 84.31 153 PRO B O 1
ATOM 3014 N N . SER B 1 154 ? 14.102 -13.547 -5.25 1 90.5 154 SER B N 1
ATOM 3015 C CA . SER B 1 154 ? 15.438 -12.977 -5.109 1 90.5 154 SER B CA 1
ATOM 3016 C C . SER B 1 154 ? 15.383 -11.523 -4.656 1 90.5 154 SER B C 1
ATOM 3018 O O . SER B 1 154 ? 16.172 -11.094 -3.822 1 90.5 154 SER B O 1
ATOM 3020 N N . GLN B 1 155 ? 14.414 -10.812 -5.191 1 92.44 155 GLN B N 1
ATOM 3021 C CA . GLN B 1 155 ? 14.242 -9.414 -4.805 1 92.44 155 GLN B CA 1
ATOM 3022 C C . GLN B 1 155 ? 13.852 -9.289 -3.336 1 92.44 155 GLN B C 1
ATOM 3024 O O . GLN B 1 155 ? 14.406 -8.469 -2.607 1 92.44 155 GLN B O 1
ATOM 3029 N N . VAL B 1 156 ? 12.977 -10.102 -2.955 1 91.12 156 VAL B N 1
ATOM 3030 C CA . VAL B 1 156 ? 12.531 -10.086 -1.566 1 91.12 156 VAL B CA 1
ATOM 3031 C C . VAL B 1 156 ? 13.688 -10.461 -0.646 1 91.12 156 VAL B C 1
ATOM 3033 O O . VAL B 1 156 ? 13.883 -9.844 0.402 1 91.12 156 VAL B O 1
ATOM 3036 N N . ARG B 1 157 ? 14.359 -11.477 -1.067 1 92.69 157 ARG B N 1
ATOM 3037 C CA . ARG B 1 157 ? 15.477 -11.984 -0.281 1 92.69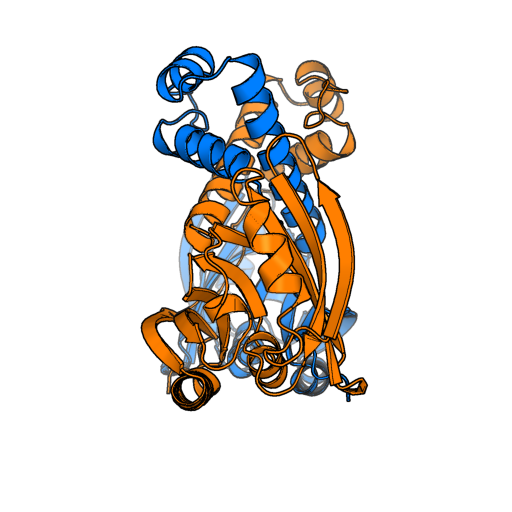 157 ARG B CA 1
ATOM 3038 C C . ARG B 1 157 ? 16.5 -10.891 -0.021 1 92.69 157 ARG B C 1
ATOM 3040 O O . ARG B 1 157 ? 16.922 -10.68 1.121 1 92.69 157 ARG B O 1
ATOM 3047 N N . VAL B 1 158 ? 16.891 -10.203 -1.026 1 96.12 158 VAL B N 1
ATOM 3048 C CA . VAL B 1 158 ? 17.922 -9.188 -0.867 1 96.12 158 VAL B CA 1
ATOM 3049 C C . VAL B 1 158 ? 17.359 -7.988 -0.107 1 96.12 158 VAL B C 1
ATOM 3051 O O . VAL B 1 158 ? 18.078 -7.332 0.655 1 96.12 158 VAL B O 1
ATOM 3054 N N . LEU B 1 159 ? 16.125 -7.633 -0.355 1 95.38 159 LEU B N 1
ATOM 3055 C CA . LEU B 1 159 ? 15.477 -6.531 0.356 1 95.38 159 LEU B CA 1
ATOM 3056 C C . LEU B 1 159 ? 15.453 -6.797 1.857 1 95.38 159 LEU B C 1
ATOM 3058 O O . LEU B 1 159 ? 15.758 -5.906 2.654 1 95.38 159 LEU B O 1
ATOM 3062 N N . LYS B 1 160 ? 15.078 -8 2.227 1 94.94 160 LYS B N 1
ATOM 3063 C CA . LYS B 1 160 ? 15.047 -8.398 3.631 1 94.94 160 LYS B CA 1
ATOM 3064 C C . LYS B 1 160 ? 16.422 -8.266 4.27 1 94.94 160 LYS B C 1
ATOM 3066 O O . LYS B 1 160 ? 16.562 -7.719 5.367 1 94.94 160 LYS B O 1
ATOM 3071 N N . ALA B 1 161 ? 17.406 -8.766 3.627 1 96.12 161 ALA B N 1
ATOM 3072 C CA . ALA B 1 161 ? 18.766 -8.695 4.137 1 96.12 161 ALA B CA 1
ATOM 3073 C C . ALA B 1 161 ? 19.219 -7.246 4.301 1 96.12 161 ALA B C 1
ATOM 3075 O O . ALA B 1 161 ? 19.797 -6.879 5.332 1 96.12 161 ALA B O 1
ATOM 3076 N N . ALA B 1 162 ? 18.984 -6.457 3.238 1 96 162 ALA B N 1
ATOM 3077 C CA . ALA B 1 162 ? 19.391 -5.051 3.271 1 96 162 ALA B CA 1
ATOM 3078 C C . ALA B 1 162 ? 18.75 -4.332 4.461 1 96 162 ALA B C 1
ATOM 3080 O O . ALA B 1 162 ? 19.406 -3.508 5.113 1 96 162 ALA B O 1
ATOM 3081 N N . PHE B 1 163 ? 17.547 -4.648 4.723 1 95 163 PHE B N 1
ATOM 3082 C CA . PHE B 1 163 ? 16.812 -4.016 5.816 1 95 163 PHE B CA 1
ATOM 3083 C C . PHE B 1 163 ? 17.297 -4.539 7.16 1 95 163 PHE B C 1
ATOM 3085 O O . PHE B 1 163 ? 17.609 -3.762 8.062 1 95 163 PHE B O 1
ATOM 3092 N N . GLU B 1 164 ? 17.391 -5.797 7.309 1 93.88 164 GLU B N 1
ATOM 3093 C CA . GLU B 1 164 ? 17.688 -6.457 8.578 1 93.88 164 GLU B CA 1
ATOM 3094 C C . GLU B 1 164 ? 19.109 -6.156 9.023 1 93.88 164 GLU B C 1
ATOM 3096 O O . GLU B 1 164 ? 19.375 -5.98 10.219 1 93.88 164 GLU B O 1
ATOM 3101 N N . TYR B 1 165 ? 20 -6.082 8.078 1 95.56 165 TYR B N 1
ATOM 3102 C CA . TYR B 1 165 ? 21.406 -5.965 8.453 1 95.56 165 TYR B CA 1
ATOM 3103 C C . TYR B 1 165 ? 21.875 -4.523 8.336 1 95.56 165 TYR B C 1
ATOM 3105 O O . TYR B 1 165 ? 23.078 -4.246 8.461 1 95.56 165 TYR B O 1
ATOM 3113 N N . GLY B 1 166 ? 21.016 -3.615 7.961 1 94.31 166 GLY B N 1
ATOM 3114 C CA . GLY B 1 166 ? 21.281 -2.195 8.109 1 94.31 166 GLY B CA 1
ATOM 3115 C C . GLY B 1 166 ? 21.938 -1.58 6.883 1 94.31 166 GLY B C 1
ATOM 3116 O O . GLY B 1 166 ? 22.688 -0.604 6.992 1 94.31 166 GLY B O 1
ATOM 3117 N N . TYR B 1 167 ? 21.844 -2.217 5.758 1 94.19 167 TYR B N 1
ATOM 3118 C CA . TYR B 1 167 ? 22.328 -1.633 4.512 1 94.19 167 TYR B CA 1
ATOM 3119 C C . TYR B 1 167 ? 21.641 -0.307 4.223 1 94.19 167 TYR B C 1
ATOM 3121 O O . TYR B 1 167 ? 22.234 0.599 3.639 1 94.19 167 TYR B O 1
ATOM 3129 N N . LEU B 1 168 ? 20.484 -0.095 4.652 1 92.88 168 LEU B N 1
ATOM 3130 C CA . LEU B 1 168 ? 19.672 1.079 4.352 1 92.88 168 LEU B CA 1
ATOM 3131 C C . LEU B 1 168 ? 19.75 2.104 5.48 1 92.88 168 LEU B C 1
ATOM 3133 O O . LEU B 1 168 ? 19.109 3.146 5.43 1 92.88 168 LEU B O 1
ATOM 3137 N N . ASP B 1 169 ? 20.531 1.789 6.383 1 90.56 169 ASP B N 1
ATOM 3138 C CA . ASP B 1 169 ? 20.703 2.711 7.504 1 90.56 169 ASP B CA 1
ATOM 3139 C C . ASP B 1 169 ? 21.672 3.826 7.152 1 90.56 169 ASP B C 1
ATOM 3141 O O . ASP B 1 169 ? 22.422 3.721 6.176 1 90.56 169 ASP B O 1
ATOM 3145 N N . TYR B 1 170 ? 21.609 4.879 7.844 1 83.12 170 TYR B N 1
ATOM 3146 C CA . TYR B 1 170 ? 22.562 5.977 7.738 1 83.12 170 TYR B CA 1
ATOM 3147 C C . TYR B 1 170 ? 23.141 6.34 9.109 1 83.12 170 TYR B C 1
ATOM 3149 O O . TYR B 1 170 ? 22.406 6.844 9.969 1 83.12 170 TYR B O 1
ATOM 3157 N N . PRO B 1 171 ? 24.562 6.18 9.328 1 84.94 171 PRO B N 1
ATOM 3158 C CA . PRO B 1 171 ? 25.469 5.562 8.367 1 84.94 171 PRO B CA 1
ATOM 3159 C C . PRO B 1 171 ? 25.172 4.082 8.133 1 84.94 171 PRO B C 1
ATOM 3161 O O . PRO B 1 171 ? 24.438 3.469 8.906 1 84.94 171 PRO B O 1
ATOM 3164 N N . ARG B 1 172 ? 25.641 3.539 7 1 87.12 172 ARG B N 1
ATOM 3165 C CA . ARG B 1 172 ? 25.438 2.141 6.637 1 87.12 172 ARG B CA 1
ATOM 3166 C C . ARG B 1 172 ? 26.094 1.208 7.648 1 87.12 172 ARG B C 1
ATOM 3168 O O . ARG B 1 172 ? 27.219 1.443 8.078 1 87.12 172 ARG B O 1
ATOM 3175 N N . GLU B 1 173 ? 25.344 0.222 8.062 1 89.38 173 GLU B N 1
ATOM 3176 C CA . GLU B 1 173 ? 25.875 -0.748 9.016 1 89.38 173 GLU B CA 1
ATOM 3177 C C . GLU B 1 173 ? 26.547 -1.915 8.297 1 89.38 173 GLU B C 1
ATOM 3179 O O . GLU B 1 173 ? 27.453 -2.549 8.844 1 89.38 173 GLU B O 1
ATOM 3184 N N . ALA B 1 174 ? 26.031 -2.291 7.172 1 91.94 174 ALA B N 1
ATOM 3185 C CA . ALA B 1 174 ? 26.625 -3.334 6.34 1 91.94 174 ALA B CA 1
ATOM 3186 C C . ALA B 1 174 ? 26.719 -2.889 4.883 1 91.94 174 ALA B C 1
ATOM 3188 O O . ALA B 1 174 ? 25.812 -2.219 4.375 1 91.94 174 ALA B O 1
ATOM 3189 N N . ASN B 1 175 ? 27.781 -3.279 4.289 1 94 175 ASN B N 1
ATOM 3190 C CA . ASN B 1 175 ? 27.922 -2.904 2.887 1 94 175 ASN B CA 1
ATOM 3191 C C . ASN B 1 175 ? 27.531 -4.051 1.957 1 94 175 ASN B C 1
ATOM 3193 O O . ASN B 1 175 ? 27.188 -5.137 2.418 1 94 175 ASN B O 1
ATOM 3197 N N . ALA B 1 176 ? 27.516 -3.738 0.675 1 94.5 176 ALA B N 1
ATOM 3198 C CA . ALA B 1 176 ? 27.031 -4.68 -0.33 1 94.5 176 ALA B CA 1
ATOM 3199 C C . ALA B 1 176 ? 27.891 -5.941 -0.364 1 94.5 176 ALA B C 1
ATOM 3201 O O . ALA B 1 176 ? 27.375 -7.043 -0.58 1 94.5 176 ALA B O 1
ATOM 3202 N N . ASP B 1 177 ? 29.219 -5.75 -0.119 1 96.31 177 ASP B N 1
ATOM 3203 C CA . ASP B 1 177 ? 30.125 -6.887 -0.146 1 96.31 177 ASP B CA 1
ATOM 3204 C C . ASP B 1 177 ? 29.781 -7.895 0.948 1 96.31 177 ASP B C 1
ATOM 3206 O O . ASP B 1 177 ? 29.703 -9.102 0.688 1 96.31 177 ASP B O 1
ATOM 3210 N N . ILE B 1 178 ? 29.547 -7.387 2.086 1 96.06 178 ILE B N 1
ATOM 3211 C CA . ILE B 1 178 ? 29.25 -8.219 3.246 1 96.06 178 ILE B CA 1
ATOM 3212 C C . ILE B 1 178 ? 27.938 -8.945 3.033 1 96.06 178 ILE B C 1
ATOM 3214 O O . ILE B 1 178 ? 27.828 -10.148 3.285 1 96.06 178 ILE B O 1
ATOM 3218 N N . LEU B 1 179 ? 26.922 -8.273 2.553 1 96.88 179 LEU B N 1
ATOM 3219 C CA . LEU B 1 179 ? 25.594 -8.859 2.379 1 96.88 179 LEU B CA 1
ATOM 3220 C C . LEU B 1 179 ? 25.609 -9.898 1.264 1 96.88 179 LEU B C 1
ATOM 3222 O O . LEU B 1 179 ? 24.969 -10.945 1.377 1 96.88 179 LEU B O 1
ATOM 3226 N N . ALA B 1 180 ? 26.297 -9.555 0.182 1 97.38 180 ALA B N 1
ATOM 3227 C CA . ALA B 1 180 ? 26.422 -10.508 -0.917 1 97.38 180 ALA B CA 1
ATOM 3228 C C . ALA B 1 180 ? 27.031 -11.82 -0.439 1 97.38 180 ALA B C 1
ATOM 3230 O O . ALA B 1 180 ? 26.562 -12.906 -0.801 1 97.38 180 ALA B O 1
ATOM 3231 N N . GLU B 1 181 ? 28.047 -11.711 0.384 1 96.88 181 GLU B N 1
ATOM 3232 C CA . GLU B 1 181 ? 28.703 -12.891 0.94 1 96.88 181 GLU B CA 1
ATOM 3233 C C . GLU B 1 181 ? 27.75 -13.688 1.832 1 96.88 181 GLU B C 1
ATOM 3235 O O . GLU B 1 181 ? 27.688 -14.914 1.735 1 96.88 181 GLU B O 1
ATOM 3240 N N . LYS B 1 182 ? 27.031 -13.039 2.676 1 96.25 182 LYS B N 1
ATOM 3241 C CA . LYS B 1 182 ? 26.094 -13.688 3.58 1 96.25 182 LYS B CA 1
ATOM 3242 C C . LYS B 1 182 ? 25.016 -14.445 2.803 1 96.25 182 LYS B C 1
ATOM 3244 O O . LYS B 1 182 ? 24.547 -15.492 3.256 1 96.25 182 LYS B O 1
ATOM 3249 N N . LEU B 1 183 ? 24.641 -13.922 1.679 1 96.94 183 LEU B N 1
ATOM 3250 C CA . LEU B 1 183 ? 23.578 -14.508 0.875 1 96.94 183 LEU B CA 1
ATOM 3251 C C . LEU B 1 183 ? 24.141 -15.477 -0.161 1 96.94 183 LEU B C 1
ATOM 3253 O O . LEU B 1 183 ? 23.391 -16.109 -0.904 1 96.94 183 LEU B O 1
ATOM 3257 N N . ASN B 1 184 ? 25.422 -15.562 -0.224 1 97.06 184 ASN B N 1
ATOM 3258 C CA . ASN B 1 184 ? 26.125 -16.438 -1.15 1 97.06 184 ASN B CA 1
ATOM 3259 C C . ASN B 1 184 ? 25.797 -16.094 -2.602 1 97.06 184 ASN B C 1
ATOM 3261 O O . ASN B 1 184 ? 25.453 -16.984 -3.387 1 97.06 184 ASN B O 1
ATOM 3265 N N . ILE B 1 185 ? 25.859 -14.781 -2.939 1 97.25 185 ILE B N 1
ATOM 3266 C CA . ILE B 1 185 ? 25.734 -14.289 -4.305 1 97.25 185 ILE B CA 1
ATOM 3267 C C . ILE B 1 185 ? 26.797 -13.227 -4.566 1 97.25 185 ILE B C 1
ATOM 3269 O O . ILE B 1 185 ? 27.484 -12.773 -3.643 1 97.25 185 ILE B O 1
ATOM 3273 N N . SER B 1 186 ? 27 -12.891 -5.848 1 97 186 SER B N 1
ATOM 3274 C CA . SER B 1 186 ? 27.969 -11.844 -6.172 1 97 186 SER B CA 1
ATOM 3275 C C . SER B 1 186 ? 27.453 -10.469 -5.77 1 97 186 SER B C 1
ATOM 3277 O O . SER B 1 186 ? 26.234 -10.258 -5.684 1 97 186 SER B O 1
ATOM 3279 N N . LYS B 1 187 ? 28.344 -9.594 -5.543 1 96.12 187 LYS B N 1
ATOM 3280 C CA . LYS B 1 187 ? 27.984 -8.211 -5.238 1 96.12 187 LYS B CA 1
ATOM 3281 C C . LYS B 1 187 ? 27.141 -7.602 -6.352 1 96.12 187 LYS B C 1
ATOM 3283 O O . LYS B 1 187 ? 26.156 -6.906 -6.09 1 96.12 187 LYS B O 1
ATOM 3288 N N . VAL B 1 188 ? 27.516 -7.859 -7.57 1 94.5 188 VAL B N 1
ATOM 3289 C CA . VAL B 1 188 ? 26.797 -7.336 -8.734 1 94.5 188 VAL B CA 1
ATOM 3290 C C . VAL B 1 188 ? 25.359 -7.844 -8.734 1 94.5 188 VAL B C 1
ATOM 3292 O O . VAL B 1 188 ? 24.422 -7.074 -8.945 1 94.5 188 VAL B O 1
ATOM 3295 N N . THR B 1 189 ? 25.188 -9.086 -8.5 1 95 189 THR B N 1
ATOM 3296 C CA . THR B 1 189 ? 23.875 -9.711 -8.453 1 95 189 THR B CA 1
ATOM 3297 C C . THR B 1 189 ? 23.031 -9.117 -7.32 1 95 189 THR B C 1
ATOM 3299 O O . THR B 1 189 ? 21.844 -8.828 -7.5 1 95 189 THR B O 1
ATOM 3302 N N . PHE B 1 190 ? 23.656 -9.023 -6.172 1 96.38 190 PHE B N 1
ATOM 3303 C CA . PHE B 1 190 ? 22.984 -8.414 -5.027 1 96.38 190 PHE B CA 1
ATOM 3304 C C . PHE B 1 190 ? 22.469 -7.027 -5.375 1 96.38 190 PHE B C 1
ATOM 3306 O O . PHE B 1 190 ? 21.281 -6.734 -5.172 1 96.38 190 PHE B O 1
ATOM 3313 N N . LEU B 1 191 ? 23.344 -6.211 -5.898 1 93.81 191 LEU B N 1
ATOM 3314 C CA . LEU B 1 191 ? 23 -4.832 -6.211 1 93.81 191 LEU B CA 1
ATOM 3315 C C . LEU B 1 191 ? 21.922 -4.773 -7.289 1 93.81 191 LEU B C 1
ATOM 3317 O O . LEU B 1 191 ? 21.031 -3.912 -7.242 1 93.81 191 LEU B O 1
ATOM 3321 N N . TYR B 1 192 ? 22 -5.633 -8.211 1 94.44 192 TYR B N 1
ATOM 3322 C CA . TYR B 1 192 ? 21 -5.688 -9.266 1 94.44 192 TYR B CA 1
ATOM 3323 C C . TYR B 1 192 ? 19.625 -5.961 -8.695 1 94.44 192 TYR B C 1
ATOM 3325 O O . TYR B 1 192 ? 18.672 -5.223 -8.969 1 94.44 192 TYR B O 1
ATOM 3333 N N . HIS B 1 193 ? 19.438 -6.949 -7.902 1 95.06 193 HIS B N 1
ATOM 3334 C CA . HIS B 1 193 ? 18.156 -7.32 -7.324 1 95.06 193 HIS B CA 1
ATOM 3335 C C . HIS B 1 193 ? 17.656 -6.242 -6.367 1 95.06 193 HIS B C 1
ATOM 3337 O O . HIS B 1 193 ? 16.453 -5.953 -6.32 1 95.06 193 HIS B O 1
ATOM 3343 N N . LEU B 1 194 ? 18.578 -5.734 -5.629 1 94.62 194 LEU B N 1
ATOM 3344 C CA . LEU B 1 194 ? 18.188 -4.707 -4.668 1 94.62 194 LEU B CA 1
ATOM 3345 C C . LEU B 1 194 ? 17.641 -3.477 -5.379 1 94.62 194 LEU B C 1
ATOM 3347 O O . LEU B 1 194 ? 16.562 -2.986 -5.043 1 94.62 194 LEU B O 1
ATOM 3351 N N . ARG B 1 195 ? 18.312 -3.002 -6.324 1 93.19 195 ARG B N 1
ATOM 3352 C CA . ARG B 1 195 ? 17.922 -1.814 -7.066 1 93.19 195 ARG B CA 1
ATOM 3353 C C . ARG B 1 195 ? 16.609 -2.057 -7.816 1 93.19 195 ARG B C 1
ATOM 3355 O O . ARG B 1 195 ? 15.742 -1.182 -7.863 1 93.19 195 ARG B O 1
ATOM 3362 N N . SER B 1 196 ? 16.5 -3.186 -8.414 1 94.12 196 SER B N 1
ATOM 3363 C CA . SER B 1 196 ? 15.266 -3.539 -9.117 1 94.12 196 SER B CA 1
ATOM 3364 C C . SER B 1 196 ? 14.07 -3.539 -8.18 1 94.12 196 SER B C 1
ATOM 3366 O O . SER B 1 196 ? 13 -3.035 -8.523 1 94.12 196 SER B O 1
ATOM 3368 N N . ALA B 1 197 ? 14.297 -4.105 -7.035 1 94.5 197 ALA B N 1
ATOM 3369 C CA . ALA B 1 197 ? 13.234 -4.133 -6.027 1 94.5 197 ALA B CA 1
ATOM 3370 C C . ALA B 1 197 ? 12.875 -2.721 -5.57 1 94.5 197 ALA B C 1
ATOM 3372 O O . ALA B 1 197 ? 11.695 -2.367 -5.496 1 94.5 197 ALA B O 1
ATOM 3373 N N . GLU B 1 198 ? 13.859 -1.971 -5.27 1 95.06 198 GLU B N 1
ATOM 3374 C CA . GLU B 1 198 ? 13.641 -0.596 -4.824 1 95.06 198 GLU B CA 1
ATOM 3375 C C . GLU B 1 198 ? 12.922 0.221 -5.895 1 95.06 198 GLU B C 1
ATOM 3377 O O . GLU B 1 198 ? 12.031 1.016 -5.578 1 95.06 198 GLU B O 1
ATOM 3382 N N . LYS B 1 199 ? 13.344 0.055 -7.109 1 95 199 LYS B N 1
ATOM 3383 C CA . LYS B 1 199 ? 12.711 0.786 -8.203 1 95 199 LYS B CA 1
ATOM 3384 C C . LYS B 1 199 ? 11.211 0.478 -8.273 1 95 199 LYS B C 1
ATOM 3386 O O . LYS B 1 199 ? 10.398 1.387 -8.422 1 95 199 LYS B O 1
ATOM 3391 N N . LYS B 1 200 ? 10.875 -0.756 -8.18 1 92.94 200 LYS B N 1
ATOM 3392 C CA . LYS B 1 200 ? 9.469 -1.164 -8.219 1 92.94 200 LYS B CA 1
ATOM 3393 C C . LYS B 1 200 ? 8.688 -0.544 -7.066 1 92.94 200 LYS B C 1
ATOM 3395 O O . LYS B 1 200 ? 7.559 -0.09 -7.254 1 92.94 200 LYS B O 1
ATOM 3400 N N . LEU B 1 201 ? 9.305 -0.547 -5.891 1 93.25 201 LEU B N 1
ATOM 3401 C CA . LEU B 1 201 ? 8.648 0.024 -4.723 1 93.25 201 LEU B CA 1
ATOM 3402 C C . LEU B 1 201 ? 8.484 1.532 -4.871 1 93.25 201 LEU B C 1
ATOM 3404 O O . LEU B 1 201 ? 7.438 2.086 -4.52 1 93.25 201 LEU B O 1
ATOM 3408 N N . VAL B 1 202 ? 9.523 2.121 -5.391 1 94 202 VAL B N 1
ATOM 3409 C CA . VAL B 1 202 ? 9.477 3.564 -5.598 1 94 202 VAL B CA 1
ATOM 3410 C C . VAL B 1 202 ? 8.422 3.904 -6.645 1 94 202 VAL B C 1
ATOM 3412 O O . VAL B 1 202 ? 7.621 4.824 -6.453 1 94 202 VAL B O 1
ATOM 3415 N N . GLU B 1 203 ? 8.391 3.211 -7.723 1 91.81 203 GLU B N 1
ATOM 3416 C CA . GLU B 1 203 ? 7.379 3.42 -8.758 1 91.81 203 GLU B CA 1
ATOM 3417 C C . GLU B 1 203 ? 5.969 3.24 -8.203 1 91.81 203 GLU B C 1
ATOM 3419 O O . GLU B 1 203 ? 5.078 4.043 -8.484 1 91.81 203 GLU B O 1
ATOM 3424 N N . PHE B 1 204 ? 5.793 2.207 -7.531 1 89.06 204 PHE B N 1
ATOM 3425 C CA . PHE B 1 204 ? 4.508 1.939 -6.895 1 89.06 204 PHE B CA 1
ATOM 3426 C C . PHE B 1 204 ? 4.086 3.111 -6.016 1 89.06 204 PHE B C 1
ATOM 3428 O O . PHE B 1 204 ? 2.955 3.594 -6.121 1 89.06 204 PHE B O 1
ATOM 3435 N N . TYR B 1 205 ? 4.922 3.553 -5.168 1 88.94 205 TYR B N 1
ATOM 3436 C CA . TYR B 1 205 ? 4.629 4.652 -4.258 1 88.94 205 TYR B CA 1
ATOM 3437 C C . TYR B 1 205 ? 4.301 5.926 -5.023 1 88.94 205 TYR B C 1
ATOM 3439 O O . TYR B 1 205 ? 3.295 6.586 -4.746 1 88.94 205 TYR B O 1
ATOM 3447 N N . LEU B 1 206 ? 5.156 6.234 -5.977 1 87.88 206 LEU B N 1
ATOM 3448 C CA . LEU B 1 206 ? 4.996 7.484 -6.715 1 87.88 206 LEU B CA 1
ATOM 3449 C C . LEU B 1 206 ? 3.725 7.457 -7.559 1 87.88 206 LEU B C 1
ATOM 3451 O O . LEU B 1 206 ? 3.084 8.492 -7.758 1 87.88 206 LEU B O 1
ATOM 3455 N N . THR B 1 207 ? 3.367 6.312 -8.078 1 80.75 207 THR B N 1
ATOM 3456 C CA . THR B 1 207 ? 2.156 6.18 -8.875 1 80.75 207 THR B CA 1
ATOM 3457 C C . THR B 1 207 ? 0.912 6.328 -8.008 1 80.75 207 THR B C 1
ATOM 3459 O O . THR B 1 207 ? -0.114 6.836 -8.461 1 80.75 207 THR B O 1
ATOM 3462 N N . HIS B 1 208 ? 1.039 5.863 -6.809 1 73.62 208 HIS B N 1
ATOM 3463 C CA . HIS B 1 208 ? -0.145 5.871 -5.957 1 73.62 208 HIS B CA 1
ATOM 3464 C C . HIS B 1 208 ? -0.154 7.082 -5.031 1 73.62 208 HIS B C 1
ATOM 3466 O O . HIS B 1 208 ? -1.196 7.438 -4.477 1 73.62 208 HIS B O 1
ATOM 3472 N N . LEU B 1 209 ? 0.938 7.605 -4.836 1 66.38 209 LEU B N 1
ATOM 3473 C CA . LEU B 1 209 ? 0.896 8.656 -3.828 1 66.38 209 LEU B CA 1
ATOM 3474 C C . LEU B 1 209 ? 1.149 10.023 -4.457 1 66.38 209 LEU B C 1
ATOM 3476 O O . LEU B 1 209 ? 0.894 11.055 -3.834 1 66.38 209 LEU B O 1
ATOM 3480 N N . THR B 1 210 ? 1.77 10.062 -5.605 1 57.62 210 THR B N 1
ATOM 3481 C CA . THR B 1 210 ? 1.94 11.391 -6.18 1 57.62 210 THR B CA 1
ATOM 3482 C C . THR B 1 210 ? 0.963 11.617 -7.332 1 57.62 210 THR B C 1
ATOM 3484 O O . THR B 1 210 ? 0.594 10.672 -8.031 1 57.62 210 THR B O 1
#

Nearest PDB structures (foldseek):
  5m86-assembly2_J  TM=5.351E-01  e=2.688E-04  Thermoplasma acidophilum DSM 1728
  6ghu-assembly1_A  TM=7.139E-01  e=1.147E-01  Pseudomonas aeruginosa
  6mrj-assembly1_A  TM=3.872E-01  e=6.757E-02  Helicobacter pylori 26695
  4m1x-assembly1_A  TM=4.396E-01  e=5.290E-01  Pseudomonas phage 201phi2-1
  8fmw-assembly1_F  TM=3.542E-01  e=1.632E-01  Borreliella burgdorferi B31

Secondary structure (DSSP, 8-state):
----EEEEEEEEEETTSGGGG--EEEEEEEEEEEGGGTEEEEEEEEEGGGTTHHHHHHTGGGGTEEEEEEEEE-SSEEEEEEEEESTT-HHHHHHHTT-EEEEEEEEETEEEEEEEEEHHHHHHHHHHHHHHEEEEEEEEEEPPSB-SPP--HHHHHHHHHHHHTTTTSSS-SS-HHHHHHHHTS-HHHHHHHHHHHHHHHHHHHHHHH-/----EEEEEEEEEETTSGGGG--EEEEEEEEEEEGGGTEEEEEEEEEGGGTTHHHHHHTGGGGTEEEEEEEEE-SSEEEEEEEEESTT-HHHHHHHTT-EEEEEEEEETEEEEEEEEEHHHHHHHHHHHHHHEEEEEEEEEEPPSB-SPP--HHHHHHHHHHHHTTTTSSS-SS-HHHHHHHTTS-HHHHHHHHHHHHHHHHHHHHHHH-

Radius of gyration: 23.42 Å; Cα contacts (8 Å, |Δi|>4): 850; chains: 2; bounding box: 53×63×45 Å

Foldseek 3Di:
DPWFKKKKKWKFLFPLALLQQAFFWWWWPDKADDVVVQKIKTKIKTFPVRVVRVVSLCVSCRRFWPFWDDWDDDDTMIITITMGGLPLDLVNLCVVQVWAWDIWTRHTSIIITITMHIPVCVVVSVVVSVVRGGTPDMDMDTADPDLADDADPLLVVLCVLCVVQQVVPVVGRDHLCRSCVVVVHDSVSSVVSPVVSVVRVVVSCVVRPD/DPWFKKKKKWKFLFPLALLQQAFFWWWWPDKADDVVVQKIKTKIKTFPVRVVRVVSLQVSCRRFWVFWDDWDDDDTMIITITMGGLPLDLVNLCVVQVWAWDIWTRHTSIIITITMHIPVCVVVSVVVSVVRGGTPDMDMDGADPDLADDADPLLVVLCVLCVVQQVVPVVGRDHLCRSCVVVVHDSVSSVVSPVVSVVRVVVSCVVRPD

Sequence (420 aa):
MKKHLNRVKVLIAHDKCWTSSVDLSGYTINYHVYPEKGYLRARVIFPSSKKNELSKMKRAKDKGILRVLQVNQFDSDIYVDFLNTYRNSIAGLLYDYETLFLRNELKEEKELWDFITTSTAVNEIVDQLKSYGELIEVKVDQVDDMFFPYLSPSQVRVLKAAFEYGYLDYPREANADILAEKLNISKVTFLYHLRSAEKKLVEFYLTHLTMKKHLNRVKVLIAHDKCWTSSVDLSGYTINYHVYPEKGYLRARVIFPSSKKNELSKMKRAKDKGILRVLQVNQFDSDIYVDFLNTYRNSIAGLLYDYETLFLRNELKEEKELWDFITTSTAVNEIVDQLKSYGELIEVKVDQVDDMFFPYLSPSQVRVLKAAFEYGYLDYPREANADILAEKLNISKVTFLYHLRSAEKKLVEFYLTHLT

InterPro domains:
  IPR007050 Bacterioopsin activator-type, HTH domain [PF04967] (151-203)